Protein 9QDT (pdb70)

Foldseek 3Di:
DLVVVVVVCQQFLLCCQAEDHDPDDPLLADPPCNPVVVVSSPLSNLQHHCVQVVVCSVVVHQDFLLRLLVLLLCLVVQPPPPPVNCVPPNGHRADPVRSVVSNVVSQVSQVVPAFDPQFDPVQSSPSAAAAPPADDFDLLLLVLLVCQQPFLLLAPVRPDHVCCQQPLVQQGGNQDLAGAAPPRQGDQWGRHHLAPLQPFCADDFLRQGRGQLRVLLDQSCPCSHRNDVAQVSSQVVVVPDCVSQVSLCVPPVVGDDSNSNSSSNRSNSSLRYFGDQLVNVVSSPPVPSADPLLVLLVVLCSNLCQSSALGGHQGFNYDKHAFQSPHDDPPVDQDPVQQRNCVNVVDPSSGRITGTDRLQSVQSRADDDTSRPRGDQLRVQQSCSVRVRNHGDDPSNSVSNRSNSSSRHGHRDDPPD

Secondary structure (DSSP, 8-state):
-HHHHHHHHHHTTHHHHHS--PPPPGGGSPTT-HHHHHHHHHHHHHH--HHHHHHHHHTTPPPPHHHHHHHHHHHHHT-SS-GGGTTSTT-----HHHHHHHHHHHHHHHHHHT--TTS-GGGTTSSB-PPPS-----HHHHHHHHHHHT-GGGSTTS---GGGT-BGGGTTB--SSS-B-GGGPBPSSPPPP-TTGGGSSSBSTT--BSSHHHHHTSGGG-TTTT--S-HHHHHHHHTT-HHHHHHHHHS-TT---HHHHHHHHHHHHTT------HHHHHHTT-GGGS-HHHHHHHHHHHHTTHHHHS-BTTTS-S-EEESSSSS----SS--HHHHBTHHHH--GGGTTEEEPPP-TTGGGS-SBSTTS-B--HHHHHHHHIIIII-----HHHHHHHHHHHHTT------S--

GO terms:
  GO:0004130 cytochrome-c peroxidase activity (F, IDA)
  GO:0019645 anaerobic electron transport chain (P, IDA)
  GO:0020037 heme binding (F, IDA)
  GO:0042542 response to hydrogen peroxide (P, IMP)
  GO:0042743 hydrogen peroxide metabolic process (P, IMP)

Nearest PDB structures (foldseek):
  2vhd-assembly1_B  TM=9.620E-01  e=3.573E-29  Pseudomonas aeruginosa
  4aam-assembly1_A  TM=9.580E-01  e=2.165E-28  Geobacter sulfurreducens PCA
  2c1v-assembly1_B  TM=8.710E-01  e=3.472E-30  Paracoccus pantotrophus
  2c1u-assembly1_A  TM=7.980E-01  e=1.692E-20  Paracoccus pantotrophus
  2c1u-assembly2_C  TM=7.858E-01  e=1.231E-20  Paracoccus pantotrophus

Sequence (417 aa):
ENNKVLGFLREKGCDYCHTPSAELPAYYYIPGAKQLMDYDIKLGYKSFNLEAVRAALLADKPVSQSDLNKIEWVMQYETMPPTRYTALHWAGKVSDEERAEILAWIAKQRAEYYASNDTAPEHRNEPVQPIPQKLPTDAQKVALGFALYHDPRLSADSTISCAHCHALNAGGVDGRKTSIGVGGAVGPINAPTVFNSVFNVEQFWDGRAATLQDQAGGPPLNPIEMASKSWDEIIAKLEKDPQLKTQFLEVYPQGFSGENITDAIAEFEKTLITPDSPFDKWLRGDENALTAQQKKGYQLFKDNKCATCHGGIILGGRSFEPLGLKKDFNFGEITAADIGRMNVTKEERDKLRQKVPGLRNVALTAPYFHRGDVPTLDGAVKLMLRYQVGKELPQEDVDDIVAFLHSLNGVYTPYMQ

InterPro domains:
  IPR004852 Di-haem cytochrome c peroxidase [PF03150] (185-332)
  IPR009056 Cytochrome c-like domain [PF00034] (340-453)
  IPR009056 Cytochrome c-like domain [PS51007] (42-155)
  IPR009056 Cytochrome c-like domain [PS51007] (185-287)
  IPR009056 Cytochrome c-like domain [PS51007] (337-454)
  IPR025992 Haem-binding domain [PF14376] (19-152)
  IPR025992 Haem-binding domain [SM01235] (16-155)
  IPR036909 Cytochrome c-like domain superfamily [G3DSA:1.10.760.10] (182-456)
  IPR036909 Cytochrome c-like domain superfamily [G3DSA:1.10.760.10] (185-332)
  IPR036909 Cytochrome c-like domain superfamily [SSF46626] (170-320)
  IPR036909 Cytochrome c-like domain superfamily [SSF46626] (319-460)
  IPR051395 Cytochrome c-dependent Peroxidase and MauG [PTHR30600] (7-453)

Organism: Escherichia coli (strain K12) (NCBI:txid83333)

Radius of gyration: 23.29 Å; Cα contacts (8 Å, |Δi|>4): 717; chains: 1; bounding box: 55×66×58 Å

Structure (mmCIF, N/CA/C/O backbone):
data_9QDT
#
_entry.id   9QDT
#
_cell.length_a   101.42
_cell.length_b   101.42
_cell.length_c   134.68
_cell.angle_alpha   90
_cell.angle_beta   90
_cell.angle_gamma   90
#
_symmetry.space_group_name_H-M   'P 41 21 2'
#
loop_
_entity.id
_entity.type
_entity.pdbx_description
1 polymer 'Probable cytochrome c peroxidase'
2 non-polymer 'HEME C'
3 non-polymer 'PROTOPORPHYRIN IX CONTAINING FE'
4 non-polymer 'CALCIUM ION'
5 non-polymer 'CHLORIDE ION'
6 non-polymer '4-(2-HYDROXYETHYL)-1-PIPERAZINE ETHANESULFONIC ACID'
7 non-polymer 'SULFATE ION'
8 water water
#
loop_
_atom_site.group_PDB
_atom_site.id
_atom_site.type_symbol
_atom_site.label_atom_id
_atom_site.label_alt_id
_atom_site.label_comp_id
_atom_site.label_asym_id
_atom_site.label_entity_id
_atom_site.label_seq_id
_atom_site.pdbx_PDB_ins_code
_atom_site.Cartn_x
_atom_site.Cartn_y
_atom_site.Cartn_z
_atom_site.occupancy
_atom_site.B_iso_or_equiv
_atom_site.auth_seq_id
_atom_site.auth_comp_id
_atom_site.auth_asym_id
_atom_site.auth_atom_id
_atom_site.pdbx_PDB_model_num
ATOM 1 N N . GLU A 1 1 ? 9.380 22.748 52.438 1.00 51.99 46 GLU A N 1
ATOM 2 C CA . GLU A 1 1 ? 10.651 22.764 51.665 1.00 62.80 46 GLU A CA 1
ATOM 3 C C . GLU A 1 1 ? 10.412 23.324 50.256 1.00 63.83 46 GLU A C 1
ATOM 4 O O . GLU A 1 1 ? 11.306 23.890 49.624 1.00 51.53 46 GLU A O 1
ATOM 10 N N . ASN A 1 2 ? 9.198 23.114 49.746 1.00 67.19 47 ASN A N 1
ATOM 11 C CA . ASN A 1 2 ? 8.680 23.892 48.637 1.00 61.90 47 ASN A CA 1
ATOM 12 C C . ASN A 1 2 ? 8.636 25.357 49.044 1.00 63.00 47 ASN A C 1
ATOM 13 O O . ASN A 1 2 ? 9.158 26.202 48.325 1.00 73.61 47 ASN A O 1
ATOM 18 N N . ASN A 1 3 ? 8.016 25.637 50.199 1.00 59.38 48 ASN A N 1
ATOM 19 C CA . ASN A 1 3 ? 7.836 27.006 50.662 1.00 55.61 48 ASN A CA 1
ATOM 20 C C . ASN A 1 3 ? 9.185 27.692 50.885 1.00 50.72 48 ASN A C 1
ATOM 21 O O . ASN A 1 3 ? 9.287 28.896 50.680 1.00 44.88 48 ASN A O 1
ATOM 26 N N . LYS A 1 4 ? 10.217 26.932 51.274 1.00 54.00 49 LYS A N 1
ATOM 27 C CA . LYS A 1 4 ? 11.564 27.468 51.424 1.00 59.20 49 LYS A CA 1
ATOM 28 C C . LYS A 1 4 ? 12.080 28.022 50.094 1.00 52.71 49 LYS A C 1
ATOM 29 O O . LYS A 1 4 ? 12.691 29.085 50.063 1.00 48.20 49 LYS A O 1
ATOM 35 N N . VAL A 1 5 ? 11.839 27.294 48.998 1.00 50.62 50 VAL A N 1
ATOM 36 C CA . VAL A 1 5 ? 12.286 27.721 47.678 1.00 48.36 50 VAL A CA 1
ATOM 37 C C . VAL A 1 5 ? 11.509 28.967 47.240 1.00 50.08 50 VAL A C 1
ATOM 38 O O . VAL A 1 5 ? 12.092 29.890 46.680 1.00 46.64 50 VAL A O 1
ATOM 42 N N . LEU A 1 6 ? 10.194 28.979 47.476 1.00 47.34 51 LEU A N 1
ATOM 43 C CA . LEU A 1 6 ? 9.361 30.123 47.154 1.00 47.19 51 LEU A CA 1
ATOM 44 C C . LEU A 1 6 ? 9.778 31.347 47.960 1.00 46.22 51 LEU A C 1
ATOM 45 O O . LEU A 1 6 ? 9.772 32.454 47.442 1.00 50.67 51 LEU A O 1
ATOM 50 N N . GLY A 1 7 ? 10.110 31.159 49.234 1.00 43.82 52 GLY A N 1
ATOM 51 C CA . GLY A 1 7 ? 10.549 32.275 50.046 1.00 43.85 52 GLY A CA 1
ATOM 52 C C . GLY A 1 7 ? 11.797 32.916 49.447 1.00 43.65 52 GLY A C 1
ATOM 53 O O . GLY A 1 7 ? 11.908 34.139 49.404 1.00 44.84 52 GLY A O 1
ATOM 54 N N . PHE A 1 8 ? 12.711 32.062 48.974 1.00 42.32 53 PHE A N 1
ATOM 55 C CA . PHE A 1 8 ? 13.976 32.486 48.396 1.00 44.80 53 PHE A CA 1
ATOM 56 C C . PHE A 1 8 ? 13.753 33.327 47.136 1.00 43.69 53 PHE A C 1
ATOM 57 O O . PHE A 1 8 ? 14.378 34.375 46.960 1.00 42.04 53 PHE A O 1
ATOM 65 N N . LEU A 1 9 ? 12.869 32.848 46.257 1.00 43.31 54 LEU A N 1
ATOM 66 C CA . LEU A 1 9 ? 12.598 33.494 44.984 1.00 45.13 54 LEU A CA 1
ATOM 67 C C . LEU A 1 9 ? 12.016 34.891 45.209 1.00 48.36 54 LEU A C 1
ATOM 68 O O . LEU A 1 9 ? 12.363 35.835 44.499 1.00 48.25 54 LEU A O 1
ATOM 73 N N . ARG A 1 10 ? 11.140 35.012 46.210 1.00 51.55 55 ARG A N 1
ATOM 74 C CA . ARG A 1 10 ? 10.547 36.287 46.582 1.00 57.24 55 ARG A CA 1
ATOM 75 C C . ARG A 1 10 ? 11.624 37.184 47.189 1.00 56.57 55 ARG A C 1
ATOM 76 O O . ARG A 1 10 ? 11.735 38.340 46.799 1.00 57.81 55 ARG A O 1
ATOM 84 N N . GLU A 1 11 ? 12.424 36.636 48.117 1.00 54.25 56 GLU A N 1
ATOM 85 C CA . GLU A 1 11 ? 13.435 37.392 48.844 1.00 50.47 56 GLU A CA 1
ATOM 86 C C . GLU A 1 11 ? 14.370 38.124 47.890 1.00 44.18 56 GLU A C 1
ATOM 87 O O . GLU A 1 11 ? 14.640 39.300 48.090 1.00 39.70 56 GLU A O 1
ATOM 93 N N . LYS A 1 12 ? 14.844 37.409 46.865 1.00 43.60 57 LYS A N 1
ATOM 94 C CA . LYS A 1 12 ? 15.975 37.827 46.047 1.00 44.16 57 LYS A CA 1
ATOM 95 C C . LYS A 1 12 ? 15.552 38.682 44.854 1.00 39.26 57 LYS A C 1
ATOM 96 O O . LYS A 1 12 ? 16.394 39.008 44.016 1.00 37.32 57 LYS A O 1
ATOM 102 N N . GLY A 1 13 ? 14.249 38.986 44.761 1.00 36.99 58 GLY A N 1
ATOM 103 C CA . GLY A 1 13 ? 13.702 39.830 43.709 1.00 37.21 58 GLY A CA 1
ATOM 104 C C . GLY A 1 13 ? 13.676 39.173 42.324 1.00 34.09 58 GLY A C 1
ATOM 105 O O . GLY A 1 13 ? 13.608 39.865 41.309 1.00 32.02 58 GLY A O 1
ATOM 106 N N . CYS A 1 14 ? 13.682 37.842 42.263 1.00 33.73 59 CYS A N 1
ATOM 107 C CA . CYS A 1 14 ? 13.695 37.162 40.973 1.00 33.07 59 CYS A CA 1
ATOM 108 C C . CYS A 1 14 ? 12.423 37.482 40.196 1.00 32.57 59 CYS A C 1
ATOM 109 O O . CYS A 1 14 ? 12.460 37.528 38.981 1.00 35.22 59 CYS A O 1
ATOM 112 N N . ASP A 1 15 ? 11.311 37.691 40.904 1.00 33.79 60 ASP A N 1
ATOM 113 C CA . ASP A 1 15 ? 10.016 37.858 40.271 1.00 39.96 60 ASP A CA 1
ATOM 114 C C . ASP A 1 15 ? 9.932 39.191 39.537 1.00 38.50 60 ASP A C 1
ATOM 115 O O . ASP A 1 15 ? 9.118 39.329 38.635 1.00 40.04 60 ASP A O 1
ATOM 120 N N . TYR A 1 16 ? 10.776 40.159 39.895 1.00 38.03 61 TYR A N 1
ATOM 121 C CA . TYR A 1 16 ? 10.748 41.460 39.241 1.00 34.16 61 TYR A CA 1
ATOM 122 C C . TYR A 1 16 ? 11.086 41.322 37.761 1.00 32.25 61 TYR A C 1
ATOM 123 O O . TYR A 1 16 ? 10.480 42.006 36.951 1.00 35.69 61 TYR A O 1
ATOM 132 N N . CYS A 1 17 ? 12.017 40.424 37.413 1.00 31.94 62 CYS A N 1
ATOM 133 C CA . CYS A 1 17 ? 12.443 40.226 36.029 1.00 34.24 62 CYS A CA 1
ATOM 134 C C . CYS A 1 17 ? 11.861 38.971 35.369 1.00 35.23 62 CYS A C 1
ATOM 135 O O . CYS A 1 17 ? 12.027 38.789 34.167 1.00 38.15 62 CYS A O 1
ATOM 138 N N . HIS A 1 18 ? 11.190 38.096 36.125 1.00 35.93 63 HIS A N 1
ATOM 139 C CA . HIS A 1 18 ? 10.767 36.821 35.569 1.00 37.19 63 HIS A CA 1
ATOM 140 C C . HIS A 1 18 ? 9.264 36.606 35.717 1.00 36.05 63 HIS A C 1
ATOM 141 O O . HIS A 1 18 ? 8.813 35.480 35.622 1.00 31.19 63 HIS A O 1
ATOM 148 N N . THR A 1 19 ? 8.497 37.685 35.903 1.00 41.24 64 THR A N 1
ATOM 149 C CA . THR A 1 19 ? 7.046 37.630 35.807 1.00 40.27 64 THR A CA 1
ATOM 150 C C . THR A 1 19 ? 6.596 38.782 34.921 1.00 43.13 64 THR A C 1
ATOM 151 O O . THR A 1 19 ? 7.396 39.642 34.567 1.00 53.49 64 THR A O 1
ATOM 155 N N . PRO A 1 20 ? 5.329 38.792 34.461 1.00 45.44 65 PRO A N 1
ATOM 156 C CA . PRO A 1 20 ? 4.809 39.913 33.681 1.00 47.68 65 PRO A CA 1
ATOM 157 C C . PRO A 1 20 ? 4.805 41.174 34.536 1.00 53.43 65 PRO A C 1
ATOM 158 O O . PRO A 1 20 ? 4.263 41.181 35.643 1.00 51.08 65 PRO A O 1
ATOM 162 N N . SER A 1 21 ? 5.431 42.232 34.016 1.00 61.64 66 SER A N 1
ATOM 163 C CA . SER A 1 21 ? 5.898 43.308 34.872 1.00 71.24 66 SER A CA 1
ATOM 164 C C . SER A 1 21 ? 5.319 44.651 34.436 1.00 74.17 66 SER A C 1
ATOM 165 O O . SER A 1 21 ? 5.437 45.030 33.276 1.00 68.73 66 SER A O 1
ATOM 168 N N . ALA A 1 22 ? 4.708 45.361 35.397 1.00 86.10 67 ALA A N 1
ATOM 169 C CA . ALA A 1 22 ? 4.439 46.786 35.266 1.00 89.14 67 ALA A CA 1
ATOM 170 C C . ALA A 1 22 ? 5.761 47.522 35.040 1.00 91.33 67 ALA A C 1
ATOM 171 O O . ALA A 1 22 ? 6.828 47.002 35.374 1.00 93.83 67 ALA A O 1
ATOM 173 N N . GLU A 1 23 ? 5.689 48.721 34.448 1.00 86.68 68 GLU A N 1
ATOM 174 C CA . GLU A 1 23 ? 6.800 49.656 34.536 1.00 87.47 68 GLU A CA 1
ATOM 175 C C . GLU A 1 23 ? 7.035 49.870 36.036 1.00 75.67 68 GLU A C 1
ATOM 176 O O . GLU A 1 23 ? 6.099 50.220 36.755 1.00 68.94 68 GLU A O 1
ATOM 182 N N . LEU A 1 24 ? 8.257 49.589 36.517 1.00 60.35 69 LEU A N 1
ATOM 183 C CA . LEU A 1 24 ? 8.588 49.732 37.931 1.00 51.97 69 LEU A CA 1
ATOM 184 C C . LEU A 1 24 ? 8.675 51.210 38.308 1.00 45.90 69 LEU A C 1
ATOM 185 O O . LEU A 1 24 ? 8.831 52.064 37.438 1.00 49.26 69 LEU A O 1
ATOM 190 N N . PRO A 1 25 ? 8.584 51.571 39.608 1.00 40.32 70 PRO A N 1
ATOM 191 C CA . PRO A 1 25 ? 8.775 52.968 40.019 1.00 39.89 70 PRO A CA 1
ATOM 192 C C . PRO A 1 25 ? 10.220 53.434 39.791 1.00 34.00 70 PRO A C 1
ATOM 193 O O . PRO A 1 25 ? 11.154 52.643 39.717 1.00 31.39 70 PRO A O 1
ATOM 197 N N . ALA A 1 26 ? 10.410 54.742 39.698 1.00 32.45 71 ALA A N 1
ATOM 198 C CA . ALA A 1 26 ? 11.688 55.302 39.286 1.00 34.65 71 ALA A CA 1
ATOM 199 C C . ALA A 1 26 ? 12.851 54.913 40.216 1.00 33.86 71 ALA A C 1
ATOM 200 O O . ALA A 1 26 ? 13.985 54.812 39.745 1.00 33.70 71 ALA A O 1
ATOM 202 N N . TYR A 1 27 ? 12.575 54.671 41.512 1.00 31.92 72 TYR A N 1
ATOM 203 C CA . TYR A 1 27 ? 13.610 54.434 42.514 1.00 31.72 72 TYR A CA 1
ATOM 204 C C . TYR A 1 27 ? 14.072 52.971 42.508 1.00 27.88 72 TYR A C 1
ATOM 205 O O . TYR A 1 27 ? 14.915 52.563 43.303 1.00 27.44 72 TYR A O 1
ATOM 214 N N . TYR A 1 28 ? 13.586 52.177 41.562 1.00 26.11 73 TYR A N 1
ATOM 215 C CA . TYR A 1 28 ? 14.191 50.881 41.313 1.00 28.83 73 TYR A CA 1
ATOM 216 C C . TYR A 1 28 ? 15.386 50.996 40.360 1.00 26.35 73 TYR A C 1
ATOM 217 O O . TYR A 1 28 ? 16.190 50.072 40.310 1.00 24.33 73 TYR A O 1
ATOM 226 N N . TYR A 1 29 ? 15.496 52.106 39.607 1.00 25.84 74 TYR A N 1
ATOM 227 C CA . TYR A 1 29 ? 16.330 52.161 38.407 1.00 25.64 74 TYR A CA 1
ATOM 228 C C . TYR A 1 29 ? 17.683 52.788 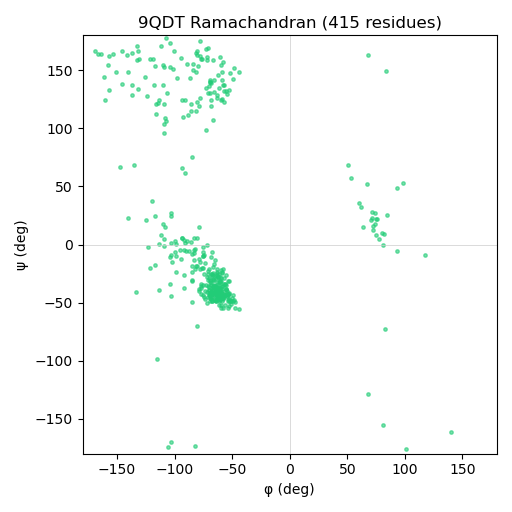38.714 1.00 22.95 74 TYR A C 1
ATOM 229 O O . TYR A 1 29 ? 17.769 53.720 39.494 1.00 19.11 74 TYR A O 1
ATOM 238 N N . ILE A 1 30 ? 18.731 52.268 38.061 1.00 25.27 75 ILE A N 1
ATOM 239 C CA . ILE A 1 30 ? 20.083 52.796 38.197 1.00 24.62 75 ILE A CA 1
ATOM 240 C C . ILE A 1 30 ? 20.255 53.941 37.202 1.00 20.88 75 ILE A C 1
ATOM 241 O O . ILE A 1 30 ? 20.093 53.731 36.006 1.00 21.25 75 ILE A O 1
ATOM 246 N N . PRO A 1 31 ? 20.578 55.173 37.634 1.00 17.41 76 PRO A N 1
ATOM 247 C CA . PRO A 1 31 ? 20.861 56.266 36.706 1.00 18.30 76 PRO A CA 1
ATOM 248 C C . PRO A 1 31 ? 21.992 55.892 35.755 1.00 20.86 76 PRO A C 1
ATOM 249 O O . PRO A 1 31 ? 23.039 55.401 36.179 1.00 21.23 76 PRO A O 1
ATOM 253 N N . GLY A 1 32 ? 21.751 56.138 34.465 1.00 22.70 77 GLY A N 1
ATOM 254 C CA . GLY A 1 32 ? 22.728 55.875 33.423 1.00 24.61 77 GLY A CA 1
ATOM 255 C C . GLY A 1 32 ? 22.540 54.497 32.816 1.00 25.79 77 GLY A C 1
ATOM 256 O O . GLY A 1 32 ? 23.214 54.149 31.865 1.00 26.71 77 GLY A O 1
ATOM 257 N N . ALA A 1 33 ? 21.620 53.710 33.370 1.00 29.28 78 ALA A N 1
ATOM 258 C CA . ALA A 1 33 ? 21.469 52.332 32.937 1.00 28.94 78 ALA A CA 1
ATOM 259 C C . ALA A 1 33 ? 19.995 51.952 32.870 1.00 30.72 78 ALA A C 1
ATOM 260 O O . ALA A 1 33 ? 19.699 50.761 32.898 1.00 36.97 78 ALA A O 1
ATOM 262 N N . LYS A 1 34 ? 19.094 52.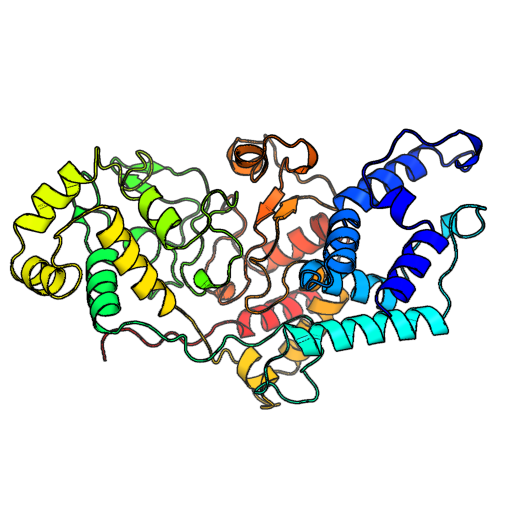944 32.726 1.00 33.22 79 LYS A N 1
ATOM 263 C CA . LYS A 1 34 ? 17.659 52.690 32.710 1.00 34.72 79 LYS A CA 1
ATOM 264 C C . LYS A 1 34 ? 17.304 51.768 31.550 1.00 35.80 79 LYS A C 1
ATOM 265 O O . LYS A 1 34 ? 16.562 50.810 31.748 1.00 37.97 79 LYS A O 1
ATOM 271 N N . GLN A 1 35 ? 17.884 52.011 30.370 1.00 34.75 80 GLN A N 1
ATOM 272 C CA . GLN A 1 35 ? 17.547 51.227 29.194 1.00 37.00 80 GLN A CA 1
ATOM 273 C C . GLN A 1 35 ? 18.061 49.794 29.300 1.00 33.91 80 GLN A C 1
ATOM 274 O O . GLN A 1 35 ? 17.369 48.843 28.956 1.00 31.97 80 GLN A O 1
ATOM 280 N N . LEU A 1 36 ? 19.312 49.642 29.716 1.00 33.21 81 LEU A N 1
ATOM 281 C CA . LEU A 1 36 ? 19.859 48.321 29.923 1.00 32.03 81 LEU A CA 1
ATOM 282 C C . LEU A 1 36 ? 19.003 47.590 30.955 1.00 31.43 81 LEU A C 1
ATOM 283 O O . LEU A 1 36 ? 18.730 46.408 30.798 1.00 32.78 81 LEU A O 1
ATOM 288 N N . MET A 1 37 ? 18.564 48.293 32.000 1.00 30.95 82 MET A N 1
ATOM 289 C CA . MET A 1 37 ? 17.765 47.654 33.029 1.00 31.50 82 MET A CA 1
ATOM 290 C C . MET A 1 37 ? 16.384 47.245 32.501 1.00 30.62 82 MET A C 1
ATOM 291 O O . MET A 1 37 ? 15.910 46.167 32.847 1.00 30.44 82 MET A O 1
ATOM 296 N N . ASP A 1 38 ? 15.727 48.085 31.689 1.00 30.07 83 ASP A N 1
ATOM 297 C CA . ASP A 1 38 ? 14.486 47.665 31.041 1.00 31.39 83 ASP A CA 1
ATOM 298 C C . ASP A 1 38 ? 14.716 46.451 30.143 1.00 30.67 83 ASP A C 1
ATOM 299 O O . ASP A 1 38 ? 13.856 45.587 30.088 1.00 34.57 83 ASP A O 1
ATOM 304 N N . TYR A 1 39 ? 15.859 46.398 29.453 1.00 27.68 84 TYR A N 1
ATOM 305 C CA . TYR A 1 39 ? 16.150 45.334 28.524 1.00 28.44 84 TYR A CA 1
ATOM 306 C C . TYR A 1 39 ? 16.374 44.028 29.286 1.00 30.26 84 TYR A C 1
ATOM 307 O O . TYR A 1 39 ? 15.866 42.969 28.913 1.00 32.62 84 TYR A O 1
ATOM 316 N N . ASP A 1 40 ? 17.119 44.119 30.380 1.00 30.14 85 ASP A N 1
ATOM 317 C CA . ASP A 1 40 ? 17.294 43.008 31.305 1.00 32.79 85 ASP A CA 1
ATOM 318 C C . ASP A 1 40 ? 15.969 42.503 31.886 1.00 31.62 85 ASP A C 1
ATOM 319 O O . ASP A 1 40 ? 15.792 41.298 32.024 1.00 30.74 85 ASP A O 1
ATOM 324 N N . ILE A 1 41 ? 15.053 43.407 32.256 1.00 29.21 86 ILE A N 1
ATOM 325 C CA . ILE A 1 41 ? 13.760 43.005 32.794 1.00 30.25 86 ILE A CA 1
ATOM 326 C C . ILE A 1 41 ? 12.982 42.178 31.771 1.00 35.69 86 ILE A C 1
ATOM 327 O O . ILE A 1 41 ? 12.329 41.208 32.123 1.00 36.17 86 ILE A O 1
ATOM 332 N N . LYS A 1 42 ? 13.042 42.564 30.498 1.00 40.41 87 LYS A N 1
ATOM 333 C CA . LYS A 1 42 ? 12.285 41.880 29.469 1.00 42.19 87 LYS A CA 1
ATOM 334 C C . LYS A 1 42 ? 12.944 40.560 29.078 1.00 39.40 87 LYS A C 1
ATOM 335 O O . LYS A 1 42 ? 12.249 39.583 28.824 1.00 42.48 87 LYS A O 1
ATOM 341 N N . LEU A 1 43 ? 14.270 40.578 28.935 1.00 32.76 88 LEU A N 1
ATOM 342 C CA . LEU A 1 43 ? 15.026 39.402 28.548 1.00 32.32 88 LEU A CA 1
ATOM 343 C C . LEU A 1 43 ? 14.909 38.324 29.629 1.00 31.40 88 LEU A C 1
ATOM 344 O O . LEU A 1 43 ? 14.785 37.136 29.348 1.00 30.67 88 LEU A O 1
ATOM 349 N N . GLY A 1 44 ? 14.965 38.731 30.890 1.00 31.82 89 GLY A N 1
ATOM 350 C CA . GLY A 1 44 ? 14.679 37.794 31.964 1.00 35.44 89 GLY A CA 1
ATOM 351 C C . GLY A 1 44 ? 13.394 37.007 31.693 1.00 33.55 89 GLY A C 1
ATOM 352 O O . GLY A 1 44 ? 13.386 35.773 31.704 1.00 31.39 89 GLY A O 1
ATOM 353 N N . TYR A 1 45 ? 12.307 37.748 31.447 1.00 32.58 90 TYR A N 1
ATOM 354 C CA . TYR A 1 45 ? 10.997 37.147 31.340 1.00 31.53 90 TYR A CA 1
ATOM 355 C C . TYR A 1 45 ? 10.933 36.257 30.100 1.00 32.25 90 TYR A C 1
ATOM 356 O O . TYR A 1 45 ? 10.331 35.188 30.114 1.00 32.33 90 TYR A O 1
ATOM 365 N N . LYS A 1 46 ? 11.605 36.676 29.033 1.00 33.53 91 LYS A N 1
ATOM 366 C CA . LYS A 1 46 ? 11.533 35.978 27.761 1.00 34.85 91 LYS A CA 1
ATOM 367 C C . LYS A 1 46 ? 12.243 34.630 27.913 1.00 33.95 91 LYS A C 1
ATOM 368 O O . LYS A 1 46 ? 11.857 33.625 27.314 1.00 32.93 91 LYS A O 1
ATOM 374 N N . SER A 1 47 ? 13.271 34.650 28.762 1.00 32.05 92 SER A N 1
ATOM 375 C CA . SER A 1 47 ? 14.219 33.569 28.952 1.00 32.21 92 SER A CA 1
ATOM 376 C C . SER A 1 47 ? 13.713 32.531 29.954 1.00 31.08 92 SER A C 1
ATOM 377 O O . SER A 1 47 ? 14.081 31.366 29.858 1.00 29.19 92 SER A O 1
ATOM 380 N N . PHE A 1 48 ? 12.905 32.974 30.924 1.00 31.94 93 PHE A N 1
ATOM 381 C CA . PHE A 1 48 ? 12.492 32.145 32.039 1.00 30.93 93 PHE A CA 1
ATOM 382 C C . PHE A 1 48 ? 11.241 32.730 32.670 1.00 34.68 93 PHE A C 1
ATOM 383 O O . PHE A 1 48 ? 11.215 33.894 33.094 1.00 38.88 93 PHE A O 1
ATOM 391 N N . ASN A 1 49 ? 10.218 31.879 32.734 1.00 37.98 94 ASN A N 1
ATOM 392 C CA . ASN A 1 49 ? 8.924 32.261 33.254 1.00 37.19 94 ASN A CA 1
ATOM 393 C C . ASN A 1 49 ? 8.748 31.611 34.615 1.00 40.12 94 ASN A C 1
ATOM 394 O O . ASN A 1 49 ? 8.517 30.409 34.718 1.00 43.13 94 ASN A O 1
ATOM 399 N N . LEU A 1 50 ? 8.853 32.452 35.642 1.00 38.93 95 LEU A N 1
ATOM 400 C CA . LEU A 1 50 ? 8.826 32.016 37.020 1.00 41.46 95 LEU A CA 1
ATOM 401 C C . LEU A 1 50 ? 7.400 31.717 37.480 1.00 44.31 95 LEU A C 1
ATOM 402 O O . LEU A 1 50 ? 7.224 30.988 38.453 1.00 41.54 95 LEU A O 1
ATOM 407 N N . GLU A 1 51 ? 6.387 32.268 36.795 1.00 46.48 96 GLU A N 1
ATOM 408 C CA . GLU A 1 51 ? 5.004 31.996 37.163 1.00 46.48 96 GLU A CA 1
ATOM 409 C C . GLU A 1 51 ? 4.690 30.518 36.938 1.00 45.18 96 GLU A C 1
ATOM 410 O O . GLU A 1 51 ? 3.995 29.902 37.733 1.00 41.64 96 GLU A O 1
ATOM 416 N N . ALA A 1 52 ? 5.243 29.928 35.884 1.00 45.25 97 ALA A N 1
ATOM 417 C CA . ALA A 1 52 ? 5.117 28.494 35.708 1.00 48.93 97 ALA A CA 1
ATOM 418 C C . ALA A 1 52 ? 5.686 27.753 36.924 1.00 43.31 97 ALA A C 1
ATOM 419 O O . ALA A 1 52 ? 5.071 26.830 37.430 1.00 41.32 97 ALA A O 1
ATOM 421 N N . VAL A 1 53 ? 6.869 28.139 37.405 1.00 44.84 98 VAL A N 1
ATOM 422 C CA . VAL A 1 53 ? 7.490 27.406 38.500 1.00 44.00 98 VAL A CA 1
ATOM 423 C C . VAL A 1 53 ? 6.725 27.639 39.807 1.00 49.77 98 VAL A C 1
ATOM 424 O O . VAL A 1 53 ? 6.447 26.687 40.522 1.00 49.66 98 VAL A O 1
ATOM 428 N N . ARG A 1 54 ? 6.368 28.894 40.107 1.00 53.39 99 ARG A N 1
ATOM 429 C CA . ARG A 1 54 ? 5.517 29.224 41.240 1.00 51.21 99 ARG A CA 1
ATOM 430 C C . ARG A 1 54 ? 4.222 28.399 41.209 1.00 54.59 99 ARG A C 1
ATOM 431 O O . ARG A 1 54 ? 3.800 27.904 42.250 1.00 56.23 99 ARG A O 1
ATOM 439 N N . ALA A 1 55 ? 3.591 28.218 40.035 1.00 56.83 100 ALA A N 1
ATOM 440 C CA . ALA A 1 55 ? 2.300 27.531 39.958 1.00 54.32 100 ALA A CA 1
ATOM 441 C C . ALA A 1 55 ? 2.442 26.057 40.320 1.00 55.88 100 ALA A C 1
ATOM 442 O O . ALA A 1 55 ? 1.628 25.526 41.076 1.00 62.62 100 ALA A O 1
ATOM 444 N N . ALA A 1 56 ? 3.477 25.418 39.768 1.00 52.22 101 ALA A N 1
ATOM 445 C CA . ALA A 1 56 ? 3.758 24.014 40.022 1.00 53.94 101 ALA A CA 1
ATOM 446 C C . ALA A 1 56 ? 4.078 23.785 41.498 1.00 54.79 101 ALA A C 1
ATOM 447 O O . ALA A 1 56 ? 3.568 22.846 42.097 1.00 55.58 101 ALA A O 1
ATOM 449 N N . LEU A 1 57 ? 4.934 24.642 42.064 1.00 55.38 102 LEU A N 1
ATOM 450 C CA . LEU A 1 57 ? 5.322 24.597 43.468 1.00 54.40 102 LEU A CA 1
ATOM 451 C C . LEU A 1 57 ? 4.112 24.639 44.400 1.00 62.74 102 LEU A C 1
ATOM 452 O O . LEU A 1 57 ? 4.131 23.988 45.443 1.00 64.72 102 LEU A O 1
ATOM 457 N N . LEU A 1 58 ? 3.085 25.428 44.051 1.00 64.37 103 LEU A N 1
ATOM 458 C CA . LEU A 1 58 ? 1.969 25.673 44.954 1.00 57.72 103 LEU A CA 1
ATOM 459 C C . LEU A 1 58 ? 0.912 24.568 44.839 1.00 55.57 103 LEU A C 1
ATOM 460 O O . LEU A 1 58 ? 0.141 24.375 45.767 1.00 54.76 103 LEU A O 1
ATOM 465 N N . ALA A 1 59 ? 0.855 23.853 43.708 1.00 59.13 104 ALA A N 1
ATOM 466 C CA . ALA A 1 59 ? -0.015 22.688 43.578 1.00 61.34 104 ALA A CA 1
ATOM 467 C C . ALA A 1 59 ? 0.743 21.402 43.934 1.00 64.15 104 ALA A C 1
ATOM 468 O O . ALA A 1 59 ? 0.218 20.302 43.768 1.00 67.75 104 ALA A O 1
ATOM 470 N N . ASP A 1 60 ? 1.989 21.557 44.408 1.00 65.28 105 ASP A N 1
ATOM 471 C CA . ASP A 1 60 ? 2.893 20.472 44.778 1.00 62.63 105 ASP A CA 1
ATOM 472 C C . ASP A 1 60 ? 3.197 19.549 43.594 1.00 54.85 105 ASP A C 1
ATOM 473 O O . ASP A 1 60 ? 3.419 18.355 43.770 1.00 48.12 105 ASP A O 1
ATOM 478 N N . LYS A 1 61 ? 3.285 20.138 42.397 1.00 54.65 106 LYS A N 1
ATOM 479 C CA . LYS A 1 61 ? 3.410 19.401 41.150 1.00 55.71 106 LYS A CA 1
ATOM 480 C C . LYS A 1 61 ? 4.873 19.408 40.700 1.00 53.29 106 LYS A C 1
ATOM 481 O O . LYS A 1 61 ? 5.689 20.155 41.236 1.00 51.29 106 LYS A O 1
ATOM 487 N N . PRO A 1 62 ? 5.268 18.559 39.722 1.00 54.15 107 PRO A N 1
ATOM 488 C CA . PRO A 1 62 ? 6.602 18.652 39.127 1.00 51.68 107 PRO A CA 1
ATOM 489 C C . PRO A 1 62 ? 6.794 19.955 38.359 1.00 46.98 107 PRO A C 1
ATOM 490 O O . PRO A 1 62 ? 5.937 20.376 37.579 1.00 42.38 107 PRO A O 1
ATOM 494 N N . VAL A 1 63 ? 7.919 20.605 38.652 1.00 45.68 108 VAL A N 1
ATOM 495 C CA . VAL A 1 63 ? 8.480 21.632 37.798 1.00 42.51 108 VAL A CA 1
ATOM 496 C C . VAL A 1 63 ? 8.973 20.930 36.542 1.00 39.65 108 VAL A C 1
ATOM 497 O O . VAL A 1 63 ? 9.530 19.831 36.644 1.00 39.72 108 VAL A O 1
ATOM 501 N N . SER A 1 64 ? 8.750 21.571 35.380 1.00 37.97 109 SER A N 1
ATOM 502 C CA . SER A 1 64 ? 9.158 21.043 34.088 1.00 35.02 109 SER A CA 1
ATOM 503 C C . SER A 1 64 ? 10.671 20.853 34.087 1.00 33.44 109 SER A C 1
ATOM 504 O O . SER A 1 64 ? 11.390 21.519 34.819 1.00 34.94 109 SER A O 1
ATOM 507 N N . GLN A 1 65 ? 11.161 19.935 33.266 1.00 34.40 110 GLN A N 1
ATOM 508 C CA . GLN A 1 65 ? 12.590 19.674 33.205 1.00 37.61 110 GLN A CA 1
ATOM 509 C C . GLN A 1 65 ? 13.368 20.858 32.646 1.00 37.35 110 GLN A C 1
ATOM 510 O O . GLN A 1 65 ? 14.530 21.067 32.995 1.00 37.29 110 GLN A O 1
ATOM 516 N N . SER A 1 66 ? 12.730 21.621 31.765 1.00 41.69 111 SER A N 1
ATOM 517 C CA . SER A 1 66 ? 13.397 22.767 31.179 1.00 41.86 111 SER A CA 1
ATOM 518 C C . SER A 1 66 ? 13.627 23.806 32.272 1.00 41.36 111 SER A C 1
ATOM 519 O O . SER A 1 66 ? 14.655 24.479 32.287 1.00 40.56 111 SER A O 1
ATOM 522 N N . ASP A 1 67 ? 12.654 23.937 33.179 1.00 38.46 112 ASP A N 1
ATOM 523 C CA . ASP A 1 67 ? 12.701 24.985 34.179 1.00 37.97 112 ASP A CA 1
ATOM 524 C C . ASP A 1 67 ? 13.727 24.599 35.243 1.00 38.49 112 ASP A C 1
ATOM 525 O O . ASP A 1 67 ? 14.539 25.435 35.613 1.00 35.55 112 ASP A O 1
ATOM 530 N N . LEU A 1 68 ? 13.730 23.333 35.687 1.00 34.92 113 LEU A N 1
ATOM 531 C CA . LEU A 1 68 ? 14.793 22.842 36.549 1.00 34.11 113 LEU A CA 1
ATOM 532 C C . LEU A 1 68 ? 16.151 23.002 35.855 1.00 35.67 113 LEU A C 1
ATOM 533 O O . LEU A 1 68 ? 17.146 23.402 36.477 1.00 36.06 113 LEU A O 1
ATOM 538 N N . ASN A 1 69 ? 16.217 22.640 34.570 1.00 31.78 114 ASN A N 1
ATOM 539 C CA . ASN A 1 69 ? 17.498 22.670 33.879 1.00 35.53 114 ASN A CA 1
ATOM 540 C C . ASN A 1 69 ? 18.042 24.106 33.838 1.00 35.83 114 ASN A C 1
ATOM 541 O O . ASN A 1 69 ? 19.239 24.332 33.974 1.00 36.81 114 ASN A O 1
ATOM 546 N N . LYS A 1 70 ? 17.148 25.079 33.662 1.00 34.96 115 LYS A N 1
ATOM 547 C CA . LYS A 1 70 ? 17.523 26.478 33.585 1.00 33.99 115 LYS A CA 1
ATOM 548 C C . LYS A 1 70 ? 17.994 26.933 34.957 1.00 32.89 115 LYS A C 1
ATOM 549 O O . LYS A 1 70 ? 19.052 27.531 35.082 1.00 33.89 115 LYS A O 1
ATOM 555 N N . ILE A 1 71 ? 17.205 26.626 35.984 1.00 33.86 116 ILE A N 1
ATOM 556 C CA . ILE A 1 71 ? 17.509 27.086 37.323 1.00 34.04 116 ILE A CA 1
ATOM 557 C C . ILE A 1 71 ? 18.810 26.451 37.798 1.00 38.13 116 ILE A C 1
ATOM 558 O O . ILE A 1 71 ? 19.607 27.113 38.456 1.00 42.26 116 ILE A O 1
ATOM 563 N N . GLU A 1 72 ? 19.013 25.168 37.500 1.00 39.29 117 GLU A N 1
ATOM 564 C CA . GLU A 1 72 ? 20.244 24.525 37.923 1.00 41.74 117 GLU A CA 1
ATOM 565 C C . GLU A 1 72 ? 21.413 25.310 37.340 1.00 39.98 117 GLU A C 1
ATOM 566 O O . GLU A 1 72 ? 22.403 25.589 38.023 1.00 40.28 117 GLU A O 1
ATOM 572 N N . TRP A 1 73 ? 21.265 25.693 36.071 1.00 39.21 118 TRP A N 1
ATOM 573 C CA . TRP A 1 73 ? 22.371 26.263 35.325 1.00 37.49 118 TRP A CA 1
ATOM 574 C C . TRP A 1 73 ? 22.807 27.599 35.931 1.00 37.15 118 TRP A C 1
ATOM 575 O O . TRP A 1 73 ? 23.989 27.833 36.180 1.00 37.52 118 TRP A O 1
ATOM 586 N N . VAL A 1 74 ? 21.824 28.459 36.194 1.00 36.63 119 VAL A N 1
ATOM 587 C CA . VAL A 1 74 ? 22.026 29.777 36.780 1.00 34.03 119 VAL A CA 1
ATOM 588 C C . VAL A 1 74 ? 22.658 29.670 38.173 1.00 34.97 119 VAL A C 1
ATOM 589 O O . VAL A 1 74 ? 23.592 30.392 38.513 1.00 34.52 119 VAL A O 1
ATOM 593 N N . MET A 1 75 ? 22.226 28.681 38.947 1.00 36.35 120 MET A N 1
ATOM 594 C CA . MET A 1 75 ? 22.818 28.403 40.240 1.00 38.14 120 MET A CA 1
ATOM 595 C C . MET A 1 75 ? 24.248 27.886 40.073 1.00 39.44 120 MET A C 1
ATOM 596 O O . MET A 1 75 ? 25.141 28.350 40.768 1.00 34.86 120 MET A O 1
ATOM 601 N N . GLN A 1 76 ? 24.481 26.947 39.141 1.00 43.10 121 GLN A N 1
ATOM 602 C CA . GLN A 1 76 ? 25.812 26.388 38.964 1.00 40.93 121 GLN A CA 1
ATOM 603 C C . GLN A 1 76 ? 26.816 27.477 38.604 1.00 41.62 121 GLN A C 1
ATOM 604 O O . GLN A 1 76 ? 27.893 27.526 39.199 1.00 39.90 121 GLN A O 1
ATOM 610 N N . TYR A 1 77 ? 26.462 28.357 37.656 1.00 42.62 122 TYR A N 1
ATOM 611 C CA . TYR A 1 77 ? 27.406 29.360 37.178 1.00 45.78 122 TYR A CA 1
ATOM 612 C C . TYR A 1 77 ? 27.193 30.721 37.850 1.00 43.81 122 TYR A C 1
ATOM 613 O O . TYR A 1 77 ? 27.914 31.665 37.549 1.00 48.60 122 TYR A O 1
ATOM 622 N N . GLU A 1 78 ? 26.224 30.844 38.762 1.00 44.01 123 GLU A N 1
ATOM 623 C CA . GLU A 1 78 ? 26.148 31.999 39.654 1.00 44.40 123 GLU A CA 1
ATOM 624 C C . GLU A 1 78 ? 25.840 33.281 38.888 1.00 40.39 123 GLU A C 1
ATOM 625 O O . GLU A 1 78 ? 26.473 34.306 39.112 1.00 39.99 123 GLU A O 1
ATOM 631 N N . THR A 1 79 ? 24.784 33.213 38.087 1.00 36.69 124 THR A N 1
ATOM 632 C CA . THR A 1 79 ? 24.436 34.192 37.075 1.00 35.21 124 THR A CA 1
ATOM 633 C C . THR A 1 79 ? 23.309 35.092 37.565 1.00 35.41 124 THR A C 1
ATOM 634 O O . THR A 1 79 ? 23.053 36.139 36.971 1.00 38.07 124 THR A O 1
ATOM 638 N N . MET A 1 80 ? 22.627 34.689 38.645 1.00 33.43 125 MET A N 1
ATOM 639 C CA . MET A 1 80 ? 21.370 35.336 38.990 1.00 32.40 125 MET A CA 1
ATOM 640 C C . MET A 1 80 ? 21.340 35.715 40.466 1.00 30.50 125 MET A C 1
ATOM 641 O O . MET A 1 80 ? 21.728 34.929 41.318 1.00 32.57 125 MET A O 1
ATOM 646 N N . PRO A 1 81 ? 20.913 36.958 40.795 1.00 30.99 126 PRO A N 1
ATOM 647 C CA . PRO A 1 81 ? 20.547 37.949 39.781 1.00 29.25 126 PRO A CA 1
ATOM 648 C C . PRO A 1 81 ? 21.782 38.456 39.039 1.00 27.82 126 PRO A C 1
ATOM 649 O O . PRO A 1 81 ? 22.900 38.233 39.465 1.00 29.52 126 PRO A O 1
ATOM 653 N N . PRO A 1 82 ? 21.654 39.200 37.925 1.00 28.70 127 PRO A N 1
ATOM 654 C CA . PRO A 1 82 ? 22.831 39.800 37.302 1.00 29.25 127 PRO A CA 1
ATOM 655 C C . PRO A 1 82 ? 23.533 40.698 38.318 1.00 33.29 127 PRO A C 1
ATOM 656 O O . PRO A 1 82 ? 22.885 41.476 39.007 1.00 33.36 127 PRO A O 1
ATOM 660 N N . THR A 1 83 ? 24.867 40.622 38.369 1.00 34.95 128 THR A N 1
ATOM 661 C CA . THR A 1 83 ? 25.613 41.125 39.511 1.00 37.17 128 THR A CA 1
ATOM 662 C C . THR A 1 83 ? 25.436 42.635 39.676 1.00 34.91 128 THR A C 1
ATOM 663 O O . THR A 1 83 ? 25.613 43.162 40.773 1.00 34.71 128 THR A O 1
ATOM 667 N N . ARG A 1 84 ? 25.040 43.334 38.612 1.00 34.34 129 ARG A N 1
ATOM 668 C CA . ARG A 1 84 ? 24.960 44.782 38.669 1.00 32.54 129 ARG A CA 1
ATOM 669 C C . ARG A 1 84 ? 23.770 45.278 39.494 1.00 29.22 129 ARG A C 1
ATOM 670 O O . ARG A 1 84 ? 23.794 46.437 39.908 1.00 31.25 129 ARG A O 1
ATOM 678 N N . TYR A 1 85 ? 22.786 44.413 39.785 1.00 25.99 130 TYR A N 1
ATOM 679 C CA . TYR A 1 85 ? 21.604 44.807 40.538 1.00 25.65 130 TYR A CA 1
ATOM 680 C C . TYR A 1 85 ? 21.674 44.411 42.022 1.00 28.55 130 TYR A C 1
ATOM 681 O O . TYR A 1 85 ? 20.846 44.867 42.804 1.00 31.88 130 TYR A O 1
ATOM 690 N N . THR A 1 86 ? 22.694 43.660 42.458 1.00 27.35 131 THR A N 1
ATOM 691 C CA . THR A 1 86 ? 22.641 43.006 43.758 1.00 25.20 131 THR A CA 1
ATOM 692 C C . THR A 1 86 ? 22.854 43.981 44.908 1.00 23.07 131 THR A C 1
ATOM 693 O O . THR A 1 86 ? 22.484 43.670 46.032 1.00 26.56 131 THR A O 1
ATOM 697 N N . ALA A 1 87 ? 23.440 45.155 44.687 1.00 21.07 132 ALA A N 1
ATOM 698 C CA . ALA A 1 87 ? 23.555 46.115 45.781 1.00 16.92 132 ALA A CA 1
ATOM 699 C C . ALA A 1 87 ? 22.285 46.969 45.907 1.00 16.73 132 ALA A C 1
ATOM 700 O O . ALA A 1 87 ? 22.218 47.840 46.760 1.00 17.59 132 ALA A O 1
ATOM 702 N N . LEU A 1 88 ? 21.263 46.717 45.077 1.00 18.84 133 LEU A N 1
ATOM 703 C CA . LEU A 1 88 ? 19.989 47.430 45.147 1.00 20.70 133 LEU A CA 1
ATOM 704 C C . LEU A 1 88 ? 19.105 46.868 46.260 1.00 20.85 133 LEU A C 1
ATOM 705 O O . LEU A 1 88 ? 19.186 45.678 46.554 1.00 23.02 133 LEU A O 1
ATOM 710 N N . HIS A 1 89 ? 18.212 47.715 46.790 1.00 20.74 134 HIS A N 1
ATOM 711 C CA . HIS A 1 89 ? 17.273 47.361 47.851 1.00 23.15 134 HIS A CA 1
ATOM 712 C C . HIS A 1 89 ? 16.379 46.176 47.474 1.00 24.05 134 HIS A C 1
ATOM 713 O O . HIS A 1 89 ? 15.977 45.410 48.339 1.00 29.18 134 HIS A O 1
ATOM 720 N N . TRP A 1 90 ? 16.102 45.985 46.197 1.00 22.03 135 TRP A N 1
ATOM 721 C CA . TRP A 1 90 ? 15.091 45.026 45.790 1.00 24.55 135 TRP A CA 1
ATOM 722 C C . TRP A 1 90 ? 15.654 43.709 45.248 1.00 25.67 135 TRP A C 1
ATOM 723 O O . TRP A 1 90 ? 14.868 42.866 44.825 1.00 25.95 135 TRP A O 1
ATOM 734 N N . ALA A 1 91 ? 16.977 43.531 45.211 1.00 26.42 136 ALA A N 1
ATOM 735 C CA . ALA A 1 91 ? 17.550 42.321 44.640 1.00 30.40 136 ALA A CA 1
ATOM 736 C C . ALA A 1 91 ? 18.685 41.815 45.521 1.00 39.48 136 ALA A C 1
ATOM 737 O O . ALA A 1 91 ? 19.577 42.578 45.865 1.00 49.57 136 ALA A O 1
ATOM 739 N N . GLY A 1 92 ? 18.647 40.530 45.887 1.00 42.49 137 GLY A N 1
ATOM 740 C CA . GLY A 1 92 ? 19.613 39.980 46.825 1.00 42.66 137 GLY A CA 1
ATOM 741 C C . GLY A 1 92 ? 20.694 39.194 46.096 1.00 45.18 137 GLY A C 1
ATOM 742 O O . GLY A 1 92 ? 20.451 38.631 45.031 1.00 44.97 137 GLY A O 1
ATOM 743 N N . LYS A 1 93 ? 21.891 39.149 46.682 1.00 48.59 138 LYS A N 1
ATOM 744 C CA . LYS A 1 93 ? 22.888 38.196 46.229 1.00 53.10 138 LYS A CA 1
ATOM 745 C C . LYS A 1 93 ? 22.513 36.825 46.789 1.00 44.69 138 LYS A C 1
ATOM 746 O O . LYS A 1 93 ? 21.755 36.707 47.743 1.00 38.83 138 LYS A O 1
ATOM 752 N N . VAL A 1 94 ? 23.037 35.777 46.171 1.00 44.19 139 VAL A N 1
ATOM 753 C CA . VAL A 1 94 ? 22.685 34.431 46.576 1.00 42.23 139 VAL A CA 1
ATOM 754 C C . VAL A 1 94 ? 23.947 33.790 47.155 1.00 38.79 139 VAL A C 1
ATOM 755 O O . VAL A 1 94 ? 25.001 33.777 46.524 1.00 37.46 139 VAL A O 1
ATOM 759 N N . SER A 1 95 ? 23.847 33.314 48.400 1.00 36.40 140 SER A N 1
ATOM 760 C CA . SER A 1 95 ? 25.006 32.780 49.091 1.00 40.11 140 SER A CA 1
ATOM 761 C C . SER A 1 95 ? 25.311 31.369 48.596 1.00 42.23 140 SER A C 1
ATOM 762 O O . SER A 1 95 ? 24.450 30.719 48.004 1.00 41.29 140 SER A O 1
ATOM 765 N N . ASP A 1 96 ? 26.546 30.915 48.862 1.00 48.93 141 ASP A N 1
ATOM 766 C CA . ASP A 1 96 ? 26.982 29.542 48.611 1.00 54.47 141 ASP A CA 1
ATOM 767 C C . ASP A 1 96 ? 26.045 28.532 49.280 1.00 50.30 141 ASP A C 1
ATOM 768 O O . ASP A 1 96 ? 25.691 27.519 48.672 1.00 45.30 141 ASP A O 1
ATOM 773 N N . GLU A 1 97 ? 25.651 28.820 50.531 1.00 46.27 142 GLU A N 1
ATOM 774 C CA . GLU A 1 97 ? 24.684 28.003 51.246 1.00 48.38 142 GLU A CA 1
ATOM 775 C C . GLU A 1 97 ? 23.434 27.837 50.375 1.00 42.95 142 GLU A C 1
ATOM 776 O O . GLU A 1 97 ? 22.992 26.717 50.120 1.00 38.63 142 GLU A O 1
ATOM 782 N N . GLU A 1 98 ? 22.879 28.964 49.909 1.00 40.25 143 GLU A N 1
ATOM 783 C CA . GLU A 1 98 ? 21.560 28.991 49.298 1.00 40.32 143 GLU A CA 1
ATOM 784 C C . GLU A 1 98 ? 21.612 28.298 47.945 1.00 36.43 143 GLU A C 1
ATOM 785 O O . GLU A 1 98 ? 20.667 27.620 47.568 1.00 31.34 143 GLU A O 1
ATOM 791 N N . ARG A 1 99 ? 22.737 28.479 47.250 1.00 38.45 144 ARG A N 1
ATOM 792 C CA . ARG A 1 99 ? 22.988 27.864 45.959 1.00 42.25 144 ARG A CA 1
ATOM 793 C C . ARG A 1 99 ? 22.975 26.341 46.088 1.00 46.27 144 ARG A C 1
ATOM 794 O O . ARG A 1 99 ? 22.303 25.641 45.317 1.00 48.22 144 ARG A O 1
ATOM 802 N N . ALA A 1 100 ? 23.773 25.850 47.047 1.00 43.32 145 ALA A N 1
ATOM 803 C CA . ALA A 1 100 ? 23.883 24.431 47.347 1.00 41.31 145 ALA A CA 1
ATOM 804 C C . ALA A 1 100 ? 22.519 23.818 47.678 1.00 38.76 145 ALA A C 1
ATOM 805 O O . ALA A 1 100 ? 22.287 22.656 47.344 1.00 35.56 145 ALA A O 1
ATOM 807 N N . GLU A 1 101 ? 21.634 24.600 48.324 1.00 39.20 146 GLU A N 1
ATOM 808 C CA . GLU A 1 101 ? 20.301 24.147 48.696 1.00 43.26 146 GLU A CA 1
ATOM 809 C C . GLU A 1 101 ? 19.374 24.042 47.489 1.00 45.47 146 GLU A C 1
ATOM 810 O O . GLU A 1 101 ? 18.639 23.062 47.368 1.00 48.75 146 GLU A O 1
ATOM 816 N N . ILE A 1 102 ? 19.371 25.079 46.635 1.00 43.10 147 ILE A N 1
ATOM 817 C CA . ILE A 1 102 ? 18.571 25.062 45.419 1.00 41.88 147 ILE A CA 1
ATOM 818 C C . ILE A 1 102 ? 19.014 23.869 44.570 1.00 39.10 147 ILE A C 1
ATOM 819 O O . ILE A 1 102 ? 18.166 23.128 44.092 1.00 40.78 147 ILE A O 1
ATOM 824 N N . LEU A 1 103 ? 20.334 23.678 44.418 1.00 37.34 148 LEU A N 1
ATOM 825 C CA . LEU A 1 103 ? 20.888 22.612 43.590 1.00 38.06 148 LEU A CA 1
ATOM 826 C C . LEU A 1 103 ? 20.467 21.246 44.115 1.00 37.19 148 LEU A C 1
ATOM 827 O O . LEU A 1 103 ? 20.245 20.311 43.338 1.00 38.20 148 LEU A O 1
ATOM 832 N N . ALA A 1 104 ? 20.359 21.162 45.438 1.00 36.79 149 ALA A N 1
ATOM 833 C CA . ALA A 1 104 ? 19.916 19.951 46.101 1.00 37.91 149 ALA A CA 1
ATOM 834 C C . ALA A 1 104 ? 18.426 19.751 45.864 1.00 37.76 149 ALA A C 1
ATOM 835 O O . ALA A 1 104 ? 17.989 18.633 45.631 1.00 42.83 149 ALA A O 1
ATOM 837 N N . TRP A 1 105 ? 17.653 20.836 45.930 1.00 38.04 150 TRP A N 1
ATOM 838 C CA . TRP A 1 105 ? 16.215 20.748 45.732 1.00 41.52 150 TRP A CA 1
ATOM 839 C C . TRP A 1 105 ? 15.865 20.310 44.298 1.00 42.83 150 TRP A C 1
ATOM 840 O O . TRP A 1 105 ? 14.908 19.565 44.059 1.00 40.45 150 TRP A O 1
ATOM 851 N N . ILE A 1 106 ? 16.663 20.769 43.335 1.00 41.35 151 ILE A N 1
ATOM 852 C CA . ILE A 1 106 ? 16.528 20.344 41.954 1.00 43.53 151 ILE A CA 1
ATOM 853 C C . ILE A 1 106 ? 16.792 18.838 41.868 1.00 40.13 151 ILE A C 1
ATOM 854 O O . ILE A 1 106 ? 16.074 18.108 41.189 1.00 35.40 151 ILE A O 1
ATOM 859 N N . ALA A 1 107 ? 17.833 18.378 42.562 1.00 38.29 152 ALA A N 1
ATOM 860 C CA . ALA A 1 107 ? 18.273 17.005 42.433 1.00 36.54 152 ALA A CA 1
ATOM 861 C C . ALA A 1 107 ? 17.187 16.068 42.944 1.00 38.73 152 ALA A C 1
ATOM 862 O O . ALA A 1 107 ? 16.976 14.992 42.378 1.00 42.32 152 ALA A O 1
ATOM 864 N N . LYS A 1 108 ? 16.475 16.498 43.985 1.00 38.69 153 LYS A N 1
ATOM 865 C CA . LYS A 1 108 ? 15.427 15.668 44.548 1.00 42.26 153 LYS A CA 1
ATOM 866 C C . LYS A 1 108 ? 14.139 15.817 43.735 1.00 38.87 153 LYS A C 1
ATOM 867 O O . LYS A 1 108 ? 13.282 14.938 43.742 1.00 35.88 153 LYS A O 1
ATOM 873 N N . GLN A 1 109 ? 14.001 16.914 42.991 1.00 42.14 154 GLN A N 1
ATOM 874 C CA . GLN A 1 109 ? 12.882 17.039 42.073 1.00 39.41 154 GLN A CA 1
ATOM 875 C C . GLN A 1 109 ? 13.075 16.052 40.920 1.00 39.22 154 GLN A C 1
ATOM 876 O O . GLN A 1 109 ? 12.161 15.329 40.535 1.00 41.76 154 GLN A O 1
ATOM 882 N N . ARG A 1 110 ? 14.308 15.993 40.416 1.00 38.83 155 ARG A N 1
ATOM 883 C CA . ARG A 1 110 ? 14.688 15.128 39.311 1.00 39.54 155 ARG A CA 1
ATOM 884 C C . ARG A 1 110 ? 14.597 13.658 39.720 1.00 38.11 155 ARG A C 1
ATOM 885 O O . ARG A 1 110 ? 14.205 12.825 38.909 1.00 40.51 155 ARG A O 1
ATOM 893 N N . ALA A 1 111 ? 14.993 13.343 40.962 1.00 37.68 156 ALA A N 1
ATOM 894 C CA . ALA A 1 111 ? 14.912 11.981 41.485 1.00 35.90 156 ALA A CA 1
ATOM 895 C C . ALA A 1 111 ? 13.455 11.555 41.672 1.00 35.97 156 ALA A C 1
ATOM 896 O O . ALA A 1 111 ? 13.085 10.448 41.325 1.00 38.08 156 ALA A O 1
ATOM 898 N N . GLU A 1 112 ? 12.608 12.434 42.198 1.00 38.51 157 GLU A N 1
ATOM 899 C CA . GLU A 1 112 ? 11.204 12.108 42.374 1.00 38.98 157 GLU A CA 1
ATOM 900 C C . GLU A 1 112 ? 10.531 11.870 41.023 1.00 37.91 157 GLU A C 1
ATOM 901 O O . GLU A 1 112 ? 9.674 11.012 40.912 1.00 39.27 157 GLU A O 1
ATOM 907 N N . TYR A 1 113 ? 10.859 12.642 39.985 1.00 41.12 158 TYR A N 1
ATOM 908 C CA . TYR A 1 113 ? 9.914 12.744 38.884 1.00 41.65 158 TYR A CA 1
ATOM 909 C C . TYR A 1 113 ? 10.476 12.308 37.534 1.00 41.38 158 TYR A C 1
ATOM 910 O O . TYR A 1 113 ? 9.676 12.058 36.639 1.00 43.71 158 TYR A O 1
ATOM 919 N N . TYR A 1 114 ? 11.805 12.265 37.347 1.00 41.24 159 TYR A N 1
ATOM 920 C CA . TYR A 1 114 ? 12.346 12.210 35.989 1.00 39.49 159 TYR A CA 1
ATOM 921 C C . TYR A 1 114 ? 13.434 11.140 35.860 1.00 39.30 159 TYR A C 1
ATOM 922 O O . TYR A 1 114 ? 13.501 10.468 34.840 1.00 38.66 159 TYR A O 1
ATOM 931 N N . ALA A 1 115 ? 14.322 10.991 36.846 1.00 38.69 160 ALA A N 1
ATOM 932 C CA . ALA A 1 115 ? 15.384 10.007 36.719 1.00 41.12 160 ALA A CA 1
ATOM 933 C C . ALA A 1 115 ? 14.775 8.615 36.537 1.00 47.73 160 ALA A C 1
ATOM 934 O O . ALA A 1 115 ? 13.685 8.352 37.032 1.00 47.33 160 ALA A O 1
ATOM 936 N N . SER A 1 116 ? 15.460 7.734 35.790 1.00 54.01 161 SER A N 1
ATOM 937 C CA . SER A 1 116 ? 15.025 6.351 35.655 1.00 53.19 161 SER A CA 1
ATOM 938 C C . SER A 1 116 ? 15.981 5.424 36.406 1.00 57.28 161 SER A C 1
ATOM 939 O O . SER A 1 116 ? 17.162 5.720 36.591 1.00 50.79 161 SER A O 1
ATOM 942 N N . ASN A 1 117 ? 15.423 4.285 36.827 1.00 62.57 162 ASN A N 1
ATOM 943 C CA . ASN A 1 117 ? 16.056 3.345 37.740 1.00 65.65 162 ASN A CA 1
ATOM 944 C C . ASN A 1 117 ? 17.256 2.677 37.070 1.00 60.61 162 ASN A C 1
ATOM 945 O O . ASN A 1 117 ? 18.205 2.266 37.736 1.00 60.75 162 ASN A O 1
ATOM 950 N N . ASP A 1 118 ? 17.192 2.589 35.739 1.00 55.79 163 ASP A N 1
ATOM 951 C CA . ASP A 1 118 ? 18.118 1.807 34.941 1.00 55.40 163 ASP A CA 1
ATOM 952 C C . ASP A 1 118 ? 19.303 2.652 34.475 1.00 50.62 163 ASP A C 1
ATOM 953 O O . ASP A 1 118 ? 20.213 2.136 33.849 1.00 46.35 163 ASP A O 1
ATOM 958 N N . THR A 1 119 ? 19.319 3.958 34.750 1.00 53.07 164 THR A N 1
ATOM 959 C CA . THR A 1 119 ? 20.514 4.722 34.426 1.00 47.81 164 THR A CA 1
ATOM 960 C C . THR A 1 119 ? 21.438 4.595 35.629 1.00 41.59 164 THR A C 1
ATOM 961 O O . THR A 1 119 ? 20.986 4.511 36.761 1.00 42.59 164 THR A O 1
ATOM 965 N N . ALA A 1 120 ? 22.736 4.518 35.340 1.00 41.61 165 ALA A N 1
ATOM 966 C CA . ALA A 1 120 ? 23.784 4.414 36.342 1.00 40.19 165 ALA A CA 1
ATOM 967 C C . ALA A 1 120 ? 23.614 5.466 37.430 1.00 38.99 165 ALA A C 1
ATOM 968 O O . ALA A 1 120 ? 23.297 6.620 37.147 1.00 42.77 165 ALA A O 1
ATOM 970 N N . PRO A 1 121 ? 23.903 5.116 38.698 1.00 39.67 166 PRO A N 1
ATOM 971 C CA . PRO A 1 121 ? 23.760 6.064 39.802 1.00 38.82 166 PRO A CA 1
ATOM 972 C C . PRO A 1 121 ? 24.434 7.410 39.551 1.00 37.59 166 PRO A C 1
ATOM 973 O O . PRO A 1 121 ? 23.824 8.450 39.773 1.00 40.22 166 PRO A O 1
ATOM 977 N N . GLU A 1 122 ? 25.677 7.384 39.057 1.00 39.78 167 GLU A N 1
ATOM 978 C CA . GLU A 1 122 ? 26.443 8.600 38.795 1.00 41.25 167 GLU A CA 1
ATOM 979 C C . GLU A 1 122 ? 25.747 9.552 37.823 1.00 39.75 167 GLU A C 1
ATOM 980 O O . GLU A 1 122 ? 26.087 10.727 37.834 1.00 43.86 167 GLU A O 1
ATOM 986 N N . HIS A 1 123 ? 24.797 9.064 37.004 1.00 36.89 168 HIS A N 1
ATOM 987 C CA . HIS A 1 123 ? 24.170 9.869 35.964 1.00 36.67 168 HIS A CA 1
ATOM 988 C C . HIS A 1 123 ? 22.696 10.166 36.232 1.00 36.76 168 HIS A C 1
ATOM 989 O O . HIS A 1 123 ? 22.009 10.714 35.369 1.00 33.79 168 HIS A O 1
ATOM 996 N N . ARG A 1 124 ? 22.196 9.828 37.421 1.00 36.09 169 ARG A N 1
ATOM 997 C CA . ARG A 1 124 ? 20.774 9.982 37.676 1.00 39.46 169 ARG A CA 1
ATOM 998 C C . ARG A 1 124 ? 20.407 11.448 37.888 1.00 38.28 169 ARG A C 1
ATOM 999 O O . ARG A 1 124 ? 19.224 11.761 37.954 1.00 35.28 169 ARG A O 1
ATOM 1007 N N . ASN A 1 125 ? 21.403 12.335 38.013 1.00 40.57 170 ASN A N 1
ATOM 1008 C CA . ASN A 1 125 ? 21.109 13.735 38.253 1.00 40.82 170 ASN A CA 1
ATOM 1009 C C . ASN A 1 125 ? 21.442 14.588 37.029 1.00 40.65 170 ASN A C 1
ATOM 1010 O O . ASN A 1 125 ? 21.523 15.811 37.126 1.00 46.45 170 ASN A O 1
ATOM 1015 N N . GLU A 1 126 ? 21.572 13.947 35.867 1.00 38.63 171 GLU A N 1
ATOM 1016 C CA . GLU A 1 126 ? 21.780 14.660 34.623 1.00 39.17 171 GLU A CA 1
ATOM 1017 C C . GLU A 1 126 ? 20.489 15.378 34.218 1.00 39.13 171 GLU A C 1
ATOM 1018 O O . GLU A 1 126 ? 19.399 14.991 34.652 1.00 32.58 171 GLU A O 1
ATOM 1024 N N . PRO A 1 127 ? 20.573 16.426 33.355 1.00 37.12 172 PRO A N 1
ATOM 1025 C CA . PRO A 1 127 ? 19.389 17.121 32.840 1.00 37.69 172 PRO A CA 1
ATOM 1026 C C . PRO A 1 127 ? 18.672 16.396 31.699 1.00 38.74 172 PRO A C 1
ATOM 1027 O O . PRO A 1 127 ? 17.763 16.933 31.067 1.00 36.16 172 PRO A O 1
ATOM 1031 N N . VAL A 1 128 ? 19.022 15.118 31.545 1.00 41.89 173 VAL A N 1
ATOM 1032 C CA . VAL A 1 128 ? 18.684 14.304 30.396 1.00 37.87 173 VAL A CA 1
ATOM 1033 C C . VAL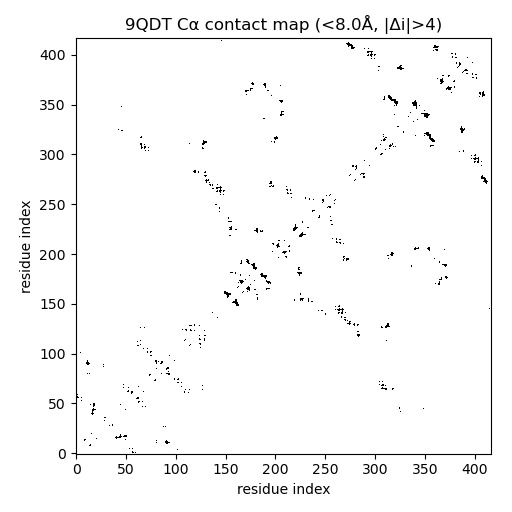 A 1 128 ? 18.588 12.854 30.854 1.00 37.87 173 VAL A C 1
ATOM 1034 O O . VAL A 1 128 ? 19.274 12.462 31.794 1.00 35.95 173 VAL A O 1
ATOM 1038 N N . GLN A 1 129 ? 17.712 12.076 30.210 1.00 39.45 174 GLN A N 1
ATOM 1039 C CA . GLN A 1 129 ? 17.512 10.673 30.550 1.00 36.64 174 GLN A CA 1
ATOM 1040 C C . GLN A 1 129 ? 17.527 9.823 29.285 1.00 36.02 174 GLN A C 1
ATOM 1041 O O . GLN A 1 129 ? 17.219 10.297 28.188 1.00 34.59 174 GLN A O 1
ATOM 1047 N N . PRO A 1 130 ? 17.788 8.505 29.414 1.00 35.22 175 PRO A N 1
ATOM 1048 C CA . PRO A 1 130 ? 17.833 7.642 28.241 1.00 34.44 175 PRO A CA 1
ATOM 1049 C C . PRO A 1 130 ? 16.407 7.359 27.789 1.00 35.30 175 PRO A C 1
ATOM 1050 O O . PRO A 1 130 ? 15.475 7.486 28.571 1.00 35.62 175 PRO A O 1
ATOM 1054 N N . ILE A 1 131 ? 16.250 6.960 26.526 1.00 37.99 176 ILE A N 1
ATOM 1055 C CA . ILE A 1 131 ? 14.943 6.578 26.024 1.00 37.42 176 ILE A CA 1
ATOM 1056 C C . ILE A 1 131 ? 14.580 5.244 26.674 1.00 39.04 176 ILE A C 1
ATOM 1057 O O . ILE A 1 131 ? 15.402 4.327 26.711 1.00 35.87 176 ILE A O 1
ATOM 1062 N N . PRO A 1 132 ? 13.365 5.120 27.257 1.00 39.90 177 PRO A N 1
ATOM 1063 C CA . PRO A 1 132 ? 12.870 3.836 27.745 1.00 37.99 177 PRO A CA 1
ATOM 1064 C C . PRO A 1 132 ? 13.003 2.822 26.615 1.00 41.10 177 PRO A C 1
ATOM 1065 O O . PRO A 1 132 ? 12.867 3.180 25.445 1.00 35.89 177 PRO A O 1
ATOM 1069 N N . GLN A 1 133 ? 13.260 1.560 26.984 1.00 47.54 178 GLN A N 1
ATOM 1070 C CA . GLN A 1 133 ? 13.620 0.529 26.022 1.00 50.65 178 GLN A CA 1
ATOM 1071 C C . GLN A 1 133 ? 12.381 -0.076 25.367 1.00 51.12 178 GLN A C 1
ATOM 1072 O O . GLN A 1 133 ? 12.508 -0.797 24.379 1.00 50.03 178 GLN A O 1
ATOM 1078 N N . LYS A 1 134 ? 11.199 0.203 25.941 1.00 50.28 179 LYS A N 1
ATOM 1079 C CA . LYS A 1 134 ? 9.942 -0.340 25.455 1.00 50.86 179 LYS A CA 1
ATOM 1080 C C . LYS A 1 134 ? 8.814 0.512 26.012 1.00 45.59 179 LYS A C 1
ATOM 1081 O O . LYS A 1 134 ? 8.916 1.000 27.124 1.00 44.42 179 LYS A O 1
ATOM 1087 N N . LEU A 1 135 ? 7.760 0.704 25.221 1.00 45.52 180 LEU A N 1
ATOM 1088 C CA . LEU A 1 135 ? 6.511 1.268 25.702 1.00 41.30 180 LEU A CA 1
ATOM 1089 C C . LEU A 1 135 ? 5.445 0.205 25.493 1.00 42.21 180 LEU A C 1
ATOM 1090 O O . LEU A 1 135 ? 5.409 -0.429 24.445 1.00 41.60 180 LEU A O 1
ATOM 1095 N N . PRO A 1 136 ? 4.530 -0.019 26.456 1.00 44.32 181 PRO A N 1
ATOM 1096 C CA . PRO A 1 136 ? 3.511 -1.054 26.278 1.00 43.67 181 PRO A CA 1
ATOM 1097 C C . PRO A 1 136 ? 2.521 -0.624 25.193 1.00 38.75 181 PRO A C 1
ATOM 1098 O O . PRO A 1 136 ? 2.043 0.503 25.212 1.00 34.59 181 PRO A O 1
ATOM 1102 N N . THR A 1 137 ? 2.254 -1.519 24.229 1.00 39.25 182 THR A N 1
ATOM 1103 C CA . THR A 1 137 ? 1.340 -1.246 23.125 1.00 40.96 182 THR A CA 1
ATOM 1104 C C . THR A 1 137 ? 0.463 -2.468 22.891 1.00 41.01 182 THR A C 1
ATOM 1105 O O . THR A 1 137 ? 0.767 -3.556 23.377 1.00 38.01 182 THR A O 1
ATOM 1109 N N . ASP A 1 138 ? -0.620 -2.259 22.132 1.00 45.43 183 ASP A N 1
ATOM 1110 C CA . ASP A 1 138 ? -1.529 -3.317 21.714 1.00 43.91 183 ASP A CA 1
ATOM 1111 C C . ASP A 1 138 ? -1.076 -3.821 20.347 1.00 39.74 183 ASP A C 1
ATOM 1112 O O . ASP A 1 138 ? -1.259 -3.107 19.369 1.00 42.23 183 ASP A O 1
ATOM 1117 N N . ALA A 1 139 ? -0.536 -5.052 20.293 1.00 36.92 184 ALA A N 1
ATOM 1118 C CA . ALA A 1 139 ? 0.200 -5.584 19.141 1.00 38.53 184 ALA A CA 1
ATOM 1119 C C . ALA A 1 139 ? -0.618 -5.594 17.844 1.00 38.51 184 ALA A C 1
ATOM 1120 O O . ALA A 1 139 ? -0.061 -5.420 16.742 1.00 37.29 184 ALA A O 1
ATOM 1122 N N . GLN A 1 140 ? -1.924 -5.830 17.998 1.00 37.92 185 GLN A N 1
ATOM 1123 C CA . GLN A 1 140 ? -2.844 -5.994 16.884 1.00 44.61 185 GLN A CA 1
ATOM 1124 C C . GLN A 1 140 ? -3.142 -4.642 16.253 1.00 39.46 185 GLN A C 1
ATOM 1125 O O . GLN A 1 140 ? -3.415 -4.553 15.060 1.00 40.89 185 GLN A O 1
ATOM 1131 N N . LYS A 1 141 ? -3.177 -3.632 17.118 1.00 35.96 186 LYS A N 1
ATOM 1132 C CA . LYS A 1 141 ? -3.455 -2.265 16.730 1.00 37.21 186 LYS A CA 1
ATOM 1133 C C . LYS A 1 141 ? -2.214 -1.646 16.092 1.00 36.51 186 LYS A C 1
ATOM 1134 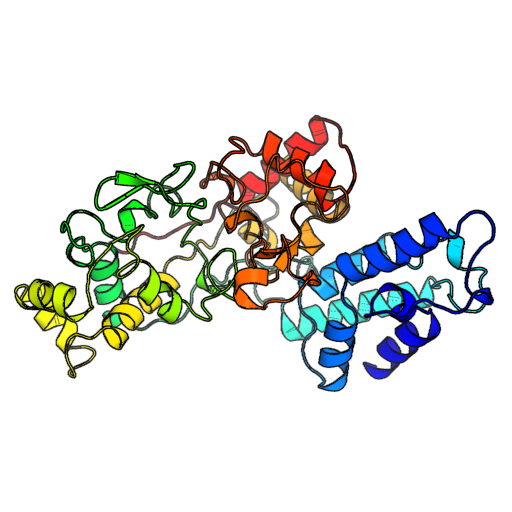O O . LYS A 1 141 ? -2.335 -0.848 15.170 1.00 32.44 186 LYS A O 1
ATOM 1140 N N . VAL A 1 142 ? -1.036 -2.044 16.585 1.00 36.66 187 VAL A N 1
ATOM 1141 C CA . VAL A 1 142 ? 0.232 -1.697 15.972 1.00 41.28 187 VAL A CA 1
ATOM 1142 C C . VAL A 1 142 ? 0.292 -2.196 14.527 1.00 41.75 187 VAL A C 1
ATOM 1143 O O . VAL A 1 142 ? 0.756 -1.475 13.645 1.00 46.08 187 VAL A O 1
ATOM 1147 N N . ALA A 1 143 ? -0.129 -3.442 14.293 1.00 42.68 188 ALA A N 1
ATOM 1148 C CA . ALA A 1 143 ? -0.054 -4.018 12.959 1.00 39.86 188 ALA A CA 1
ATOM 1149 C C . ALA A 1 143 ? -0.954 -3.237 11.991 1.00 39.32 188 ALA A C 1
ATOM 1150 O O . ALA A 1 143 ? -0.582 -3.008 10.839 1.00 40.37 188 ALA A O 1
ATOM 1152 N N . LEU A 1 144 ? -2.142 -2.830 12.463 1.00 37.65 189 LEU A N 1
ATOM 1153 C CA . LEU A 1 144 ? -3.035 -1.964 11.701 1.00 40.04 189 LEU A CA 1
ATOM 1154 C C . LEU A 1 144 ? -2.359 -0.637 11.372 1.00 34.04 189 LEU A C 1
ATOM 1155 O O . LEU A 1 144 ? -2.334 -0.240 10.220 1.00 33.67 189 LEU A O 1
ATOM 1160 N N . GLY A 1 145 ? -1.868 0.043 12.411 1.00 33.64 190 GLY A N 1
ATOM 1161 C CA . GLY A 1 145 ? -1.247 1.349 12.303 1.00 33.79 190 GLY A CA 1
ATOM 1162 C C . GLY A 1 145 ? -0.066 1.298 11.347 1.00 34.62 190 GLY A C 1
ATOM 1163 O O . GLY A 1 145 ? 0.149 2.242 10.589 1.00 34.21 190 GLY A O 1
ATOM 1164 N N . PHE A 1 146 ? 0.651 0.164 11.355 1.00 33.15 191 PHE A N 1
ATOM 1165 C CA . PHE A 1 146 ? 1.786 -0.025 10.462 1.00 33.75 191 PHE A CA 1
ATOM 1166 C C . PHE A 1 146 ? 1.335 -0.031 9.004 1.00 36.11 191 PHE A C 1
ATOM 1167 O O . PHE A 1 146 ? 1.921 0.655 8.180 1.00 42.04 191 PHE A O 1
ATOM 1175 N N . ALA A 1 147 ? 0.300 -0.813 8.689 1.00 37.68 192 ALA A N 1
ATOM 1176 C CA . ALA A 1 147 ? -0.298 -0.823 7.359 1.00 35.31 192 ALA A CA 1
ATOM 1177 C C . ALA A 1 147 ? -0.845 0.555 6.966 1.00 34.76 192 ALA A C 1
ATOM 1178 O O . ALA A 1 147 ? -0.661 0.951 5.828 1.00 32.92 192 ALA A O 1
ATOM 1180 N N . LEU A 1 148 ? -1.531 1.272 7.877 1.00 32.10 193 LEU A N 1
ATOM 1181 C CA . LEU A 1 148 ? -2.153 2.547 7.536 1.00 35.11 193 LEU A CA 1
ATOM 1182 C C . LEU A 1 148 ? -1.097 3.646 7.316 1.00 35.54 193 LEU A C 1
ATOM 1183 O O . LEU A 1 148 ? -1.300 4.576 6.543 1.00 31.46 193 LEU A O 1
ATOM 1188 N N . TYR A 1 149 ? -0.024 3.593 8.105 1.00 33.83 194 TYR A N 1
ATOM 1189 C CA . TYR A 1 149 ? 1.076 4.519 7.989 1.00 35.49 194 TYR A CA 1
ATOM 1190 C C . TYR A 1 149 ? 1.590 4.483 6.562 1.00 38.44 194 TYR A C 1
ATOM 1191 O O . TYR A 1 149 ? 1.931 5.535 6.032 1.00 38.98 194 TYR A O 1
ATOM 1200 N N . HIS A 1 150 ? 1.640 3.274 5.970 1.00 38.48 195 HIS A N 1
ATOM 1201 C CA . HIS A 1 150 ? 2.233 3.056 4.652 1.00 36.93 195 HIS A CA 1
ATOM 1202 C C . HIS A 1 150 ? 1.168 2.899 3.564 1.00 38.86 195 HIS A C 1
ATOM 1203 O O . HIS A 1 150 ? 1.450 2.285 2.529 1.00 42.86 195 HIS A O 1
ATOM 1210 N N . ASP A 1 151 ? -0.039 3.455 3.783 1.00 36.06 196 ASP A N 1
ATOM 1211 C CA . ASP A 1 151 ? -1.129 3.284 2.836 1.00 37.10 196 ASP A CA 1
ATOM 1212 C C . ASP A 1 151 ? -1.390 4.596 2.097 1.00 36.86 196 ASP A C 1
ATOM 1213 O O . ASP A 1 151 ? -1.957 5.532 2.652 1.00 36.96 196 ASP A O 1
ATOM 1218 N N . PRO A 1 152 ? -1.047 4.686 0.793 1.00 36.05 197 PRO A N 1
ATOM 1219 C CA . PRO A 1 152 ? -1.219 5.938 0.052 1.00 35.61 197 PRO A CA 1
ATOM 1220 C C . PRO A 1 152 ? -2.664 6.363 -0.169 1.00 32.61 197 PRO A C 1
ATOM 1221 O O . PRO A 1 152 ? -2.917 7.475 -0.628 1.00 31.10 197 PRO A O 1
ATOM 1225 N N . ARG A 1 153 ? -3.617 5.504 0.209 1.00 36.26 198 ARG A N 1
ATOM 1226 C CA . ARG A 1 153 ? -5.025 5.779 -0.064 1.00 34.03 198 ARG A CA 1
ATOM 1227 C C . ARG A 1 153 ? -5.581 6.837 0.883 1.00 34.22 198 ARG A C 1
ATOM 1228 O O . ARG A 1 153 ? -6.723 7.269 0.708 1.00 35.94 198 ARG A O 1
ATOM 1236 N N . LEU A 1 154 ? -4.789 7.250 1.883 1.00 33.13 199 LEU A N 1
ATOM 1237 C CA . LEU A 1 154 ? -5.191 8.347 2.750 1.00 35.78 199 LEU A CA 1
ATOM 1238 C C . LEU A 1 154 ? -5.039 9.703 2.038 1.00 38.26 199 LEU A C 1
ATOM 1239 O O . LEU A 1 154 ? -5.525 10.731 2.538 1.00 34.88 199 LEU A O 1
ATOM 1244 N N . SER A 1 155 ? -4.387 9.705 0.856 1.00 36.43 200 SER A N 1
ATOM 1245 C CA . SER A 1 155 ? -4.216 10.906 0.049 1.00 33.90 200 SER A CA 1
ATOM 1246 C C . SER A 1 155 ? -5.169 10.887 -1.145 1.00 36.11 200 SER A C 1
ATOM 1247 O O . SER A 1 155 ? -5.514 9.820 -1.651 1.00 36.65 200 SER A O 1
ATOM 1250 N N . ALA A 1 156 ? -5.537 12.082 -1.623 1.00 36.54 201 ALA A N 1
ATOM 1251 C CA . ALA A 1 156 ? -6.487 12.256 -2.718 1.00 35.79 201 ALA A CA 1
ATOM 1252 C C . ALA A 1 156 ? -6.120 11.448 -3.969 1.00 36.14 201 ALA A C 1
ATOM 1253 O O . ALA A 1 156 ? -6.984 10.776 -4.516 1.00 41.43 201 ALA A O 1
ATOM 1255 N N . ASP A 1 157 ? -4.846 11.557 -4.380 1.00 38.50 202 ASP A N 1
ATOM 1256 C CA . ASP A 1 157 ? -4.123 10.915 -5.480 1.00 38.74 202 ASP A CA 1
ATOM 1257 C C . ASP A 1 157 ? -3.977 9.394 -5.392 1.00 33.83 202 ASP A C 1
ATOM 1258 O O . ASP A 1 157 ? -3.610 8.766 -6.391 1.00 34.30 202 ASP A O 1
ATOM 1263 N N . SER A 1 158 ? -4.014 8.881 -4.150 1.00 32.56 203 SER A N 1
ATOM 1264 C CA . SER A 1 158 ? -3.556 7.549 -3.750 1.00 33.99 203 SER A CA 1
ATOM 1265 C C . SER A 1 158 ? -2.055 7.321 -3.995 1.00 34.33 203 SER A C 1
ATOM 1266 O O . SER A 1 158 ? -1.659 6.163 -4.179 1.00 36.43 203 SER A O 1
ATOM 1269 N N . THR A 1 159 ? -1.212 8.378 -3.886 1.00 35.35 204 THR A N 1
ATOM 1270 C CA . THR A 1 159 ? 0.237 8.259 -4.121 1.00 35.12 204 THR A CA 1
ATOM 1271 C C . THR A 1 159 ? 1.063 8.578 -2.873 1.00 33.79 204 THR A C 1
ATOM 1272 O O . THR A 1 159 ? 2.240 8.220 -2.823 1.00 35.55 204 THR A O 1
ATOM 1276 N N . ILE A 1 160 ? 0.477 9.252 -1.876 1.00 33.85 205 ILE A N 1
ATOM 1277 C CA . ILE A 1 160 ? 1.225 9.726 -0.720 1.00 34.11 205 ILE A CA 1
ATOM 1278 C C . ILE A 1 160 ? 0.708 9.031 0.541 1.00 33.99 205 ILE A C 1
ATOM 1279 O O . ILE A 1 160 ? -0.462 9.140 0.906 1.00 33.43 205 ILE A O 1
ATOM 1284 N N . SER A 1 161 ? 1.602 8.320 1.220 1.00 33.11 206 SER A N 1
ATOM 1285 C CA . SER A 1 161 ? 1.345 7.871 2.576 1.00 29.74 206 SER A CA 1
ATOM 1286 C C . SER A 1 161 ? 2.193 8.685 3.550 1.00 31.94 206 SER A C 1
ATOM 1287 O O . SER A 1 161 ? 2.996 9.520 3.127 1.00 31.45 206 SER A O 1
ATOM 1290 N N . CYS A 1 162 ? 2.039 8.420 4.853 1.00 33.67 207 CYS A N 1
ATOM 1291 C CA . CYS A 1 162 ? 2.834 9.075 5.886 1.00 35.12 207 CYS A CA 1
ATOM 1292 C C . CYS A 1 162 ? 4.322 8.925 5.592 1.00 35.85 207 CYS A C 1
ATOM 1293 O O . CYS A 1 162 ? 5.104 9.817 5.947 1.00 38.06 207 CYS A O 1
ATOM 1296 N N . ALA A 1 163 ? 4.689 7.797 4.946 1.00 31.33 208 ALA A N 1
ATOM 1297 C CA . ALA A 1 163 ? 6.086 7.424 4.717 1.00 30.02 208 ALA A CA 1
ATOM 1298 C C . ALA A 1 163 ? 6.790 8.379 3.752 1.00 31.82 208 ALA A C 1
ATOM 1299 O O . ALA A 1 163 ? 8.014 8.384 3.668 1.00 32.60 208 ALA A O 1
ATOM 1301 N N . HIS A 1 164 ? 6.003 9.117 2.971 1.00 28.64 209 HIS A N 1
ATOM 1302 C CA . HIS A 1 164 ? 6.555 9.995 1.961 1.00 31.84 209 HIS A CA 1
ATOM 1303 C C . HIS A 1 164 ? 7.283 11.145 2.644 1.00 35.22 209 HIS A C 1
ATOM 1304 O O . HIS A 1 164 ? 8.252 11.669 2.100 1.00 41.12 209 HIS A O 1
ATOM 1311 N N . CYS A 1 165 ? 6.770 11.561 3.811 1.00 34.12 210 CYS A N 1
ATOM 1312 C CA . CYS A 1 165 ? 7.348 12.678 4.531 1.00 33.73 210 CYS A CA 1
ATOM 1313 C C . CYS A 1 165 ? 8.160 12.172 5.710 1.00 34.44 210 CYS A C 1
ATOM 1314 O O . CYS A 1 165 ? 8.960 12.941 6.233 1.00 34.85 210 CYS A O 1
ATOM 1317 N N . HIS A 1 166 ? 8.034 10.872 6.024 1.00 33.90 211 HIS A N 1
ATOM 1318 C CA . HIS A 1 166 ? 8.662 10.318 7.212 1.00 33.68 211 HIS A CA 1
ATOM 1319 C C . HIS A 1 166 ? 9.082 8.864 6.987 1.00 35.38 211 HIS A C 1
ATOM 1320 O O . HIS A 1 166 ? 8.576 7.935 7.620 1.00 39.96 211 HIS A O 1
ATOM 1327 N N . ALA A 1 167 ? 10.048 8.669 6.097 1.00 34.12 212 ALA A N 1
ATOM 1328 C CA . ALA A 1 167 ? 10.583 7.347 5.820 1.00 31.39 212 ALA A CA 1
ATOM 1329 C C . ALA A 1 167 ? 11.376 6.788 7.001 1.00 33.32 212 ALA A C 1
ATOM 1330 O O . ALA A 1 167 ? 12.379 7.364 7.403 1.00 34.75 212 ALA A O 1
ATOM 1332 N N . LEU A 1 168 ? 10.986 5.595 7.472 1.00 34.29 213 LEU A N 1
ATOM 1333 C CA . LEU A 1 168 ? 11.519 5.011 8.694 1.00 32.26 213 LEU A CA 1
ATOM 1334 C C . LEU A 1 168 ? 12.961 4.549 8.516 1.00 33.49 213 LEU A C 1
ATOM 1335 O O . LEU A 1 168 ? 13.710 4.503 9.502 1.00 34.15 213 LEU A O 1
ATOM 1340 N N . ASN A 1 169 ? 13.374 4.298 7.267 1.00 32.07 214 ASN A N 1
ATOM 1341 C CA . ASN A 1 169 ? 14.778 4.030 6.986 1.00 31.88 214 ASN A CA 1
ATOM 1342 C C . ASN A 1 169 ? 15.639 5.280 6.782 1.00 30.48 214 ASN A C 1
ATOM 1343 O O . ASN A 1 169 ? 16.862 5.164 6.659 1.00 30.58 214 ASN A O 1
ATOM 1348 N N . ALA A 1 170 ? 15.022 6.465 6.717 1.00 29.59 215 ALA A N 1
ATOM 1349 C CA . ALA A 1 170 ? 15.762 7.701 6.494 1.00 30.61 215 ALA A CA 1
ATOM 1350 C C . ALA A 1 170 ? 15.562 8.672 7.661 1.00 30.52 215 ALA A C 1
ATOM 1351 O O . ALA A 1 170 ? 15.389 9.872 7.453 1.00 29.86 215 ALA A O 1
ATOM 1353 N N . GLY A 1 171 ? 15.505 8.144 8.883 1.00 28.51 216 GLY A N 1
ATOM 1354 C CA . GLY A 1 171 ? 15.467 9.003 10.051 1.00 33.23 216 GLY A CA 1
ATOM 1355 C C . GLY A 1 171 ? 14.069 9.537 10.368 1.00 34.79 216 GLY A C 1
ATOM 1356 O O . GLY A 1 171 ? 13.927 10.390 11.244 1.00 30.47 216 GLY A O 1
ATOM 1357 N N . GLY A 1 172 ? 13.040 9.030 9.674 1.00 36.11 217 GLY A N 1
ATOM 1358 C CA . GLY A 1 172 ? 11.672 9.418 9.984 1.00 35.81 217 GLY A CA 1
ATOM 1359 C C . GLY A 1 172 ? 11.265 10.710 9.287 1.00 32.22 217 GLY A C 1
ATOM 1360 O O . GLY A 1 172 ? 10.321 11.384 9.694 1.00 33.39 217 GLY A O 1
ATOM 1361 N N . VAL A 1 173 ? 11.927 10.991 8.164 1.00 32.75 218 VAL A N 1
ATOM 1362 C CA . VAL A 1 173 ? 11.879 12.311 7.559 1.00 33.56 218 VAL A CA 1
ATOM 1363 C C . VAL A 1 173 ? 12.127 12.188 6.049 1.00 39.28 218 VAL A C 1
ATOM 1364 O O . VAL A 1 173 ? 12.614 11.146 5.590 1.00 40.14 218 VAL A O 1
ATOM 1368 N N . ASP A 1 174 ? 11.791 13.235 5.273 1.00 36.57 219 ASP A N 1
ATOM 1369 C CA . ASP A 1 174 ? 11.913 13.175 3.820 1.00 34.96 219 ASP A CA 1
ATOM 1370 C C . ASP A 1 174 ? 13.241 13.746 3.316 1.00 39.04 219 ASP A C 1
ATOM 1371 O O . ASP A 1 174 ? 13.558 13.603 2.127 1.00 35.19 219 ASP A O 1
ATOM 1376 N N . GLY A 1 175 ? 13.978 14.444 4.204 1.00 36.65 220 GLY A N 1
ATOM 1377 C CA . GLY A 1 175 ? 15.282 14.996 3.875 1.00 33.21 220 GLY A CA 1
ATOM 1378 C C . GLY A 1 175 ? 15.196 16.235 2.976 1.00 33.53 220 GLY A C 1
ATOM 1379 O O . GLY A 1 175 ? 16.205 16.726 2.482 1.00 37.31 220 GLY A O 1
ATOM 1380 N N . ARG A 1 176 ? 13.984 16.732 2.767 1.00 28.40 221 ARG A N 1
ATOM 1381 C CA . ARG A 1 176 ? 13.745 17.940 2.016 1.00 29.32 221 ARG A CA 1
ATOM 1382 C C . ARG A 1 176 ? 13.649 19.142 2.966 1.00 33.83 221 ARG A C 1
ATOM 1383 O O . ARG A 1 176 ? 13.398 19.004 4.169 1.00 37.40 221 ARG A O 1
ATOM 1391 N N . LYS A 1 177 ? 13.833 20.327 2.382 1.00 33.01 222 LYS A N 1
ATOM 1392 C CA . LYS A 1 177 ? 13.728 21.597 3.070 1.00 34.47 222 LYS A CA 1
ATOM 1393 C C . LYS A 1 177 ? 12.337 21.741 3.695 1.00 33.36 222 LYS A C 1
ATOM 1394 O O . LYS A 1 177 ? 12.209 22.016 4.880 1.00 31.89 222 LYS A O 1
ATOM 1400 N N . THR A 1 178 ? 11.299 21.587 2.870 1.00 31.48 223 THR A N 1
ATOM 1401 C CA . THR A 1 178 ? 9.934 21.403 3.323 1.00 27.81 223 THR A CA 1
ATOM 1402 C C . THR A 1 178 ? 9.289 20.382 2.384 1.00 32.51 223 THR A C 1
ATOM 1403 O O . THR A 1 178 ? 9.813 20.113 1.307 1.00 33.28 223 THR A O 1
ATOM 1407 N N . SER A 1 179 ? 8.163 19.793 2.810 1.00 36.19 224 SER A N 1
ATOM 1408 C CA . SER A 1 179 ? 7.636 18.581 2.208 1.00 32.94 224 SER A CA 1
ATOM 1409 C C . SER A 1 179 ? 6.795 18.918 0.985 1.00 35.11 224 SER A C 1
ATOM 1410 O O . SER A 1 179 ? 6.257 20.021 0.847 1.00 37.40 224 SER A O 1
ATOM 1413 N N . ILE A 1 180 ? 6.695 17.933 0.096 1.00 34.96 225 ILE A N 1
ATOM 1414 C CA . ILE A 1 180 ? 5.964 18.074 -1.146 1.00 32.67 225 ILE A CA 1
ATOM 1415 C C . ILE A 1 180 ? 4.716 17.220 -1.040 1.00 33.27 225 ILE A C 1
ATOM 1416 O O . ILE A 1 180 ? 4.796 16.012 -0.832 1.00 38.21 225 ILE A O 1
ATOM 1421 N N . GLY A 1 181 ? 3.573 17.892 -1.169 1.00 34.82 226 GLY A N 1
ATOM 1422 C CA . GLY A 1 181 ? 2.271 17.270 -1.039 1.00 36.86 226 GLY A CA 1
ATOM 1423 C C . GLY A 1 181 ? 1.614 17.039 -2.397 1.00 37.98 226 GLY A C 1
ATOM 1424 O O . GLY A 1 181 ? 2.215 17.184 -3.463 1.00 38.99 226 GLY A O 1
ATOM 1425 N N . VAL A 1 182 ? 0.342 16.672 -2.333 1.00 35.43 227 VAL A N 1
ATOM 1426 C CA . VAL A 1 182 ? -0.418 16.380 -3.527 1.00 34.11 227 VAL A CA 1
ATOM 1427 C C . VAL A 1 182 ? -0.436 17.604 -4.443 1.00 35.95 227 VAL A C 1
ATOM 1428 O O . VAL A 1 182 ? -0.473 18.743 -3.984 1.00 34.44 227 VAL A O 1
ATOM 1432 N N . GLY A 1 183 ? -0.336 17.334 -5.753 1.00 35.01 228 GLY A N 1
ATOM 1433 C CA . GLY A 1 183 ? -0.371 18.357 -6.775 1.00 30.63 228 GLY A CA 1
ATOM 1434 C C . GLY A 1 183 ? 0.919 19.146 -6.764 1.00 31.77 228 GLY A C 1
ATOM 1435 O O . GLY A 1 183 ? 0.989 20.183 -7.388 1.00 32.87 228 GLY A O 1
ATOM 1436 N N . GLY A 1 184 ? 1.924 18.631 -6.049 1.00 37.08 229 GLY A N 1
ATOM 1437 C CA . GLY A 1 184 ? 3.225 19.277 -5.944 1.00 35.00 229 GLY A CA 1
ATOM 1438 C C . GLY A 1 184 ? 3.208 20.499 -5.031 1.00 32.16 229 GLY A C 1
ATOM 1439 O O . GLY A 1 184 ? 4.083 21.341 -5.137 1.00 28.00 229 GLY A O 1
ATOM 1440 N N . ALA A 1 185 ? 2.235 20.577 -4.116 1.00 36.81 230 ALA A N 1
ATOM 1441 C CA . ALA A 1 185 ? 2.162 21.670 -3.147 1.00 36.74 230 ALA A CA 1
ATOM 1442 C C . ALA A 1 185 ? 3.427 21.723 -2.292 1.00 37.14 230 ALA A C 1
ATOM 1443 O O . ALA A 1 185 ? 3.790 20.745 -1.652 1.00 39.35 230 ALA A O 1
ATOM 1445 N N . VAL A 1 186 ? 4.093 22.873 -2.247 1.00 37.12 231 VAL A N 1
ATOM 1446 C CA . VAL A 1 186 ? 5.287 22.954 -1.434 1.00 35.91 231 VAL A CA 1
ATOM 1447 C C . VAL A 1 186 ? 4.859 23.489 -0.088 1.00 33.24 231 VAL A C 1
ATOM 1448 O O . VAL A 1 186 ? 4.228 24.537 -0.001 1.00 30.15 231 VAL A O 1
ATOM 1452 N N . GLY A 1 187 ? 5.210 22.702 0.941 1.00 35.42 232 GLY A N 1
ATOM 1453 C CA . GLY A 1 187 ? 4.752 22.922 2.301 1.00 31.71 232 GLY A CA 1
ATOM 1454 C C . GLY A 1 187 ? 5.573 23.988 3.008 1.00 31.79 232 GLY A C 1
ATOM 1455 O O . GLY A 1 187 ? 6.647 24.367 2.529 1.00 31.96 232 GLY A O 1
ATOM 1456 N N . PRO A 1 188 ? 5.052 24.507 4.151 1.00 31.47 233 PRO A N 1
ATOM 1457 C CA . PRO A 1 188 ? 5.602 25.696 4.810 1.00 31.66 233 PRO A CA 1
ATOM 1458 C C . PRO A 1 188 ? 6.691 25.546 5.863 1.00 32.81 233 PRO A C 1
ATOM 1459 O O . PRO A 1 188 ? 7.201 26.544 6.365 1.00 35.93 233 PRO A O 1
ATOM 1463 N N . ILE A 1 189 ? 7.016 24.303 6.215 1.00 35.84 234 ILE A N 1
ATOM 1464 C CA . ILE A 1 189 ? 7.892 24.031 7.336 1.00 31.36 234 ILE A CA 1
ATOM 1465 C C . ILE A 1 189 ? 8.508 22.641 7.150 1.00 29.15 234 ILE A C 1
ATOM 1466 O O . ILE A 1 189 ? 7.932 21.816 6.452 1.00 32.96 234 ILE A O 1
ATOM 1471 N N . ASN A 1 190 ? 9.688 22.431 7.758 1.00 29.15 235 ASN A N 1
ATOM 1472 C CA . ASN A 1 190 ? 10.462 21.205 7.698 1.00 30.18 235 ASN A CA 1
ATOM 1473 C C . ASN A 1 190 ? 9.725 20.129 8.481 1.00 30.78 235 ASN A C 1
ATOM 1474 O O . ASN A 1 190 ? 9.267 20.385 9.577 1.00 34.18 235 ASN A O 1
ATOM 1479 N N . ALA A 1 191 ? 9.657 18.928 7.922 1.00 33.11 236 ALA A N 1
ATOM 1480 C CA . ALA A 1 191 ? 8.953 17.825 8.539 1.00 34.24 236 ALA A CA 1
ATOM 1481 C C . ALA A 1 191 ? 9.855 17.225 9.594 1.00 34.31 236 ALA A C 1
ATOM 1482 O O . ALA A 1 191 ? 10.964 16.811 9.294 1.00 33.62 236 ALA A O 1
ATOM 1484 N N . PRO A 1 192 ? 9.413 17.158 10.857 1.00 35.11 237 PRO A N 1
ATOM 1485 C CA . PRO A 1 192 ? 10.219 16.547 11.903 1.00 33.87 237 PRO A CA 1
ATOM 1486 C C . PRO A 1 192 ? 10.080 15.038 11.851 1.00 35.25 237 PRO A C 1
ATOM 1487 O O . PRO A 1 192 ? 9.192 14.523 11.181 1.00 37.60 237 PRO A O 1
ATOM 1491 N N . THR A 1 193 ? 10.982 14.367 12.576 1.00 33.65 238 THR A N 1
ATOM 1492 C CA . THR A 1 193 ? 11.003 12.927 12.699 1.00 30.56 238 THR A CA 1
ATOM 1493 C C . THR A 1 193 ? 9.812 12.422 13.511 1.00 33.24 238 THR A C 1
ATOM 1494 O O . THR A 1 193 ? 9.378 13.010 14.500 1.00 36.24 238 THR A O 1
ATOM 1498 N N . VAL A 1 194 ? 9.266 11.290 13.068 1.00 37.33 239 VAL A N 1
ATOM 1499 C CA . VAL A 1 194 ? 8.277 10.591 13.867 1.00 34.92 239 VAL A CA 1
ATOM 1500 C C . VAL A 1 194 ? 8.967 9.789 14.970 1.00 33.48 239 VAL A C 1
ATOM 1501 O O . VAL A 1 194 ? 8.293 9.272 15.845 1.00 33.05 239 VAL A O 1
ATOM 1505 N N . PHE A 1 195 ? 10.292 9.619 14.907 1.00 35.57 240 PHE A N 1
ATOM 1506 C CA . PHE A 1 195 ? 10.995 8.878 15.950 1.00 36.51 240 PHE A CA 1
ATOM 1507 C C . PHE A 1 195 ? 10.983 9.660 17.276 1.00 37.85 240 PHE A C 1
ATOM 1508 O O . PHE A 1 195 ? 11.488 10.785 17.380 1.00 33.66 240 PHE A O 1
ATOM 1516 N N . ASN A 1 196 ? 10.369 9.020 18.280 1.00 33.29 241 ASN A N 1
ATOM 1517 C CA . ASN A 1 196 ? 10.333 9.475 19.649 1.00 31.84 241 ASN A CA 1
ATOM 1518 C C . ASN A 1 196 ? 9.379 10.664 19.802 1.00 35.36 241 ASN A C 1
ATOM 1519 O O . ASN A 1 196 ? 9.451 11.361 20.819 1.00 31.27 241 ASN A O 1
ATOM 1524 N N . SER A 1 197 ? 8.474 10.866 18.825 1.00 34.15 242 SER A N 1
ATOM 1525 C CA . SER A 1 197 ? 7.457 11.910 18.891 1.00 37.43 242 SER A CA 1
ATOM 1526 C C . SER A 1 197 ? 6.557 11.738 20.114 1.00 34.84 242 SER A C 1
ATOM 1527 O O . SER A 1 197 ? 5.922 12.702 20.544 1.00 29.80 242 SER A O 1
ATOM 1530 N N . VAL A 1 198 ? 6.458 10.501 20.610 1.00 33.06 243 VAL A N 1
ATOM 1531 C CA . VAL A 1 198 ? 5.533 10.169 21.681 1.00 34.45 243 VAL A CA 1
ATOM 1532 C C . VAL A 1 198 ? 5.891 10.924 22.966 1.00 36.37 243 VAL A C 1
ATOM 1533 O O . VAL A 1 198 ? 5.003 11.214 23.779 1.00 35.33 243 VAL A O 1
ATOM 1537 N N . PHE A 1 199 ? 7.167 11.329 23.085 1.00 35.03 244 PHE A N 1
ATOM 1538 C CA . PHE A 1 199 ? 7.663 12.050 24.243 1.00 32.22 244 PHE A CA 1
ATOM 1539 C C . PHE A 1 199 ? 7.482 13.566 24.138 1.00 35.41 244 PHE A C 1
ATOM 1540 O O . PHE A 1 199 ? 7.751 14.268 25.117 1.00 40.27 244 PHE A O 1
ATOM 1548 N N . ASN A 1 200 ? 7.012 14.094 23.003 1.00 33.92 245 ASN A N 1
ATOM 1549 C CA . ASN A 1 200 ? 6.738 15.524 22.928 1.00 34.63 245 ASN A CA 1
ATOM 1550 C C . ASN A 1 200 ? 5.536 15.897 23.805 1.00 32.20 245 ASN A C 1
ATOM 1551 O O . ASN A 1 200 ? 4.566 15.148 23.853 1.00 30.76 245 ASN A O 1
ATOM 1556 N N . VAL A 1 201 ? 5.605 17.042 24.513 1.00 33.36 246 VAL A N 1
ATOM 1557 C CA . VAL A 1 201 ? 4.455 17.571 25.245 1.00 37.30 246 VAL A CA 1
ATOM 1558 C C . VAL A 1 201 ? 3.271 17.662 24.295 1.00 38.42 246 VAL A C 1
ATOM 1559 O O . VAL A 1 201 ? 2.139 17.398 24.694 1.00 38.51 246 VAL A O 1
ATOM 1563 N N . GLU A 1 202 ? 3.555 18.221 23.114 1.00 39.04 247 GLU A N 1
ATOM 1564 C CA . GLU A 1 202 ? 2.563 18.471 22.088 1.00 40.15 247 GLU A CA 1
ATOM 1565 C C . GLU A 1 202 ? 3.247 18.279 20.749 1.00 36.32 247 GLU A C 1
ATOM 1566 O O . GLU A 1 202 ? 4.460 18.148 20.703 1.00 34.95 247 GLU A O 1
ATOM 1572 N N . GLN A 1 203 ? 2.452 18.198 19.681 1.00 34.61 248 GLN A N 1
ATOM 1573 C CA . GLN A 1 203 ? 2.967 17.802 18.381 1.00 31.36 248 GLN A CA 1
ATOM 1574 C C . GLN A 1 203 ? 2.782 18.960 17.418 1.00 30.56 248 GLN A C 1
ATOM 1575 O O . GLN A 1 203 ? 1.856 19.752 17.609 1.00 29.96 248 GLN A O 1
ATOM 1581 N N . PHE A 1 204 ? 3.655 18.994 16.395 1.00 32.56 249 PHE A N 1
ATOM 1582 C CA . PHE A 1 204 ? 3.752 20.080 15.423 1.00 31.39 249 PHE A CA 1
ATOM 1583 C C . PHE A 1 204 ? 4.627 21.175 16.024 1.00 33.03 249 PHE A C 1
ATOM 1584 O O . PHE A 1 204 ? 4.700 21.341 17.233 1.00 35.17 249 PHE A O 1
ATOM 1592 N N . TRP A 1 205 ? 5.341 21.897 15.164 1.00 36.56 250 TRP A N 1
ATOM 1593 C CA . TRP A 1 205 ? 6.257 22.930 15.619 1.00 33.11 250 TRP A CA 1
ATOM 1594 C C . TRP A 1 205 ? 5.522 23.923 16.520 1.00 31.96 250 TRP A C 1
ATOM 1595 O O . TRP A 1 205 ? 6.081 24.362 17.522 1.00 33.46 250 TRP A O 1
ATOM 1606 N N . ASP A 1 206 ? 4.279 24.282 16.163 1.00 33.48 251 ASP A N 1
ATOM 1607 C CA . ASP A 1 206 ? 3.486 25.239 16.938 1.00 35.70 251 ASP A CA 1
ATOM 1608 C C . ASP A 1 206 ? 2.781 24.563 18.120 1.00 33.69 251 ASP A C 1
ATOM 1609 O O . ASP A 1 206 ? 2.139 25.250 18.905 1.00 35.33 251 ASP A O 1
ATOM 1614 N N . GLY A 1 207 ? 2.845 23.227 18.215 1.00 33.21 252 GLY A N 1
ATOM 1615 C CA . GLY A 1 207 ? 2.233 22.485 19.310 1.00 33.43 252 GLY A CA 1
ATOM 1616 C C . GLY A 1 207 ? 0.702 22.447 19.253 1.00 32.01 252 GLY A C 1
ATOM 1617 O O . GLY A 1 207 ? 0.043 22.290 20.270 1.00 32.08 252 GLY A O 1
ATOM 1618 N N . ARG A 1 208 ? 0.109 22.538 18.063 1.00 34.44 253 ARG A N 1
ATOM 1619 C CA . ARG A 1 208 ? -1.335 22.712 17.967 1.00 31.18 253 ARG A CA 1
ATOM 1620 C C . ARG A 1 208 ? -2.077 21.395 18.194 1.00 27.94 253 ARG A C 1
ATOM 1621 O O . ARG A 1 208 ? -3.263 21.432 18.430 1.00 26.27 253 ARG A O 1
ATOM 1629 N N . ALA A 1 209 ? -1.399 20.246 18.139 1.00 30.14 254 ALA A N 1
ATOM 1630 C CA . ALA A 1 209 ? -2.033 18.968 18.432 1.00 32.03 254 ALA A CA 1
ATOM 1631 C C . ALA A 1 209 ? -1.520 18.388 19.758 1.00 34.55 254 ALA A C 1
ATOM 1632 O O . ALA A 1 209 ? -0.321 18.374 20.049 1.00 34.82 254 ALA A O 1
ATOM 1634 N N . ALA A 1 210 ? -2.452 17.865 20.551 1.00 34.76 255 ALA A N 1
ATOM 1635 C CA . ALA A 1 210 ? -2.164 17.474 21.920 1.00 34.75 255 ALA A CA 1
ATOM 1636 C C . ALA A 1 210 ? -1.454 16.121 21.960 1.00 35.59 255 ALA A C 1
ATOM 1637 O O . ALA A 1 210 ? -0.536 15.904 22.755 1.00 36.36 255 ALA A O 1
ATOM 1639 N N . THR A 1 211 ? -1.905 15.211 21.097 1.00 36.82 256 THR A N 1
ATOM 1640 C CA . THR A 1 211 ? -1.474 13.824 21.148 1.00 37.80 256 THR A CA 1
ATOM 1641 C C . THR A 1 211 ? -1.093 13.359 19.749 1.00 35.74 256 THR A C 1
ATOM 1642 O O . THR A 1 211 ? -1.352 14.029 18.756 1.00 36.03 256 THR A O 1
ATOM 1646 N N . LEU A 1 212 ? -0.510 12.167 19.689 1.00 36.66 257 LEU A N 1
ATOM 1647 C CA . LEU A 1 212 ? -0.237 11.521 18.418 1.00 37.04 257 LEU A CA 1
ATOM 1648 C C . LEU A 1 212 ? -1.523 11.313 17.631 1.00 33.64 257 LEU A C 1
ATOM 1649 O O . LEU A 1 212 ? -1.528 11.447 16.425 1.00 39.37 257 LEU A O 1
ATOM 1654 N N . GLN A 1 213 ? -2.621 11.027 18.309 1.00 36.75 258 GLN A N 1
ATOM 1655 C CA . GLN A 1 213 ? -3.844 10.723 17.607 1.00 39.82 258 GLN A CA 1
ATOM 1656 C C . GLN A 1 213 ? -4.379 11.977 16.925 1.00 39.31 258 GLN A C 1
ATOM 1657 O O . GLN A 1 213 ? -4.859 11.882 15.794 1.00 32.72 258 GLN A O 1
ATOM 1663 N N . ASP A 1 214 ? -4.368 13.110 17.647 1.00 41.30 259 ASP A N 1
ATOM 1664 C CA . ASP A 1 214 ? -4.859 14.370 17.105 1.00 44.08 259 ASP A CA 1
ATOM 1665 C C . ASP A 1 214 ? -3.954 14.819 15.960 1.00 39.55 259 ASP A C 1
ATOM 1666 O O . ASP A 1 214 ? -4.402 15.409 14.996 1.00 44.61 259 ASP A O 1
ATOM 1671 N N . GLN A 1 215 ? -2.662 14.547 16.064 1.00 37.41 260 GLN A N 1
ATOM 1672 C CA . GLN A 1 215 ? -1.755 14.940 15.008 1.00 37.49 260 GLN A CA 1
ATOM 1673 C C . GLN A 1 215 ? -2.110 14.183 13.738 1.00 36.94 260 GLN A C 1
ATOM 1674 O O . GLN A 1 215 ? -2.172 14.768 12.666 1.00 37.46 260 GLN A O 1
ATOM 1680 N N . ALA A 1 216 ? -2.373 12.886 13.887 1.00 35.03 261 ALA A N 1
ATOM 1681 C CA . ALA A 1 216 ? -2.573 11.997 12.756 1.00 34.92 261 ALA A CA 1
ATOM 1682 C C . ALA A 1 216 ? -3.827 12.345 11.956 1.00 34.65 261 ALA A C 1
ATOM 1683 O O . ALA A 1 216 ? -3.977 11.906 10.823 1.00 39.35 261 ALA A O 1
ATOM 1685 N N . GLY A 1 217 ? -4.732 13.134 12.527 1.00 36.28 262 GLY A N 1
ATOM 1686 C CA . GLY A 1 217 ? -5.898 13.598 11.790 1.00 37.69 262 GLY A CA 1
ATOM 1687 C C . GLY A 1 217 ? -5.590 14.832 10.931 1.00 37.34 262 GLY A C 1
ATOM 1688 O O . GLY A 1 217 ? -6.450 15.296 10.192 1.00 33.56 262 GLY A O 1
ATOM 1689 N N . GLY A 1 218 ? -4.366 15.365 11.035 1.00 35.21 263 GLY A N 1
ATOM 1690 C CA . GLY A 1 218 ? -3.987 16.578 10.329 1.00 34.26 263 GLY A CA 1
ATOM 1691 C C . GLY A 1 218 ? -3.631 16.301 8.873 1.00 31.64 263 GLY A C 1
ATOM 1692 O O . GLY A 1 218 ? -4.359 16.687 7.969 1.00 30.16 263 GLY A O 1
ATOM 1693 N N . PRO A 1 219 ? -2.494 15.630 8.599 1.00 32.78 264 PRO A N 1
ATOM 1694 C CA . PRO A 1 219 ? -2.017 15.475 7.230 1.00 35.91 264 PRO A CA 1
ATOM 1695 C C . PRO A 1 219 ? -3.061 14.887 6.289 1.00 39.81 264 PRO A C 1
ATOM 1696 O O . PRO A 1 219 ? -3.162 15.352 5.155 1.00 42.66 264 PRO A O 1
ATOM 1700 N N . PRO A 1 220 ? -3.838 13.848 6.691 1.00 38.03 265 PRO A N 1
ATOM 1701 C CA . PRO A 1 220 ? -4.802 13.228 5.773 1.00 35.17 265 PRO A CA 1
ATOM 1702 C C . PRO A 1 220 ? -5.774 14.191 5.111 1.00 32.11 265 PRO A C 1
ATOM 1703 O O . PRO A 1 220 ? -6.159 13.955 3.977 1.00 32.69 265 PRO A O 1
ATOM 1707 N N . LEU A 1 221 ? -6.127 15.274 5.807 1.00 33.46 266 LEU A N 1
ATOM 1708 C CA . LEU A 1 221 ? -7.144 16.208 5.350 1.00 32.61 266 LEU A CA 1
ATOM 1709 C C . LEU A 1 221 ? -6.546 17.571 5.035 1.00 30.39 266 LEU A C 1
ATOM 1710 O O . LEU A 1 221 ? -7.266 18.480 4.645 1.00 31.83 266 LEU A O 1
ATOM 1715 N N . ASN A 1 222 ? -5.236 17.714 5.195 1.00 32.44 267 ASN A N 1
ATOM 1716 C CA . ASN A 1 222 ? -4.566 18.973 4.915 1.00 31.81 267 ASN A CA 1
ATOM 1717 C C . ASN A 1 222 ? -4.351 19.136 3.416 1.00 29.95 267 ASN A C 1
ATOM 1718 O O . ASN A 1 222 ? -3.636 18.323 2.837 1.00 26.75 267 ASN A O 1
ATOM 1723 N N . PRO A 1 223 ? -4.920 20.188 2.770 1.00 33.17 268 PRO A N 1
ATOM 1724 C CA . PRO A 1 223 ? -4.775 20.410 1.327 1.00 33.92 268 PRO A CA 1
ATOM 1725 C C . PRO A 1 223 ? -3.341 20.560 0.835 1.00 33.61 268 PRO A C 1
ATOM 1726 O O . PRO A 1 223 ? -3.062 20.253 -0.321 1.00 40.45 268 PRO A O 1
ATOM 1730 N N . ILE A 1 224 ? -2.446 20.966 1.740 1.00 35.10 269 ILE A N 1
ATOM 1731 C CA . ILE A 1 224 ? -1.042 21.169 1.432 1.00 37.57 269 ILE A CA 1
ATOM 1732 C C . ILE A 1 224 ? -0.277 19.844 1.449 1.00 38.73 269 ILE A C 1
ATOM 1733 O O . ILE A 1 224 ? 0.849 19.799 0.933 1.00 35.99 269 ILE A O 1
ATOM 1738 N N . GLU A 1 225 ? -0.854 18.809 2.097 1.00 38.38 270 GLU A N 1
ATOM 1739 C CA . GLU A 1 225 ? -0.186 17.522 2.305 1.00 36.90 270 GLU A CA 1
ATOM 1740 C C . GLU A 1 225 ? -0.913 16.407 1.554 1.00 36.42 270 GLU A C 1
ATOM 1741 O O . GLU A 1 225 ? -0.735 16.281 0.343 1.00 38.17 270 GLU A O 1
ATOM 1747 N N . MET A 1 226 ? -1.759 15.634 2.252 1.00 36.36 271 MET A N 1
ATOM 1748 C CA . MET A 1 226 ? -2.425 14.487 1.656 1.00 33.06 271 MET A CA 1
ATOM 1749 C C . MET A 1 226 ? -3.697 14.889 0.924 1.00 31.51 271 MET A C 1
ATOM 1750 O O . MET A 1 226 ? -4.088 14.229 -0.038 1.00 34.43 271 MET A O 1
ATOM 1755 N N . ALA A 1 227 ? -4.362 15.934 1.416 1.00 30.99 272 ALA A N 1
ATOM 1756 C CA . ALA A 1 227 ? -5.338 16.689 0.638 1.00 34.41 272 ALA A CA 1
ATOM 1757 C C . ALA A 1 227 ? -6.659 15.956 0.380 1.00 33.04 272 ALA A C 1
ATOM 1758 O O . ALA A 1 227 ? -7.439 16.419 -0.450 1.00 36.14 272 ALA A O 1
ATOM 1760 N N . SER A 1 228 ? -6.969 14.883 1.116 1.00 33.92 273 SER A N 1
ATOM 1761 C CA . SER A 1 228 ? -8.293 14.260 1.040 1.00 34.96 273 SER A CA 1
ATOM 1762 C C . SER A 1 228 ? -9.398 15.224 1.501 1.00 34.43 273 SER A C 1
ATOM 1763 O O . SER A 1 228 ? -9.201 16.064 2.385 1.00 31.47 273 SER A O 1
ATOM 1766 N N . LYS A 1 229 ? -10.564 15.101 0.853 1.00 40.98 274 LYS A N 1
ATOM 1767 C CA . LYS A 1 229 ? -11.726 15.954 1.096 1.00 46.54 274 LYS A CA 1
ATOM 1768 C C . LYS A 1 229 ? -12.308 15.637 2.468 1.00 41.25 274 LYS A C 1
ATOM 1769 O O . LYS A 1 229 ? -12.712 16.544 3.184 1.00 38.77 274 LYS A O 1
ATOM 1775 N N . SER A 1 230 ? -12.325 14.348 2.820 1.00 41.55 275 SER A N 1
ATOM 1776 C CA . SER A 1 230 ? -12.961 13.877 4.042 1.00 41.24 275 SER A CA 1
ATOM 1777 C C . SER A 1 230 ? -12.488 12.458 4.359 1.00 41.20 275 SER A C 1
ATOM 1778 O O . SER A 1 230 ? -11.946 11.752 3.501 1.00 39.69 275 SER A O 1
ATOM 1781 N N . TRP A 1 231 ? -12.732 12.034 5.602 1.00 37.12 276 TRP A N 1
ATOM 1782 C CA . TRP A 1 231 ? -12.524 10.639 5.945 1.00 36.32 276 TRP A CA 1
ATOM 1783 C C . TRP A 1 231 ? -13.425 9.729 5.105 1.00 35.85 276 TRP A C 1
ATOM 1784 O O . TRP A 1 231 ? -13.028 8.610 4.781 1.00 35.75 276 TRP A O 1
ATOM 1795 N N . ASP A 1 232 ? -14.623 10.204 4.740 1.00 34.25 277 ASP A N 1
ATOM 1796 C CA . ASP A 1 232 ? -15.513 9.423 3.893 1.00 38.49 277 ASP A CA 1
ATOM 1797 C C . ASP A 1 232 ? -14.814 9.039 2.583 1.00 38.56 277 ASP A C 1
ATOM 1798 O O . ASP A 1 232 ? -14.919 7.893 2.140 1.00 38.67 277 ASP A O 1
ATOM 1803 N N . GLU A 1 233 ? -14.088 9.987 1.973 1.00 39.31 278 GLU A N 1
ATOM 1804 C CA . GLU A 1 233 ? -13.385 9.748 0.715 1.00 38.89 278 GLU A CA 1
ATOM 1805 C C . GLU A 1 233 ? -12.349 8.634 0.908 1.00 34.24 278 GLU A C 1
ATOM 1806 O O . GLU A 1 233 ? -12.293 7.681 0.128 1.00 35.95 278 GLU A O 1
ATOM 1812 N N . ILE A 1 234 ? -11.571 8.729 1.994 1.00 32.06 279 ILE A N 1
ATOM 1813 C CA . ILE A 1 234 ? -10.515 7.777 2.304 1.00 30.57 279 ILE A CA 1
ATOM 1814 C C . ILE A 1 234 ? -11.095 6.379 2.535 1.00 33.20 279 ILE A C 1
ATOM 1815 O O . ILE A 1 234 ? -10.551 5.386 2.043 1.00 32.45 279 ILE A O 1
ATOM 1820 N N . ILE A 1 235 ? -12.199 6.304 3.297 1.00 36.18 280 ILE A N 1
ATOM 1821 C CA . ILE A 1 235 ? -12.7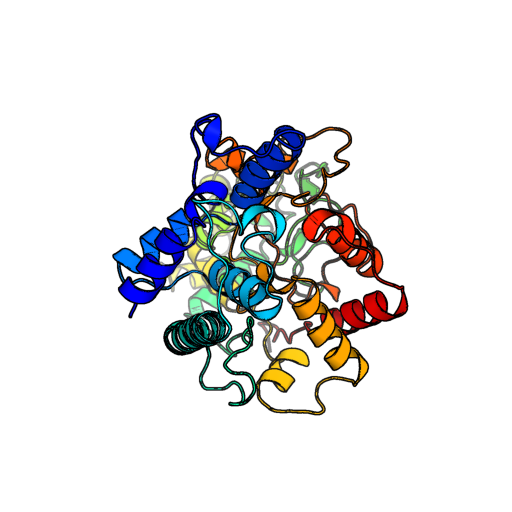57 5.033 3.740 1.00 34.32 280 ILE A CA 1
ATOM 1822 C C . ILE A 1 235 ? -13.421 4.313 2.565 1.00 33.69 280 ILE A C 1
ATOM 1823 O O . ILE A 1 235 ? -13.386 3.081 2.475 1.00 35.81 280 ILE A O 1
ATOM 1828 N N . ALA A 1 236 ? -14.021 5.083 1.656 1.00 32.18 281 ALA A N 1
ATOM 1829 C CA . ALA A 1 236 ? -14.606 4.502 0.457 1.00 33.35 281 ALA A CA 1
ATOM 1830 C C . ALA A 1 236 ? -13.562 3.675 -0.292 1.00 35.31 281 ALA A C 1
ATOM 1831 O O . ALA A 1 236 ? -13.923 2.758 -1.014 1.00 38.82 281 ALA A O 1
ATOM 1833 N N . LYS A 1 237 ? -12.273 4.003 -0.122 1.00 39.93 282 LYS A N 1
ATOM 1834 C CA . LYS A 1 237 ? -11.194 3.296 -0.802 1.00 43.58 282 LYS A CA 1
ATOM 1835 C C . LYS A 1 237 ? -10.643 2.141 0.040 1.00 44.45 282 LYS A C 1
ATOM 1836 O O . LYS A 1 237 ? -10.219 1.117 -0.506 1.00 42.97 282 LYS A O 1
ATOM 1842 N N . LEU A 1 238 ? -10.571 2.347 1.361 1.00 43.22 283 LEU A N 1
ATOM 1843 C CA . LEU A 1 238 ? -10.051 1.329 2.258 1.00 45.07 283 LEU A CA 1
ATOM 1844 C C . LEU A 1 238 ? -11.043 0.171 2.348 1.00 47.15 283 LEU A C 1
ATOM 1845 O O . LEU A 1 238 ? -10.622 -0.964 2.558 1.00 48.21 283 LEU A O 1
ATOM 1850 N N . GLU A 1 239 ? -12.340 0.470 2.157 1.00 47.19 284 GLU A N 1
ATOM 1851 C CA . GLU A 1 239 ? -13.411 -0.516 2.226 1.00 49.94 284 GLU A CA 1
ATOM 1852 C C . GLU A 1 239 ? -13.282 -1.604 1.163 1.00 47.56 284 GLU A C 1
ATOM 1853 O O . GLU A 1 239 ? -13.721 -2.726 1.389 1.00 48.91 284 GLU A O 1
ATOM 1859 N N . LYS A 1 240 ? -12.662 -1.296 0.022 1.00 43.80 285 LYS A N 1
ATOM 1860 C CA . LYS A 1 240 ? -12.479 -2.287 -1.024 1.00 41.66 285 LYS A CA 1
ATOM 1861 C C . LYS A 1 240 ? -11.301 -3.234 -0.769 1.00 42.36 285 LYS A C 1
ATOM 1862 O O . LYS A 1 240 ? -10.999 -4.039 -1.650 1.00 39.76 285 LYS A O 1
ATOM 1868 N N . ASP A 1 241 ? -10.629 -3.158 0.400 1.00 48.08 286 ASP A N 1
ATOM 1869 C CA . ASP A 1 241 ? -9.495 -4.033 0.715 1.00 48.59 286 ASP A CA 1
ATOM 1870 C C . ASP A 1 241 ? -9.844 -5.067 1.795 1.00 49.90 286 ASP A C 1
ATOM 1871 O O . ASP A 1 241 ? -9.718 -4.788 2.988 1.00 50.97 286 ASP A O 1
ATOM 1876 N N . PRO A 1 242 ? -10.234 -6.311 1.421 1.00 47.90 287 PRO A N 1
ATOM 1877 C CA . PRO A 1 242 ? -10.614 -7.332 2.401 1.00 44.86 287 PRO A CA 1
ATOM 1878 C C . PRO A 1 242 ? -9.530 -7.616 3.436 1.00 43.67 287 PRO A C 1
ATOM 1879 O O . PRO A 1 242 ? -9.807 -7.608 4.629 1.00 51.63 287 PRO A O 1
ATOM 1883 N N . GLN A 1 243 ? -8.307 -7.891 2.976 1.00 42.97 288 GLN A N 1
ATOM 1884 C CA . GLN A 1 243 ? -7.204 -8.236 3.868 1.00 42.86 288 GLN A CA 1
ATOM 1885 C C . GLN A 1 243 ? -7.140 -7.242 5.031 1.00 43.53 288 GLN A C 1
ATOM 1886 O O . GLN A 1 243 ? -7.043 -7.631 6.196 1.00 42.94 288 GLN A O 1
ATOM 1892 N N . LEU A 1 244 ? -7.171 -5.953 4.672 1.00 43.78 289 LEU A N 1
ATOM 1893 C CA . LEU A 1 244 ? -7.027 -4.856 5.611 1.00 43.81 289 LEU A CA 1
ATOM 1894 C C . LEU A 1 244 ? -8.301 -4.682 6.430 1.00 40.12 289 LEU A C 1
ATOM 1895 O O . LEU A 1 244 ? -8.215 -4.457 7.627 1.00 37.12 289 LEU A O 1
ATOM 1900 N N . LYS A 1 245 ? -9.462 -4.721 5.764 1.00 42.15 290 LYS A N 1
ATOM 1901 C CA . LYS A 1 245 ? -10.755 -4.532 6.418 1.00 49.23 290 LYS A CA 1
ATOM 1902 C C . LYS A 1 245 ? -11.046 -5.630 7.448 1.00 48.14 290 LYS A C 1
ATOM 1903 O O . LYS A 1 245 ? -11.592 -5.346 8.519 1.00 43.49 290 LYS A O 1
ATOM 1909 N N . THR A 1 246 ? -10.730 -6.883 7.083 1.00 45.89 291 THR A N 1
ATOM 1910 C CA . THR A 1 246 ? -10.940 -8.027 7.950 1.00 47.38 291 THR A CA 1
ATOM 1911 C C . THR A 1 246 ? -10.114 -7.838 9.219 1.00 48.20 291 THR A C 1
ATOM 1912 O O . THR A 1 246 ? -10.624 -7.996 10.331 1.00 50.29 291 THR A O 1
ATOM 1916 N N . GLN A 1 247 ? -8.843 -7.479 9.029 1.00 43.62 292 GLN A N 1
ATOM 1917 C CA . GLN A 1 247 ? -7.909 -7.275 10.124 1.00 47.87 292 GLN A CA 1
ATOM 1918 C C . GLN A 1 247 ? -8.354 -6.085 10.976 1.00 43.49 292 GLN A C 1
ATOM 1919 O O . GLN A 1 247 ? -8.184 -6.073 12.201 1.00 41.23 292 GLN A O 1
ATOM 1925 N N . PHE A 1 248 ? -8.919 -5.082 10.300 1.00 37.76 293 PHE A N 1
ATOM 1926 C CA . PHE A 1 248 ? -9.322 -3.850 10.947 1.00 37.24 293 PHE A CA 1
ATOM 1927 C C . PHE A 1 248 ? -10.479 -4.148 11.896 1.00 39.46 293 PHE A C 1
ATOM 1928 O O . PHE A 1 248 ? -10.430 -3.721 13.040 1.00 42.15 293 PHE A O 1
ATOM 1936 N N . LEU A 1 249 ? -11.503 -4.876 11.424 1.00 44.65 294 LEU A N 1
ATOM 1937 C CA . LEU A 1 249 ? -12.721 -5.123 12.193 1.00 46.28 294 LEU A CA 1
ATOM 1938 C C . LEU A 1 249 ? -12.439 -5.951 13.451 1.00 42.30 294 LEU A C 1
ATOM 1939 O O . LEU A 1 249 ? -13.143 -5.806 14.444 1.00 36.23 294 LEU A O 1
ATOM 1944 N N . GLU A 1 250 ? -11.385 -6.776 13.407 1.00 46.20 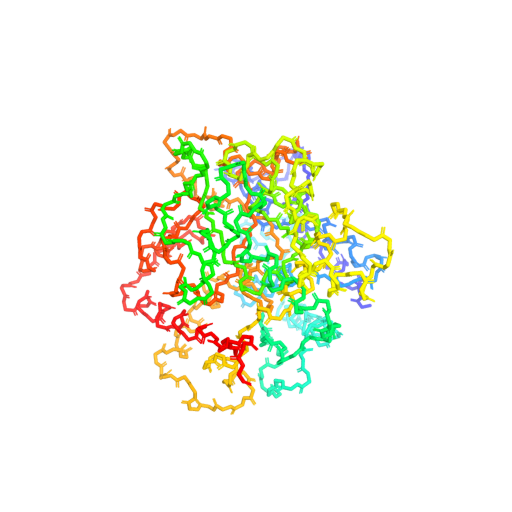295 GLU A N 1
ATOM 1945 C CA . GLU A 1 250 ? -10.876 -7.529 14.549 1.00 49.63 295 GLU A CA 1
ATOM 1946 C C . GLU A 1 250 ? -10.661 -6.614 15.757 1.00 48.80 295 GLU A C 1
ATOM 1947 O O . GLU A 1 250 ? -11.086 -6.936 16.861 1.00 52.55 295 GLU A O 1
ATOM 1953 N N . VAL A 1 251 ? -9.949 -5.499 15.549 1.00 53.74 296 VAL A N 1
ATOM 1954 C CA . VAL A 1 251 ? -9.922 -4.367 16.469 1.00 51.32 296 VAL A CA 1
ATOM 1955 C C . VAL A 1 251 ? -11.058 -3.452 16.038 1.00 49.72 296 VAL A C 1
ATOM 1956 O O . VAL A 1 251 ? -11.408 -3.464 14.870 1.00 60.04 296 VAL A O 1
ATOM 1960 N N . TYR A 1 252 ? -11.622 -2.621 16.908 1.00 44.95 297 TYR A N 1
ATOM 1961 C CA . TYR A 1 252 ? -12.605 -1.673 16.388 1.00 49.01 297 TYR A CA 1
ATOM 1962 C C . TYR A 1 252 ? -13.663 -2.397 15.539 1.00 51.75 297 TYR A C 1
ATOM 1963 O O . TYR A 1 252 ? -13.731 -2.203 14.318 1.00 46.67 297 TYR A O 1
ATOM 1972 N N . PRO A 1 253 ? -14.550 -3.241 16.118 1.00 50.93 298 PRO A N 1
ATOM 1973 C CA . PRO A 1 253 ? -15.597 -3.886 15.322 1.00 49.79 298 PRO A CA 1
ATOM 1974 C C . PRO A 1 253 ? -16.673 -2.885 14.894 1.00 47.54 298 PRO A C 1
ATOM 1975 O O . PRO A 1 253 ? -17.608 -3.230 14.181 1.00 37.81 298 PRO A O 1
ATOM 1979 N N . GLN A 1 254 ? -16.489 -1.626 15.304 1.00 54.23 299 GLN A N 1
ATOM 1980 C CA . GLN A 1 254 ? -17.257 -0.493 14.815 1.00 59.25 299 GLN A CA 1
ATOM 1981 C C . GLN A 1 254 ? -17.037 -0.240 13.317 1.00 53.30 299 GLN A C 1
ATOM 1982 O O . GLN A 1 254 ? -17.911 0.306 12.649 1.00 49.88 299 GLN A O 1
ATOM 1988 N N . GLY A 1 255 ? -15.855 -0.589 12.796 1.00 45.76 300 GLY A N 1
ATOM 1989 C CA . GLY A 1 255 ? -15.526 -0.300 11.409 1.00 43.96 300 GLY A CA 1
ATOM 1990 C C . GLY A 1 255 ? -14.631 0.931 11.256 1.00 40.53 300 GLY A C 1
ATOM 1991 O O . GLY A 1 255 ? -14.188 1.542 12.230 1.00 38.00 300 GLY A O 1
ATOM 1992 N N . PHE A 1 256 ? -14.376 1.290 9.997 1.00 37.41 301 PHE A N 1
ATOM 1993 C CA . PHE A 1 256 ? -13.468 2.374 9.680 1.00 34.45 301 PHE A CA 1
ATOM 1994 C C . PHE A 1 256 ? -14.031 3.705 10.164 1.00 34.15 301 PHE A C 1
ATOM 1995 O O . PHE A 1 256 ? -15.217 3.961 10.047 1.00 31.27 301 PHE A O 1
ATOM 2003 N N . SER A 1 257 ? -13.145 4.568 10.672 1.00 38.37 302 SER A N 1
ATOM 2004 C CA . SER A 1 257 ? -13.496 5.943 10.977 1.00 35.65 302 SER A CA 1
ATOM 2005 C C . SER A 1 257 ? -12.212 6.720 11.212 1.00 33.57 302 SER A C 1
ATOM 2006 O O . SER A 1 257 ? -11.154 6.132 11.418 1.00 33.10 302 SER A O 1
ATOM 2009 N N . GLY A 1 258 ? -12.323 8.044 11.179 1.00 35.23 303 GLY A N 1
ATOM 2010 C CA . GLY A 1 258 ? -11.197 8.899 11.505 1.00 35.99 303 GLY A CA 1
ATOM 2011 C C . GLY A 1 258 ? -10.604 8.540 12.868 1.00 39.74 303 GLY A C 1
ATOM 2012 O O . GLY A 1 258 ? -9.403 8.288 12.967 1.00 39.78 303 GLY A O 1
ATOM 2013 N N . GLU A 1 259 ? -11.466 8.529 13.903 1.00 41.87 304 GLU A N 1
ATOM 2014 C CA . GLU A 1 259 ? -11.102 8.153 15.265 1.00 40.62 304 GLU A CA 1
ATOM 2015 C C . GLU A 1 259 ? -10.220 6.897 15.226 1.00 36.61 304 GLU A C 1
ATOM 2016 O O . GLU A 1 259 ? -9.089 6.911 15.717 1.00 35.18 304 GLU A O 1
ATOM 2022 N N . ASN A 1 260 ? -10.719 5.829 14.588 1.00 31.43 305 ASN A N 1
ATOM 2023 C CA . ASN A 1 260 ? -10.103 4.514 14.671 1.00 31.13 305 ASN A CA 1
ATOM 2024 C C . ASN A 1 260 ? -8.848 4.423 13.789 1.00 32.48 305 ASN A C 1
ATOM 2025 O O . ASN A 1 260 ? -7.866 3.755 14.142 1.00 33.60 305 ASN A O 1
ATOM 2030 N N . ILE A 1 261 ? -8.836 5.082 12.630 1.00 30.30 306 ILE A N 1
ATOM 2031 C CA . ILE A 1 261 ? -7.617 5.049 11.844 1.00 31.12 306 ILE A CA 1
ATOM 2032 C C . ILE A 1 261 ? -6.512 5.834 12.561 1.00 29.77 306 ILE A C 1
ATOM 2033 O O . ILE A 1 261 ? -5.373 5.376 12.633 1.00 26.48 306 ILE A O 1
ATOM 2038 N N . THR A 1 262 ? -6.857 6.986 13.146 1.00 31.37 307 THR A N 1
ATOM 2039 C CA . THR A 1 262 ? -5.866 7.821 13.800 1.00 34.05 307 THR A CA 1
ATOM 2040 C C . THR A 1 262 ? -5.363 7.091 15.039 1.00 33.30 307 THR A C 1
ATOM 2041 O O . THR A 1 262 ? -4.168 7.091 15.306 1.00 33.04 307 THR A O 1
ATOM 2045 N N . ASP A 1 263 ? -6.272 6.424 15.752 1.00 35.22 308 ASP A N 1
ATOM 2046 C CA . ASP A 1 263 ? -5.907 5.615 16.907 1.00 34.77 308 ASP A CA 1
ATOM 2047 C C . ASP A 1 263 ? -4.914 4.504 16.537 1.00 34.62 308 ASP A C 1
ATOM 2048 O O . ASP A 1 263 ? -3.919 4.315 17.227 1.00 35.51 308 ASP A O 1
ATOM 2053 N N . ALA A 1 264 ? -5.182 3.742 15.468 1.00 33.60 309 ALA A N 1
ATOM 2054 C CA . ALA A 1 264 ? -4.273 2.683 15.040 1.00 34.44 309 ALA A CA 1
ATOM 2055 C C . ALA A 1 264 ? -2.880 3.240 14.744 1.00 34.12 309 ALA A C 1
ATOM 2056 O O . ALA A 1 264 ? -1.865 2.666 15.152 1.00 31.37 309 ALA A O 1
ATOM 2058 N N . ILE A 1 265 ? -2.842 4.344 13.993 1.00 33.77 310 ILE A N 1
ATOM 2059 C CA . ILE A 1 265 ? -1.578 4.888 13.533 1.00 35.15 310 ILE A CA 1
ATOM 2060 C C . ILE A 1 265 ? -0.777 5.338 14.753 1.00 33.28 310 ILE A C 1
ATOM 2061 O O . ILE A 1 265 ? 0.415 5.054 14.846 1.00 32.59 310 ILE A O 1
ATOM 2066 N N . ALA A 1 266 ? -1.453 6.036 15.675 1.00 32.08 311 ALA A N 1
ATOM 2067 C CA . ALA A 1 266 ? -0.844 6.531 16.897 1.00 32.84 311 ALA A CA 1
ATOM 2068 C C . ALA A 1 266 ? -0.181 5.385 17.668 1.00 38.00 311 ALA A C 1
ATOM 2069 O O . ALA A 1 266 ? 0.957 5.532 18.135 1.00 41.79 311 ALA A O 1
ATOM 2071 N N . GLU A 1 267 ? -0.878 4.240 17.775 1.00 36.25 312 GLU A N 1
ATOM 2072 C CA . GLU A 1 267 ? -0.349 3.103 18.512 1.00 39.15 312 GLU A CA 1
ATOM 2073 C C . GLU A 1 267 ? 0.924 2.598 17.829 1.00 35.77 312 GLU A C 1
ATOM 2074 O O . GLU A 1 267 ? 1.919 2.273 18.476 1.00 33.60 312 GLU A O 1
ATOM 2080 N N . PHE A 1 268 ? 0.887 2.532 16.502 1.00 33.11 313 PHE A N 1
ATOM 2081 C CA . PHE A 1 268 ? 2.075 2.181 15.750 1.00 34.15 313 PHE A CA 1
ATOM 2082 C C . PHE A 1 268 ? 3.224 3.132 16.103 1.00 35.17 313 PHE A C 1
ATOM 2083 O O . PHE A 1 268 ? 4.357 2.683 16.288 1.00 34.41 313 PHE A O 1
ATOM 2091 N N . GLU A 1 269 ? 2.924 4.433 16.217 1.00 34.36 314 GLU A N 1
ATOM 2092 C CA . GLU A 1 269 ? 3.946 5.449 16.413 1.00 37.95 314 GLU A CA 1
ATOM 2093 C C . GLU A 1 269 ? 4.624 5.310 17.773 1.00 36.58 314 GLU A C 1
ATOM 2094 O O . GLU A 1 269 ? 5.763 5.754 17.935 1.00 35.45 314 GLU A O 1
ATOM 2100 N N . LYS A 1 270 ? 3.919 4.729 18.748 1.00 37.19 315 LYS A N 1
ATOM 2101 C CA . LYS A 1 270 ? 4.518 4.452 20.047 1.00 38.25 315 LYS A CA 1
ATOM 2102 C C . LYS A 1 270 ? 5.580 3.362 19.940 1.00 35.08 315 LYS A C 1
ATOM 2103 O O . LYS A 1 270 ? 6.308 3.155 20.898 1.00 35.88 315 LYS A O 1
ATOM 2109 N N . THR A 1 271 ? 5.682 2.672 18.796 1.00 35.00 316 THR A N 1
ATOM 2110 C CA . THR A 1 271 ? 6.739 1.681 18.596 1.00 34.97 316 THR A CA 1
ATOM 2111 C C . THR A 1 271 ? 7.937 2.282 17.868 1.00 35.04 316 THR A C 1
ATOM 2112 O O . THR A 1 271 ? 8.927 1.585 17.671 1.00 38.16 316 THR A O 1
ATOM 2116 N N . LEU A 1 272 ? 7.828 3.544 17.445 1.00 34.54 317 LEU A N 1
ATOM 2117 C CA . LEU A 1 272 ? 8.874 4.200 16.677 1.00 34.49 317 LEU A CA 1
ATOM 2118 C C . LEU A 1 272 ? 9.752 4.941 17.670 1.00 33.66 317 LEU A C 1
ATOM 2119 O O . LEU A 1 272 ? 9.772 6.167 17.693 1.00 33.04 317 LEU A O 1
ATOM 2124 N N . ILE A 1 273 ? 10.431 4.171 18.509 1.00 36.77 318 ILE A N 1
ATOM 2125 C CA . ILE A 1 273 ? 11.370 4.721 19.466 1.00 36.71 318 ILE A CA 1
ATOM 2126 C C . ILE A 1 273 ? 12.733 4.130 19.128 1.00 38.33 318 ILE A C 1
ATOM 2127 O O . ILE A 1 273 ? 12.807 3.120 18.435 1.00 42.09 318 ILE A O 1
ATOM 2132 N N . THR A 1 274 ? 13.798 4.785 19.591 1.00 35.70 319 THR A N 1
ATOM 2133 C CA . THR A 1 274 ? 15.139 4.433 19.170 1.00 35.10 319 THR A CA 1
ATOM 2134 C C . THR A 1 274 ? 16.040 4.388 20.384 1.00 34.07 319 THR A C 1
ATOM 2135 O O . THR A 1 274 ? 16.897 5.248 20.543 1.00 43.15 319 THR A O 1
ATOM 2139 N N . PRO A 1 275 ? 15.847 3.406 21.284 1.00 35.84 320 PRO A N 1
ATOM 2140 C CA . PRO A 1 275 ? 16.712 3.268 22.451 1.00 34.64 320 PRO A CA 1
ATOM 2141 C C . PRO A 1 275 ? 18.076 2.744 22.023 1.00 35.78 320 PRO A C 1
ATOM 2142 O O . PRO A 1 275 ? 18.245 2.345 20.868 1.00 34.10 320 PRO A O 1
ATOM 2146 N N . ASP A 1 276 ? 19.030 2.806 22.966 1.00 36.45 321 ASP A N 1
ATOM 2147 C CA . ASP A 1 276 ? 20.340 2.177 22.870 1.00 38.48 321 ASP A CA 1
ATOM 2148 C C . ASP A 1 276 ? 21.250 2.919 21.897 1.00 41.05 321 ASP A C 1
ATOM 2149 O O . ASP A 1 276 ? 22.159 2.315 21.313 1.00 45.83 321 ASP A O 1
ATOM 2154 N N . SER A 1 277 ? 20.997 4.224 21.749 1.00 38.46 322 SER A N 1
ATOM 2155 C CA . SER A 1 277 ? 22.021 5.170 21.351 1.00 41.56 322 SER A CA 1
ATOM 2156 C C . SER A 1 277 ? 23.290 4.864 22.137 1.00 38.96 322 SER A C 1
ATOM 2157 O O . SER A 1 277 ? 23.217 4.376 23.261 1.00 35.90 322 SER A O 1
ATOM 2160 N N . PRO A 1 278 ? 24.492 5.102 21.570 1.00 37.65 323 PRO A N 1
ATOM 2161 C CA . PRO A 1 278 ? 25.731 4.994 22.338 1.00 37.85 323 PRO A CA 1
ATOM 2162 C C . PRO A 1 278 ? 25.663 5.903 23.556 1.00 37.01 323 PRO A C 1
ATOM 2163 O O . PRO A 1 278 ? 26.200 5.571 24.610 1.00 41.54 323 PRO A O 1
ATOM 2167 N N . PHE A 1 279 ? 24.996 7.049 23.406 1.00 34.58 324 PHE A N 1
ATOM 2168 C CA . PHE A 1 279 ? 24.828 7.963 24.524 1.00 36.16 324 PHE A CA 1
ATOM 2169 C C . PHE A 1 279 ? 24.052 7.280 25.653 1.00 39.40 324 PHE A C 1
ATOM 2170 O O . PHE A 1 279 ? 24.469 7.378 26.805 1.00 43.71 324 PHE A O 1
ATOM 2178 N N . ASP A 1 280 ? 22.935 6.608 25.325 1.00 41.81 325 ASP A N 1
ATOM 2179 C CA . ASP A 1 280 ? 22.056 6.008 26.324 1.00 38.18 325 ASP A CA 1
ATOM 2180 C C . ASP A 1 280 ? 22.753 4.843 27.007 1.00 35.28 325 ASP A C 1
ATOM 2181 O O . ASP A 1 280 ? 22.571 4.610 28.201 1.00 39.26 325 ASP A O 1
ATOM 2186 N N . LYS A 1 281 ? 23.562 4.119 26.246 1.00 33.10 326 LYS A N 1
ATOM 2187 C CA . LYS A 1 281 ? 24.310 3.019 26.814 1.00 32.24 326 LYS A CA 1
ATOM 2188 C C . LYS A 1 281 ? 25.350 3.528 27.803 1.00 33.46 326 LYS A C 1
ATOM 2189 O O . LYS A 1 281 ? 25.724 2.804 28.724 1.00 36.91 326 LYS A O 1
ATOM 2195 N N . TRP A 1 282 ? 25.843 4.747 27.557 1.00 36.30 327 TRP A N 1
ATOM 2196 C CA . TRP A 1 282 ? 26.763 5.443 28.445 1.00 36.13 327 TRP A CA 1
ATOM 2197 C C . TRP A 1 282 ? 26.021 5.938 29.679 1.00 35.62 327 TRP A C 1
ATOM 2198 O O . TRP A 1 282 ? 26.542 5.826 30.787 1.00 40.00 327 TRP A O 1
ATOM 2209 N N . LEU A 1 283 ? 24.797 6.448 29.500 1.00 32.21 328 LEU A N 1
ATOM 2210 C CA . LEU A 1 283 ? 23.997 6.827 30.656 1.00 35.81 328 LEU A CA 1
ATOM 2211 C C . LEU A 1 283 ? 23.697 5.596 31.509 1.00 36.12 328 LEU A C 1
ATOM 2212 O O . LEU A 1 283 ? 23.439 5.721 32.695 1.00 33.60 328 LEU A O 1
ATOM 2217 N N . ARG A 1 284 ? 23.709 4.404 30.910 1.00 40.24 329 ARG A N 1
ATOM 2218 C CA . ARG A 1 284 ? 23.375 3.201 31.652 1.00 39.31 329 ARG A CA 1
ATOM 2219 C C . ARG A 1 284 ? 24.614 2.554 32.263 1.00 37.48 329 ARG A C 1
ATOM 2220 O O . ARG A 1 284 ? 24.491 1.523 32.910 1.00 37.08 329 ARG A O 1
ATOM 2228 N N . GLY A 1 285 ? 25.796 3.156 32.082 1.00 39.22 330 GLY A N 1
ATOM 2229 C CA . GLY A 1 285 ? 26.969 2.759 32.848 1.00 39.90 330 GLY A CA 1
ATOM 2230 C C . GLY A 1 285 ? 28.108 2.202 31.995 1.00 40.76 330 GLY A C 1
ATOM 2231 O O . GLY A 1 285 ? 29.196 1.978 32.521 1.00 49.86 330 GLY A O 1
ATOM 2232 N N . ASP A 1 286 ? 27.864 1.968 30.699 1.00 41.72 331 ASP A N 1
ATOM 2233 C CA . ASP A 1 286 ? 28.912 1.570 29.769 1.00 42.20 331 ASP A CA 1
ATOM 2234 C C . ASP A 1 286 ? 29.832 2.753 29.452 1.00 45.17 331 ASP A C 1
ATOM 2235 O O . ASP A 1 286 ? 29.518 3.555 28.580 1.00 46.68 331 ASP A O 1
ATOM 2240 N N . GLU A 1 287 ? 30.992 2.831 30.126 1.00 46.40 332 GLU A N 1
ATOM 2241 C CA . GLU A 1 287 ? 31.898 3.968 30.002 1.00 48.24 332 GLU A CA 1
ATOM 2242 C C . GLU A 1 287 ? 32.525 4.038 28.604 1.00 45.76 332 GLU A C 1
ATOM 2243 O O . GLU A 1 287 ? 32.909 5.115 28.161 1.00 48.08 332 GLU A O 1
ATOM 2249 N N . ASN A 1 288 ? 32.641 2.913 27.894 1.00 41.78 333 ASN A N 1
ATOM 2250 C CA . ASN A 1 288 ? 33.352 2.902 26.623 1.00 43.24 333 ASN A CA 1
ATOM 2251 C C . ASN A 1 288 ? 32.425 3.155 25.432 1.00 43.53 333 ASN A C 1
ATOM 2252 O O . ASN A 1 288 ? 32.876 3.080 24.292 1.00 40.44 333 ASN A O 1
ATOM 2257 N N . ALA A 1 289 ? 31.138 3.425 25.695 1.00 42.45 334 ALA A N 1
ATOM 2258 C CA . ALA A 1 289 ? 30.150 3.629 24.646 1.00 41.50 334 ALA A CA 1
ATOM 2259 C C . ALA A 1 289 ? 30.384 4.954 23.926 1.00 40.64 334 ALA A C 1
ATOM 2260 O O . ALA A 1 289 ? 29.959 5.100 22.788 1.00 47.05 334 ALA A O 1
ATOM 2262 N N . LEU A 1 290 ? 31.019 5.922 24.602 1.00 40.30 335 LEU A N 1
ATOM 2263 C CA . LEU A 1 290 ? 31.372 7.200 23.998 1.00 39.78 335 LEU A CA 1
ATOM 2264 C C . LEU A 1 290 ? 32.886 7.295 23.813 1.00 40.10 335 LEU A C 1
ATOM 2265 O O . LEU A 1 290 ? 33.636 6.690 24.584 1.00 42.92 335 LEU A O 1
ATOM 2270 N N . THR A 1 291 ? 33.308 8.115 22.832 1.00 39.30 336 THR A N 1
ATOM 2271 C CA . THR A 1 291 ? 34.708 8.505 22.665 1.00 40.96 336 THR A CA 1
ATOM 2272 C C . THR A 1 291 ? 35.065 9.624 23.640 1.00 38.84 336 THR A C 1
ATOM 2273 O O . THR A 1 291 ? 34.186 10.307 24.153 1.00 41.27 336 THR A O 1
ATOM 2277 N N . ALA A 1 292 ? 36.367 9.837 23.855 1.00 38.77 337 ALA A N 1
ATOM 2278 C CA . ALA A 1 292 ? 36.831 10.975 24.635 1.00 38.44 337 ALA A CA 1
ATOM 2279 C C . ALA A 1 292 ? 36.156 12.246 24.129 1.00 40.42 337 ALA A C 1
ATOM 2280 O O . ALA A 1 292 ? 35.682 13.065 24.910 1.00 35.71 337 ALA A O 1
ATOM 2282 N N . GLN A 1 293 ? 36.086 12.383 22.802 1.00 44.90 338 GLN A N 1
ATOM 2283 C CA . GLN A 1 293 ? 35.563 13.600 22.200 1.00 44.11 338 GLN A CA 1
ATOM 2284 C C . GLN A 1 293 ? 34.082 13.792 22.534 1.00 40.21 338 GLN A C 1
ATOM 2285 O O . GLN A 1 293 ? 33.665 14.915 22.800 1.00 37.79 338 GLN A O 1
ATOM 2291 N N . GLN A 1 294 ? 33.307 12.698 22.506 1.00 36.78 339 GLN A N 1
ATOM 2292 C CA . GLN A 1 294 ? 31.877 12.744 22.759 1.00 34.09 339 GLN A CA 1
ATOM 2293 C C . GLN A 1 294 ? 31.576 13.075 24.219 1.00 32.85 339 GLN A C 1
ATOM 2294 O O . GLN A 1 294 ? 30.562 13.703 24.507 1.00 30.84 339 GLN A O 1
ATOM 2300 N N . LYS A 1 295 ? 32.463 12.675 25.139 1.00 36.61 340 LYS A N 1
ATOM 2301 C CA . LYS A 1 295 ? 32.309 13.011 26.553 1.00 37.23 340 LYS A CA 1
ATOM 2302 C C . LYS A 1 295 ? 32.540 14.501 26.786 1.00 35.83 340 LYS A C 1
ATOM 2303 O O . LYS A 1 295 ? 31.813 15.143 27.543 1.00 35.95 340 LYS A O 1
ATOM 2309 N N . LYS A 1 296 ? 33.559 15.028 26.108 1.00 37.09 341 LYS A N 1
ATOM 2310 C CA . LYS A 1 296 ? 33.889 16.439 26.140 1.00 39.81 341 LYS A CA 1
ATOM 2311 C C . LYS A 1 296 ? 32.733 17.227 25.519 1.00 42.41 341 LYS A C 1
ATOM 2312 O O . LYS A 1 296 ? 32.251 18.197 26.107 1.00 47.20 341 LYS A O 1
ATOM 2318 N N . GLY A 1 297 ? 32.281 16.777 24.339 1.00 40.18 342 GLY A N 1
ATOM 2319 C CA . GLY A 1 297 ? 31.139 17.352 23.645 1.00 37.54 342 GLY A CA 1
ATOM 2320 C C . GLY A 1 297 ? 29.911 17.420 24.545 1.00 36.26 342 GLY A C 1
ATOM 2321 O O . GLY A 1 297 ? 29.211 18.425 24.561 1.00 33.53 342 GLY A O 1
ATOM 2322 N N . TYR A 1 298 ? 29.670 16.347 25.306 1.00 37.52 343 TYR A N 1
ATOM 2323 C CA . TYR A 1 298 ? 28.544 16.320 26.221 1.00 36.59 343 TYR A CA 1
ATOM 2324 C C . TYR A 1 298 ? 28.723 17.371 27.324 1.00 36.36 343 TYR A C 1
ATOM 2325 O O . TYR A 1 298 ? 27.771 18.050 27.692 1.00 34.13 343 TYR A O 1
ATOM 2334 N N . GLN A 1 299 ? 29.937 17.504 27.869 1.00 38.79 344 GLN A N 1
ATOM 2335 C CA . GLN A 1 299 ? 30.205 18.518 28.882 1.00 39.72 344 GLN A CA 1
ATOM 2336 C C . GLN A 1 299 ? 29.981 19.926 28.333 1.00 39.67 344 GLN A C 1
ATOM 2337 O O . GLN A 1 299 ? 29.408 20.761 29.042 1.00 37.26 344 GLN A O 1
ATOM 2343 N N . LEU A 1 300 ? 30.497 20.185 27.111 1.00 37.12 345 LEU A N 1
ATOM 2344 C CA . LEU A 1 300 ? 30.337 21.466 26.435 1.00 35.73 345 LEU A CA 1
ATOM 2345 C C . LEU A 1 300 ? 28.852 21.764 26.263 1.00 35.02 345 LEU A C 1
ATOM 2346 O O . LEU A 1 300 ? 28.406 22.872 26.524 1.00 36.42 345 LEU A O 1
ATOM 2351 N N . PHE A 1 301 ? 28.095 20.740 25.858 1.00 34.12 346 PHE A N 1
ATOM 2352 C CA . PHE A 1 301 ? 26.663 20.846 25.639 1.00 32.64 346 PHE A CA 1
ATOM 2353 C C . PHE A 1 301 ? 25.984 21.417 26.880 1.00 34.13 346 PHE A C 1
ATOM 2354 O O . PHE A 1 301 ? 25.182 22.327 26.757 1.00 34.98 346 PHE A O 1
ATOM 2362 N N . LYS A 1 302 ? 26.284 20.881 28.070 1.00 38.38 347 LYS A N 1
ATOM 2363 C CA . LYS A 1 302 ? 25.712 21.404 29.308 1.00 38.46 347 LYS A CA 1
ATOM 2364 C C . LYS A 1 302 ? 26.263 22.783 29.662 1.00 36.10 347 LYS A C 1
ATOM 2365 O O . LYS A 1 302 ? 25.520 23.636 30.139 1.00 37.71 347 LYS A O 1
ATOM 2371 N N . ASP A 1 303 ? 27.564 22.989 29.437 1.00 35.14 348 ASP A N 1
ATOM 2372 C CA . ASP A 1 303 ? 28.236 24.222 29.823 1.00 35.06 348 ASP A CA 1
ATOM 2373 C C . ASP A 1 303 ? 27.665 25.428 29.095 1.00 39.08 348 ASP A C 1
ATOM 2374 O O . ASP A 1 303 ? 27.577 26.497 29.705 1.00 35.43 348 ASP A O 1
ATOM 2379 N N . ASN A 1 304 ? 27.235 25.218 27.835 1.00 36.61 349 ASN A N 1
ATOM 2380 C CA . ASN A 1 304 ? 26.729 26.294 27.012 1.00 36.44 349 ASN A CA 1
ATOM 2381 C C . ASN A 1 304 ? 25.210 26.282 26.927 1.00 36.27 349 ASN A C 1
ATOM 2382 O O . ASN A 1 304 ? 24.669 26.749 25.934 1.00 36.76 349 ASN A O 1
ATOM 2387 N N . LYS A 1 305 ? 24.545 25.750 27.958 1.00 37.08 350 LYS A N 1
ATOM 2388 C CA . LYS A 1 305 ? 23.130 25.974 28.213 1.00 34.81 350 LYS A CA 1
ATOM 2389 C C . LYS A 1 305 ? 22.239 25.148 27.293 1.00 32.24 350 LYS A C 1
ATOM 2390 O O . LYS A 1 305 ? 21.015 25.275 27.354 1.00 30.04 350 LYS A O 1
ATOM 2396 N N . CYS A 1 306 ? 22.819 24.271 26.464 1.00 30.52 351 CYS A N 1
ATOM 2397 C CA . CYS A 1 306 ? 22.010 23.527 25.510 1.00 32.42 351 CYS A CA 1
ATOM 2398 C C . CYS A 1 306 ? 20.964 22.666 26.207 1.00 32.09 351 CYS A C 1
ATOM 2399 O O . CYS A 1 306 ? 19.863 22.508 25.693 1.00 39.10 351 CYS A O 1
ATOM 2402 N N . ALA A 1 307 ? 21.319 22.070 27.344 1.00 36.33 352 ALA A N 1
ATOM 2403 C CA . ALA A 1 307 ? 20.425 21.166 28.052 1.00 35.54 352 ALA A CA 1
ATOM 2404 C C . ALA A 1 307 ? 19.300 21.917 28.777 1.00 35.98 352 ALA A C 1
ATOM 2405 O O . ALA A 1 307 ? 18.346 21.303 29.241 1.00 37.61 352 ALA A O 1
ATOM 2407 N N . THR A 1 308 ? 19.373 23.252 28.839 1.00 40.05 353 THR A N 1
ATOM 2408 C CA . THR A 1 308 ? 18.313 24.053 29.447 1.00 40.05 353 THR A CA 1
ATOM 2409 C C . THR A 1 308 ? 17.038 23.934 28.621 1.00 38.79 353 THR A C 1
ATOM 2410 O O . THR A 1 308 ? 15.945 23.903 29.184 1.00 44.91 353 THR A O 1
ATOM 2414 N N . CYS A 1 309 ? 17.194 23.876 27.298 1.00 38.29 354 CYS A N 1
ATOM 2415 C CA . CYS A 1 309 ? 16.064 23.757 26.391 1.00 40.71 354 CYS A CA 1
ATOM 2416 C C . CYS A 1 309 ? 15.927 22.336 25.867 1.00 38.05 354 CYS A C 1
ATOM 2417 O O . CYS A 1 309 ? 14.814 21.842 25.741 1.00 38.40 354 CYS A O 1
ATOM 2420 N N . HIS A 1 310 ? 17.066 21.751 25.480 1.00 36.28 355 HIS A N 1
ATOM 2421 C CA . HIS A 1 310 ? 17.136 20.409 24.935 1.00 34.76 355 HIS A CA 1
ATOM 2422 C C . HIS A 1 310 ? 17.372 19.407 26.070 1.00 35.10 355 HIS A C 1
ATOM 2423 O O . HIS A 1 310 ? 18.373 18.691 26.087 1.00 34.89 355 HIS A O 1
ATOM 2430 N N . GLY A 1 311 ? 16.437 19.338 27.018 1.00 32.54 356 GLY A N 1
ATOM 2431 C CA . GLY A 1 311 ? 16.574 18.416 28.128 1.00 29.68 356 GLY A CA 1
ATOM 2432 C C . GLY A 1 311 ? 15.642 17.221 27.999 1.00 30.46 356 GLY A C 1
ATOM 2433 O O . GLY A 1 311 ? 14.945 17.024 27.000 1.00 33.55 356 GLY A O 1
ATOM 2434 N N . GLY A 1 312 ? 15.646 16.412 29.050 1.00 31.84 357 GLY A N 1
ATOM 2435 C CA . GLY A 1 312 ? 14.675 15.344 29.197 1.00 32.32 357 GLY A CA 1
ATOM 2436 C C . GLY A 1 312 ? 15.064 14.115 28.385 1.00 34.37 357 GLY A C 1
ATOM 2437 O O . GLY A 1 312 ? 16.232 13.894 28.075 1.00 36.98 357 GLY A O 1
ATOM 2438 N N . ILE A 1 313 ? 14.048 13.325 28.037 1.00 37.27 358 ILE A N 1
ATOM 2439 C CA . ILE A 1 313 ? 14.255 12.035 27.418 1.00 33.44 358 ILE A CA 1
ATOM 2440 C C . ILE A 1 313 ? 14.785 12.225 26.004 1.00 31.81 358 ILE A C 1
ATOM 2441 O O . ILE A 1 313 ? 15.688 11.490 25.617 1.00 32.41 358 ILE A O 1
ATOM 2446 N N . ILE A 1 314 ? 14.218 13.177 25.242 1.00 30.28 359 ILE A N 1
ATOM 2447 C CA . ILE A 1 314 ? 14.581 13.304 23.837 1.00 31.88 359 ILE A CA 1
ATOM 2448 C C . ILE A 1 314 ? 15.433 14.547 23.573 1.00 30.28 359 ILE A C 1
ATOM 2449 O O . ILE A 1 314 ? 15.640 14.895 22.416 1.00 32.72 359 ILE A O 1
ATOM 2454 N N . LEU A 1 315 ? 15.986 15.160 24.622 1.00 31.54 360 LEU A N 1
ATOM 2455 C CA . LEU A 1 315 ? 16.810 16.353 24.497 1.00 31.81 360 LEU A CA 1
ATOM 2456 C C . LEU A 1 315 ? 16.040 17.408 23.713 1.00 30.64 360 LEU A C 1
ATOM 2457 O O . LEU A 1 315 ? 16.482 17.888 22.677 1.00 33.24 360 LEU A O 1
ATOM 2462 N N . GLY A 1 316 ? 14.860 17.749 24.245 1.00 33.87 361 GLY A N 1
ATOM 2463 C CA . GLY A 1 316 ? 13.984 18.767 23.692 1.00 34.36 361 GLY A CA 1
ATOM 2464 C C . GLY A 1 316 ? 12.533 18.306 23.782 1.00 35.39 361 GLY A C 1
ATOM 2465 O O . GLY A 1 316 ? 12.215 17.395 24.536 1.00 35.39 361 GLY A O 1
ATOM 2466 N N . GLY A 1 317 ? 11.671 18.939 22.984 1.00 35.27 362 GLY A N 1
ATOM 2467 C CA . GLY A 1 317 ? 10.348 18.420 22.693 1.00 34.38 362 GLY A CA 1
ATOM 2468 C C . GLY A 1 317 ? 9.355 18.704 23.808 1.00 35.54 362 GLY A C 1
ATOM 2469 O O . GLY A 1 317 ? 8.231 18.201 23.774 1.00 40.34 362 GLY A O 1
ATOM 2470 N N . ARG A 1 318 ? 9.768 19.536 24.767 1.00 35.27 363 ARG A N 1
ATOM 2471 C CA . ARG A 1 318 ? 9.109 19.597 26.060 1.00 35.84 363 ARG A CA 1
ATOM 2472 C C . ARG A 1 318 ? 8.620 21.007 26.358 1.00 35.01 363 ARG A C 1
ATOM 2473 O O . ARG A 1 318 ? 7.948 21.224 27.355 1.00 30.93 363 ARG A O 1
ATOM 2481 N N . SER A 1 319 ? 8.891 21.948 25.446 1.00 38.65 364 SER A N 1
ATOM 2482 C CA . SER A 1 319 ? 8.675 23.359 25.707 1.00 34.03 364 SER A CA 1
ATOM 2483 C C . SER A 1 319 ? 8.807 24.158 24.412 1.00 32.40 364 SER A C 1
ATOM 2484 O O . SER A 1 319 ? 9.392 23.677 23.445 1.00 32.88 364 SER A O 1
ATOM 2487 N N . PHE A 1 320 ? 8.357 25.416 24.473 1.00 31.04 365 PHE A N 1
ATOM 2488 C CA . PHE A 1 320 ? 8.350 26.352 23.366 1.00 31.65 365 PHE A CA 1
ATOM 2489 C C . PHE A 1 320 ? 9.302 27.506 23.650 1.00 32.16 365 PHE A C 1
ATOM 2490 O O . PHE A 1 320 ? 9.141 28.210 24.648 1.00 34.68 365 PHE A O 1
ATOM 2498 N N . GLU A 1 321 ? 10.284 27.680 22.751 1.00 29.95 366 GLU A N 1
ATOM 2499 C CA . GLU A 1 321 ? 11.290 28.708 22.912 1.00 32.57 366 GLU A CA 1
ATOM 2500 C C . GLU A 1 321 ? 11.334 29.576 21.658 1.00 37.53 366 GLU A C 1
ATOM 2501 O O . GLU A 1 321 ? 11.178 29.073 20.536 1.00 43.44 366 GLU A O 1
ATOM 2507 N N . PRO A 1 322 ? 11.570 30.902 21.824 1.00 36.63 367 PRO A N 1
ATOM 2508 C CA . PRO A 1 322 ? 11.692 31.822 20.700 1.00 35.45 367 PRO A CA 1
ATOM 2509 C C . PRO A 1 322 ? 12.966 31.506 19.946 1.00 33.56 367 PRO A C 1
ATOM 2510 O O . PRO A 1 322 ? 13.969 31.150 20.554 1.00 36.24 367 PRO A O 1
ATOM 2514 N N . LEU A 1 323 ? 12.881 31.550 18.616 1.00 36.30 368 LEU A N 1
ATOM 2515 C CA . LEU A 1 323 ? 14.076 31.509 17.793 1.00 35.91 368 LEU A CA 1
ATOM 2516 C C . LEU A 1 323 ? 14.627 32.927 17.780 1.00 33.74 368 LEU A C 1
ATOM 2517 O O . LEU A 1 323 ? 13.983 33.843 17.280 1.00 40.39 368 LEU A O 1
ATOM 2522 N N . GLY A 1 324 ? 15.813 33.080 18.362 1.00 32.41 369 GLY A N 1
ATOM 2523 C CA . GLY A 1 324 ? 16.412 34.377 18.598 1.00 32.79 369 GLY A CA 1
ATOM 2524 C C . GLY A 1 324 ? 16.180 34.854 20.026 1.00 34.31 369 GLY A C 1
ATOM 2525 O O . GLY A 1 324 ? 15.745 35.970 20.238 1.00 36.69 369 GLY A O 1
ATOM 2526 N N . LEU A 1 325 ? 16.523 34.027 21.017 1.00 40.64 370 LEU A N 1
ATOM 2527 C CA . LEU A 1 325 ? 16.238 34.365 22.404 1.00 41.02 370 LEU A CA 1
ATOM 2528 C C . LEU A 1 325 ? 17.161 35.487 22.861 1.00 38.15 370 LEU A C 1
ATOM 2529 O O . LEU A 1 325 ? 16.722 36.468 23.440 1.00 41.44 370 LEU A O 1
ATOM 2534 N N . LYS A 1 326 ? 18.447 35.306 22.621 1.00 37.56 371 LYS A N 1
ATOM 2535 C CA . LYS A 1 326 ? 19.443 36.215 23.140 1.00 42.42 371 LYS A CA 1
ATOM 2536 C C . LYS A 1 326 ? 19.877 37.220 22.086 1.00 42.57 371 LYS A C 1
ATOM 2537 O O . LYS A 1 326 ? 20.594 38.142 22.430 1.00 45.93 371 LYS A O 1
ATOM 2543 N N . LYS A 1 327 ? 19.470 37.029 20.826 1.00 45.69 372 LYS A N 1
ATOM 2544 C CA . LYS A 1 327 ? 19.786 37.963 19.754 1.00 45.62 372 LYS A CA 1
ATOM 2545 C C . LYS A 1 327 ? 18.750 37.777 18.647 1.00 45.92 372 LYS A C 1
ATOM 2546 O O . LYS A 1 327 ? 18.428 36.654 18.273 1.00 46.22 372 LYS A O 1
ATOM 2552 N N . ASP A 1 328 ? 18.208 38.890 18.156 1.00 42.74 373 ASP A N 1
ATOM 2553 C CA . ASP A 1 328 ? 17.189 38.855 17.125 1.00 42.44 373 ASP A CA 1
ATOM 2554 C C . ASP A 1 328 ? 17.691 38.023 15.954 1.00 39.92 373 ASP A C 1
ATOM 2555 O O . ASP A 1 328 ? 18.809 38.184 15.487 1.00 39.07 373 ASP A O 1
ATOM 2560 N N . PHE A 1 329 ? 16.840 37.120 15.485 1.00 40.79 374 PHE A N 1
ATOM 2561 C CA . PHE A 1 329 ? 17.236 36.223 14.424 1.00 39.27 374 PHE A CA 1
ATOM 2562 C C . PHE A 1 329 ? 17.024 36.936 13.094 1.00 40.90 374 PHE A C 1
ATOM 2563 O O . PHE A 1 329 ? 16.141 37.770 12.973 1.00 38.24 374 PHE A O 1
ATOM 2571 N N . ASN A 1 330 ? 17.840 36.582 12.101 1.00 44.01 375 ASN A N 1
ATOM 2572 C CA . ASN A 1 330 ? 17.781 37.221 10.805 1.00 46.90 375 ASN A CA 1
ATOM 2573 C C . ASN A 1 330 ? 16.712 36.544 9.952 1.00 39.73 375 ASN A C 1
ATOM 2574 O O . ASN A 1 330 ? 17.010 35.814 9.029 1.00 39.13 375 ASN A O 1
ATOM 2579 N N . PHE A 1 331 ? 15.448 36.807 10.227 1.00 37.51 376 PHE A N 1
ATOM 2580 C CA . PHE A 1 331 ? 14.396 36.140 9.487 1.00 36.74 376 PHE A CA 1
ATOM 2581 C C . PHE A 1 331 ? 14.327 36.682 8.063 1.00 37.25 376 PHE A C 1
ATOM 2582 O O . PHE A 1 331 ? 13.888 35.979 7.170 1.00 32.84 376 PHE A O 1
ATOM 2590 N N . GLY A 1 332 ? 14.733 37.935 7.836 1.00 38.62 377 GLY A N 1
ATOM 2591 C CA . GLY A 1 332 ? 14.569 38.541 6.522 1.00 35.40 377 GLY A CA 1
ATOM 2592 C C . GLY A 1 332 ? 13.154 39.087 6.379 1.00 38.54 377 GLY A C 1
ATOM 2593 O O . GLY A 1 332 ? 12.928 40.299 6.391 1.00 43.37 377 GLY A O 1
ATOM 2594 N N . GLU A 1 333 ? 12.199 38.170 6.234 1.00 40.47 378 GLU A N 1
ATOM 2595 C CA . GLU A 1 333 ? 10.834 38.475 6.589 1.00 42.88 378 GLU A CA 1
ATOM 2596 C C . GLU A 1 333 ? 10.248 37.291 7.346 1.00 37.70 378 GLU A C 1
ATOM 2597 O O . GLU A 1 333 ? 10.461 36.134 7.033 1.00 51.83 378 GLU A O 1
ATOM 2603 N N . ILE A 1 334 ? 9.530 37.637 8.394 1.00 35.85 379 ILE A N 1
ATOM 2604 C CA . ILE 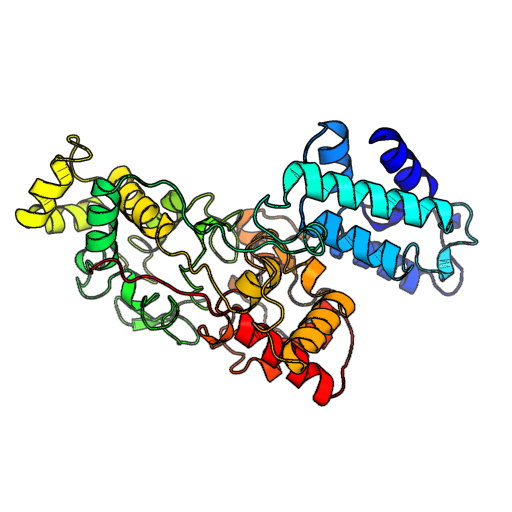A 1 334 ? 8.815 36.716 9.243 1.00 32.73 379 ILE A CA 1
ATOM 2605 C C . ILE A 1 334 ? 7.527 36.306 8.540 1.00 31.40 379 ILE A C 1
ATOM 2606 O O . ILE A 1 334 ? 6.771 37.173 8.130 1.00 34.03 379 ILE A O 1
ATOM 2611 N N . THR A 1 335 ? 7.324 34.985 8.401 1.00 32.59 380 THR A N 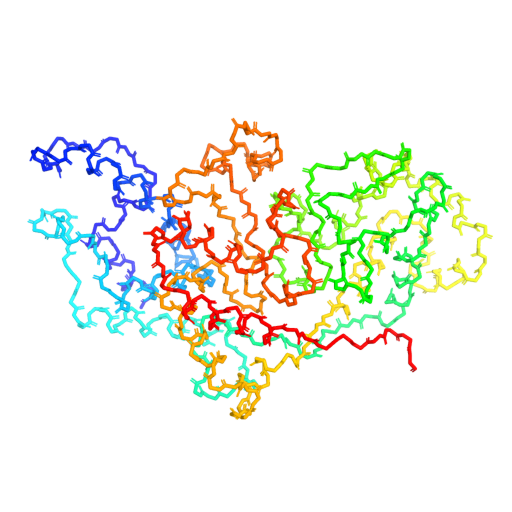1
ATOM 2612 C CA . THR A 1 335 ? 6.149 34.353 7.813 1.00 32.38 380 THR A CA 1
ATOM 2613 C C . THR A 1 335 ? 5.277 33.783 8.919 1.00 33.90 380 THR A C 1
ATOM 2614 O O . THR A 1 335 ? 5.725 33.665 10.054 1.00 35.30 380 THR A O 1
ATOM 2618 N N . ALA A 1 336 ? 4.096 33.298 8.546 1.00 36.46 381 ALA A N 1
ATOM 2619 C CA . ALA A 1 336 ? 3.205 32.653 9.502 1.00 36.90 381 ALA A CA 1
ATOM 2620 C C . ALA A 1 336 ? 3.857 31.429 10.135 1.00 38.76 381 ALA A C 1
ATOM 2621 O O . ALA A 1 336 ? 3.545 31.093 11.270 1.00 41.28 381 ALA A O 1
ATOM 2623 N N . ALA A 1 337 ? 4.736 30.736 9.407 1.00 38.33 382 ALA A N 1
ATOM 2624 C CA . ALA A 1 337 ? 5.415 29.584 9.990 1.00 37.93 382 ALA A CA 1
ATOM 2625 C C . ALA A 1 337 ? 6.434 30.001 11.051 1.00 36.33 382 ALA A C 1
ATOM 2626 O O . ALA A 1 337 ? 6.705 29.250 11.979 1.00 48.51 382 ALA A O 1
ATOM 2628 N N . ASP A 1 338 ? 7.027 31.184 10.889 1.00 37.13 383 ASP A N 1
ATOM 2629 C CA . ASP A 1 338 ? 8.009 31.711 11.825 1.00 36.43 383 ASP A CA 1
ATOM 2630 C C . ASP A 1 338 ? 7.337 32.203 13.099 1.00 34.18 383 ASP A C 1
ATOM 2631 O O . ASP A 1 338 ? 7.960 32.233 14.149 1.00 35.14 383 ASP A O 1
ATOM 2636 N N . ILE A 1 339 ? 6.063 32.566 12.987 1.00 33.29 384 ILE A N 1
ATOM 2637 C CA . ILE A 1 339 ? 5.293 33.086 14.101 1.00 34.98 384 ILE A CA 1
ATOM 2638 C C . ILE A 1 339 ? 5.090 32.002 15.157 1.00 34.41 384 ILE A C 1
ATOM 2639 O O . ILE A 1 339 ? 5.029 32.311 16.340 1.00 35.82 384 ILE A O 1
ATOM 2644 N N . GLY A 1 340 ? 4.912 30.753 14.715 1.00 32.60 385 GLY A N 1
ATOM 2645 C CA . GLY A 1 340 ? 4.966 29.602 15.594 1.00 30.33 385 GLY A CA 1
ATOM 2646 C C . GLY A 1 340 ? 3.800 29.594 16.565 1.00 32.17 385 GLY A C 1
ATOM 2647 O O . GLY A 1 340 ? 2.645 29.774 16.161 1.00 33.14 385 GLY A O 1
ATOM 2648 N N . ARG A 1 341 ? 4.134 29.453 17.854 1.00 32.04 386 ARG A N 1
ATOM 2649 C CA . ARG A 1 341 ? 3.159 29.060 18.863 1.00 32.84 386 ARG A CA 1
ATOM 2650 C C . ARG A 1 341 ? 2.023 30.073 18.980 1.00 28.68 386 ARG A C 1
ATOM 2651 O O . ARG A 1 341 ? 0.916 29.718 19.400 1.00 31.16 386 ARG A O 1
ATOM 2659 N N . MET A 1 342 ? 2.276 31.324 18.613 1.00 29.45 387 MET A N 1
ATOM 2660 C CA . MET A 1 342 ? 1.245 32.348 18.706 1.00 33.89 387 MET A CA 1
ATOM 2661 C C . MET A 1 342 ? 0.049 32.020 17.811 1.00 31.46 387 MET A C 1
ATOM 2662 O O . MET A 1 342 ? -1.054 32.427 18.093 1.00 28.32 387 MET A O 1
ATOM 2667 N N . ASN A 1 343 ? 0.261 31.283 16.719 1.00 34.23 388 ASN A N 1
ATOM 2668 C CA . ASN A 1 343 ? -0.854 30.852 15.897 1.00 33.51 388 ASN A CA 1
ATOM 2669 C C . ASN A 1 343 ? -1.861 30.092 16.750 1.00 31.32 388 ASN A C 1
ATOM 2670 O O . ASN A 1 343 ? -3.056 30.118 16.463 1.00 31.55 388 ASN A O 1
ATOM 2675 N N . VAL A 1 344 ? -1.359 29.351 17.742 1.00 31.53 389 VAL A N 1
ATOM 2676 C CA . VAL A 1 344 ? -2.220 28.587 18.620 1.00 31.62 389 VAL A CA 1
ATOM 2677 C C . VAL A 1 344 ? -2.725 29.478 19.749 1.00 32.40 389 VAL A C 1
ATOM 2678 O O . VAL A 1 344 ? -3.927 29.507 19.978 1.00 31.82 389 VAL A O 1
ATOM 2682 N N . THR A 1 345 ? -1.836 30.214 20.438 1.00 29.64 390 THR A N 1
ATOM 2683 C CA . THR A 1 345 ? -2.249 30.854 21.684 1.00 30.42 390 THR A CA 1
ATOM 2684 C C . THR A 1 345 ? -2.766 32.272 21.484 1.00 30.55 390 THR A C 1
ATOM 2685 O O . THR A 1 345 ? -3.505 32.721 22.327 1.00 32.84 390 THR A O 1
ATOM 2689 N N . LYS A 1 346 ? -2.351 32.989 20.438 1.00 34.42 391 LYS A N 1
ATOM 2690 C CA . LYS A 1 346 ? -2.700 34.393 20.227 1.00 35.43 391 LYS A CA 1
ATOM 2691 C C . LYS A 1 346 ? -1.990 35.300 21.229 1.00 36.14 391 LYS A C 1
ATOM 2692 O O . LYS A 1 346 ? -2.411 36.431 21.417 1.00 41.21 391 LYS A O 1
ATOM 2698 N N . GLU A 1 347 ? -0.889 34.838 21.825 1.00 40.19 392 GLU A N 1
ATOM 2699 C CA . GLU A 1 347 ? -0.228 35.553 22.908 1.00 41.78 392 GLU A CA 1
ATOM 2700 C C . GLU A 1 347 ? 1.059 36.181 22.381 1.00 40.85 392 GLU A C 1
ATOM 2701 O O . GLU A 1 347 ? 1.866 35.487 21.773 1.00 39.67 392 GLU A O 1
ATOM 2707 N N . GLU A 1 348 ? 1.267 37.479 22.654 1.00 46.46 393 GLU A N 1
ATOM 2708 C CA . GLU A 1 348 ? 2.401 38.227 22.121 1.00 47.29 393 GLU A CA 1
ATOM 2709 C C . GLU A 1 348 ? 3.707 37.516 22.494 1.00 42.23 393 GLU A C 1
ATOM 2710 O O . GLU A 1 348 ? 4.627 37.414 21.678 1.00 38.44 393 GLU A O 1
ATOM 2716 N N . ARG A 1 349 ? 3.777 36.963 23.710 1.00 38.90 394 ARG A N 1
ATOM 2717 C CA . ARG A 1 349 ? 5.022 36.378 24.190 1.00 35.36 394 ARG A CA 1
ATOM 2718 C C . ARG A 1 349 ? 5.362 35.116 23.395 1.00 37.02 394 ARG A C 1
ATOM 2719 O O . ARG A 1 349 ? 6.528 34.763 23.280 1.00 34.79 394 ARG A O 1
ATOM 2727 N N . ASP A 1 350 ? 4.346 34.468 22.821 1.00 38.85 395 ASP A N 1
ATOM 2728 C CA . ASP A 1 350 ? 4.537 33.258 22.043 1.00 39.29 395 ASP A CA 1
ATOM 2729 C C . ASP A 1 350 ? 4.953 33.539 20.600 1.00 39.39 395 ASP A C 1
ATOM 2730 O O . ASP A 1 350 ? 5.250 32.588 19.881 1.00 42.74 395 ASP A O 1
ATOM 2735 N N . LYS A 1 351 ? 5.023 34.812 20.185 1.00 39.51 396 LYS A N 1
ATOM 2736 C CA . LYS A 1 351 ? 5.472 35.169 18.841 1.00 41.84 396 LYS A CA 1
ATOM 2737 C C . LYS A 1 351 ? 6.898 34.664 18.615 1.00 36.49 396 LYS A C 1
ATOM 2738 O O . LYS A 1 351 ? 7.780 34.923 19.423 1.00 36.87 396 LYS A O 1
ATOM 2744 N N . LEU A 1 352 ? 7.088 33.870 17.553 1.00 33.59 397 LEU A N 1
ATOM 2745 C CA . LEU A 1 352 ? 8.381 33.334 17.134 1.00 35.05 397 LEU A CA 1
ATOM 2746 C C . LEU A 1 352 ? 8.759 32.100 17.950 1.00 35.45 397 LEU A C 1
ATOM 2747 O O . LEU A 1 352 ? 9.832 31.548 17.703 1.00 33.52 397 LEU A O 1
ATOM 2752 N N . ARG A 1 353 ? 7.925 31.675 18.913 1.00 35.14 398 ARG A N 1
ATOM 2753 C CA . ARG A 1 353 ? 8.266 30.503 19.715 1.00 34.62 398 ARG A CA 1
ATOM 2754 C C . ARG A 1 353 ? 7.921 29.220 18.959 1.00 32.20 398 ARG A C 1
ATOM 2755 O O . ARG A 1 353 ? 6.931 29.124 18.254 1.00 32.59 398 ARG A O 1
ATOM 2763 N N . GLN A 1 354 ? 8.713 28.195 19.225 1.00 33.34 399 GLN A N 1
ATOM 2764 C CA . GLN A 1 354 ? 8.748 26.983 18.442 1.00 34.47 399 GLN A CA 1
ATOM 2765 C C . GLN A 1 354 ? 9.029 25.853 19.429 1.00 36.08 399 GLN A C 1
ATOM 2766 O O . GLN A 1 354 ? 9.787 26.008 20.389 1.00 37.90 399 GLN A O 1
ATOM 2772 N N . LYS A 1 355 ? 8.341 24.727 19.276 1.00 38.65 400 LYS A N 1
ATOM 2773 C CA . LYS A 1 355 ? 8.656 23.587 20.113 1.00 33.74 400 LYS A CA 1
ATOM 2774 C C . LYS A 1 355 ? 10.145 23.300 19.962 1.00 31.61 400 LYS A C 1
ATOM 2775 O O . LYS A 1 355 ? 10.656 23.174 18.861 1.00 31.02 400 LYS A O 1
ATOM 2781 N N . VAL A 1 356 ? 10.849 23.168 21.076 1.00 33.53 401 VAL A N 1
ATOM 2782 C CA . VAL A 1 356 ? 12.248 22.792 20.998 1.00 31.45 401 VAL A CA 1
ATOM 2783 C C . VAL A 1 356 ? 12.317 21.394 20.385 1.00 34.60 401 VAL A C 1
ATOM 2784 O O . VAL A 1 356 ? 11.619 20.468 20.791 1.00 34.77 401 VAL A O 1
ATOM 2788 N N . PRO A 1 357 ? 13.128 21.191 19.335 1.00 36.39 402 PRO A N 1
ATOM 2789 C CA . PRO A 1 357 ? 13.280 19.865 18.746 1.00 32.61 402 PRO A CA 1
ATOM 2790 C C . PRO A 1 357 ? 14.088 18.964 19.659 1.00 30.17 402 PRO A C 1
ATOM 2791 O O . PRO A 1 357 ? 15.115 19.389 20.188 1.00 36.23 402 PRO A O 1
ATOM 2795 N N . GLY A 1 358 ? 13.603 17.731 19.834 1.00 29.78 403 GLY A N 1
ATOM 2796 C CA . GLY A 1 358 ? 14.391 16.664 20.416 1.00 27.85 403 GLY A CA 1
ATOM 2797 C C . GLY A 1 358 ? 15.584 16.438 19.500 1.00 29.85 403 GLY A C 1
ATOM 2798 O O . GLY A 1 358 ? 15.392 16.406 18.310 1.00 34.78 403 GLY A O 1
ATOM 2799 N N . LEU A 1 359 ? 16.795 16.302 20.038 1.00 29.18 404 LEU A N 1
ATOM 2800 C CA . LEU A 1 359 ? 17.973 16.115 19.212 1.00 32.44 404 LEU A CA 1
ATOM 2801 C C . LEU A 1 359 ? 18.310 14.634 19.015 1.00 32.82 404 LEU A C 1
ATOM 2802 O O . LEU A 1 359 ? 19.346 14.302 18.435 1.00 30.58 404 LEU A O 1
ATOM 2807 N N . ARG A 1 360 ? 17.451 13.732 19.498 1.00 33.48 405 ARG A N 1
ATOM 2808 C CA . ARG A 1 360 ? 17.637 12.321 19.213 1.00 34.44 405 ARG A CA 1
ATOM 2809 C C . ARG A 1 360 ? 17.711 12.145 17.704 1.00 33.70 405 ARG A C 1
ATOM 2810 O O . ARG A 1 360 ? 16.907 12.719 16.993 1.00 31.57 405 ARG A O 1
ATOM 2818 N N . ASN A 1 361 ? 18.704 11.400 17.220 1.00 33.07 406 ASN A N 1
ATOM 2819 C CA . ASN A 1 361 ? 18.767 11.075 15.802 1.00 36.17 406 ASN A CA 1
ATOM 2820 C C . ASN A 1 361 ? 18.950 12.309 14.912 1.00 32.85 406 ASN A C 1
ATOM 2821 O O . ASN A 1 361 ? 18.824 12.208 13.697 1.00 32.41 406 ASN A O 1
ATOM 2826 N N . VAL A 1 362 ? 19.329 13.450 15.484 1.00 31.12 407 VAL A N 1
ATOM 2827 C CA . VAL A 1 362 ? 19.422 14.676 14.704 1.00 33.82 407 VAL A CA 1
ATOM 2828 C C . VAL A 1 362 ? 20.448 14.517 13.582 1.00 33.31 407 VAL A C 1
ATOM 2829 O O . VAL A 1 362 ? 20.354 15.166 12.540 1.00 37.06 407 VAL A O 1
ATOM 2833 N N . ALA A 1 363 ? 21.436 13.657 13.788 1.00 29.52 408 ALA A N 1
ATOM 2834 C CA . ALA A 1 363 ? 22.443 13.446 12.769 1.00 30.56 408 ALA A CA 1
ATOM 2835 C C . ALA A 1 363 ? 21.826 12.823 11.521 1.00 31.48 408 ALA A C 1
ATOM 2836 O O . ALA A 1 363 ? 22.502 12.803 10.500 1.00 31.66 408 ALA A O 1
ATOM 2838 N N . LEU A 1 364 ? 20.583 12.311 11.614 1.00 30.97 409 LEU A N 1
ATOM 2839 C CA . LEU A 1 364 ? 19.927 11.630 10.508 1.00 32.06 409 LEU A CA 1
ATOM 2840 C C . LEU A 1 364 ? 18.781 12.446 9.915 1.00 35.16 409 LEU A C 1
ATOM 2841 O O . LEU A 1 364 ? 18.127 11.942 9.000 1.00 41.59 409 LEU A O 1
ATOM 2846 N N . THR A 1 365 ? 18.478 13.638 10.460 1.00 32.90 410 THR A N 1
ATOM 2847 C CA . THR A 1 365 ? 17.293 14.382 10.052 1.00 30.24 410 THR A CA 1
ATOM 2848 C C . THR A 1 365 ? 17.626 15.736 9.405 1.00 30.25 410 THR A C 1
ATOM 2849 O O . THR A 1 365 ? 16.777 16.628 9.389 1.00 29.37 410 THR A O 1
ATOM 2853 N N . ALA A 1 366 ? 18.835 15.891 8.829 1.00 30.40 411 ALA A N 1
ATOM 2854 C CA . ALA A 1 366 ? 19.114 17.018 7.941 1.00 31.52 411 ALA A CA 1
ATOM 2855 C C . ALA A 1 366 ? 18.016 17.214 6.881 1.00 31.46 411 ALA A C 1
ATOM 2856 O O . ALA A 1 366 ? 17.300 16.286 6.515 1.00 32.46 411 ALA A O 1
ATOM 2858 N N . PRO A 1 367 ? 17.780 18.442 6.372 1.00 31.89 412 PRO A N 1
ATOM 2859 C CA . PRO A 1 367 ? 18.368 19.673 6.911 1.00 32.29 412 PRO A CA 1
ATOM 2860 C C . PRO A 1 367 ? 17.663 20.146 8.183 1.00 35.19 412 PRO A C 1
ATOM 2861 O O . PRO A 1 367 ? 16.622 19.577 8.548 1.00 34.72 412 PRO A O 1
ATOM 2865 N N . TYR A 1 368 ? 18.208 21.215 8.804 1.00 32.04 413 TYR A N 1
ATOM 2866 C CA . TYR A 1 368 ? 17.845 21.600 10.160 1.00 33.48 413 TYR A CA 1
ATOM 2867 C C . TYR A 1 368 ? 17.080 22.925 10.229 1.00 33.57 413 TYR A C 1
ATOM 2868 O O . TYR A 1 368 ? 16.999 23.659 9.250 1.00 33.03 413 TYR A O 1
ATOM 2877 N N . PHE A 1 369 ? 16.559 23.203 11.439 1.00 32.97 414 PHE A N 1
ATOM 2878 C CA . PHE A 1 369 ? 15.719 24.345 11.783 1.00 31.88 414 PHE A CA 1
ATOM 2879 C C . PHE A 1 369 ? 14.369 24.195 11.092 1.00 34.21 414 PHE A C 1
ATOM 2880 O O . PHE A 1 369 ? 14.178 23.376 10.192 1.00 31.38 414 PHE A O 1
ATOM 2888 N N . HIS A 1 370 ? 13.386 24.953 11.574 1.00 34.71 415 HIS A N 1
ATOM 2889 C CA . HIS A 1 370 ? 12.032 24.776 11.086 1.00 33.45 415 HIS A CA 1
ATOM 2890 C C . HIS A 1 370 ? 11.908 25.188 9.616 1.00 34.01 415 HIS A C 1
ATOM 2891 O O . HIS A 1 370 ? 11.004 24.729 8.922 1.00 35.65 415 HIS A O 1
ATOM 2898 N N . ARG A 1 371 ? 12.804 26.064 9.155 1.00 33.59 416 ARG A N 1
ATOM 2899 C CA . ARG A 1 371 ? 12.802 26.567 7.784 1.00 33.26 416 ARG A CA 1
ATOM 2900 C C . ARG A 1 371 ? 13.452 25.556 6.836 1.00 32.64 416 ARG A C 1
ATOM 2901 O O . ARG A 1 371 ? 13.328 25.678 5.624 1.00 38.57 416 ARG A O 1
ATOM 2909 N N . GLY A 1 372 ? 14.219 24.625 7.393 1.00 32.00 417 GLY A N 1
ATOM 2910 C CA . GLY A 1 372 ? 14.829 23.554 6.631 1.00 33.39 417 GLY A CA 1
ATOM 2911 C C . GLY A 1 372 ? 16.019 24.047 5.827 1.00 35.61 417 GLY A C 1
ATOM 2912 O O . GLY A 1 372 ? 16.428 23.403 4.849 1.00 38.14 417 GLY A O 1
ATOM 2913 N N . ASP A 1 373 ? 16.584 25.174 6.269 1.00 36.88 418 ASP A N 1
ATOM 2914 C CA . ASP A 1 373 ? 17.557 25.906 5.465 1.00 37.76 418 ASP A CA 1
ATOM 2915 C C . ASP A 1 373 ? 18.964 25.797 6.049 1.00 34.36 418 ASP A C 1
ATOM 2916 O O . ASP A 1 373 ? 19.881 26.456 5.576 1.00 31.41 418 ASP A O 1
ATOM 2921 N N . VAL A 1 374 ? 19.144 25.003 7.107 1.00 37.21 419 VAL A N 1
ATOM 2922 C CA . VAL A 1 374 ? 20.459 24.881 7.720 1.00 35.50 419 VAL A CA 1
ATOM 2923 C C . VAL A 1 374 ? 20.980 23.496 7.394 1.00 36.34 419 VAL A C 1
ATOM 2924 O O . VAL A 1 374 ? 20.521 22.518 7.948 1.00 44.34 419 VAL A O 1
ATOM 2928 N N . PRO A 1 375 ? 21.910 23.361 6.441 1.00 43.00 420 PRO A N 1
ATOM 2929 C CA . PRO A 1 375 ? 22.241 22.030 5.928 1.00 44.55 420 PRO A CA 1
ATOM 2930 C C . PRO A 1 375 ? 23.109 21.115 6.794 1.00 39.15 420 PRO A C 1
ATOM 2931 O O . PRO A 1 375 ? 23.088 19.914 6.567 1.00 38.92 420 PRO A O 1
ATOM 2935 N N . THR A 1 376 ? 23.861 21.658 7.765 1.00 35.17 421 THR A N 1
ATOM 2936 C CA . THR A 1 376 ? 24.790 20.849 8.541 1.00 34.05 421 THR A CA 1
ATOM 2937 C C . THR A 1 376 ? 24.625 21.099 10.034 1.00 31.98 421 THR A C 1
ATOM 2938 O O . THR A 1 376 ? 24.225 22.190 10.448 1.00 28.44 421 THR A O 1
ATOM 2942 N N . LEU A 1 377 ? 25.103 20.120 10.817 1.00 31.34 422 LEU A N 1
ATOM 2943 C CA . LEU A 1 377 ? 25.201 20.252 12.262 1.00 34.36 422 LEU A CA 1
ATOM 2944 C C . LEU A 1 377 ? 26.200 21.330 12.698 1.00 37.03 422 LEU A C 1
ATOM 2945 O O . LEU A 1 377 ? 25.909 22.079 13.629 1.00 38.25 422 LEU A O 1
ATOM 2950 N N . ASP A 1 378 ? 27.370 21.439 12.058 1.00 38.70 423 ASP A N 1
ATOM 2951 C CA . ASP A 1 378 ? 28.276 22.550 12.347 1.00 42.54 423 ASP A CA 1
ATOM 2952 C C . ASP A 1 378 ? 27.522 23.892 12.312 1.00 38.26 423 ASP A C 1
ATOM 2953 O O . ASP A 1 378 ? 27.626 24.712 13.236 1.00 33.58 423 ASP A O 1
ATOM 2958 N N . GLY A 1 379 ? 26.747 24.111 11.242 1.00 34.87 424 GLY A N 1
ATOM 2959 C CA . GLY A 1 379 ? 25.973 25.335 11.082 1.00 33.64 424 GLY A CA 1
ATOM 2960 C C . GLY A 1 379 ? 24.943 25.513 12.201 1.00 32.44 424 GLY A C 1
ATOM 2961 O O . GLY A 1 379 ? 24.850 26.580 12.811 1.00 30.56 424 GLY A O 1
ATOM 2962 N N . ALA A 1 380 ? 24.173 24.453 12.473 1.00 30.04 425 ALA A N 1
ATOM 2963 C CA . ALA A 1 380 ? 23.078 24.537 13.427 1.00 30.41 425 ALA A CA 1
ATOM 2964 C C . ALA A 1 380 ? 23.598 24.869 14.821 1.00 30.66 425 ALA A C 1
ATOM 2965 O O . ALA A 1 380 ? 22.986 25.680 15.519 1.00 33.38 425 ALA A O 1
ATOM 2967 N N . VAL A 1 381 ? 24.745 24.278 15.198 1.00 32.17 426 VAL A N 1
ATOM 2968 C CA . VAL A 1 381 ? 25.331 24.480 16.519 1.00 32.30 426 VAL A CA 1
ATOM 2969 C C . VAL A 1 381 ? 25.812 25.933 16.630 1.00 32.11 426 VAL A C 1
ATOM 2970 O O . VAL A 1 381 ? 25.513 26.612 17.614 1.00 31.59 426 VAL A O 1
ATOM 2974 N N . LYS A 1 382 ? 26.546 26.412 15.620 1.00 30.98 427 LYS A N 1
ATOM 2975 C CA . LYS A 1 382 ? 27.007 27.793 15.596 1.00 31.37 427 LYS A CA 1
ATOM 2976 C C . LYS A 1 382 ? 25.847 28.785 15.682 1.00 31.30 427 LYS A C 1
ATOM 2977 O O . LYS A 1 382 ? 25.911 29.739 16.456 1.00 31.68 427 LYS A O 1
ATOM 2983 N N . LEU A 1 383 ? 24.781 28.541 14.909 1.00 34.00 428 LEU A N 1
ATOM 2984 C CA . LEU A 1 383 ? 23.638 29.437 14.873 1.00 33.44 428 LEU A CA 1
ATOM 2985 C C . LEU A 1 383 ? 22.939 29.424 16.231 1.00 34.04 428 LEU A C 1
ATOM 2986 O O . LEU A 1 383 ? 22.400 30.428 16.691 1.00 35.98 428 LEU A O 1
ATOM 2991 N N . MET A 1 384 ? 23.005 28.300 16.923 1.00 35.31 429 MET A N 1
ATOM 2992 C CA . MET A 1 384 ? 22.373 28.213 18.231 1.00 37.61 429 MET A CA 1
ATOM 2993 C C . MET A 1 384 ? 23.207 28.917 19.303 1.00 36.49 429 MET A C 1
ATOM 2994 O O . MET A 1 384 ? 22.673 29.578 20.199 1.00 39.59 429 MET A O 1
ATOM 2999 N N . LEU A 1 385 ? 24.525 28.803 19.187 1.00 36.10 430 LEU A N 1
ATOM 3000 C CA . LEU A 1 385 ? 25.406 29.546 20.059 1.00 38.92 430 LEU A CA 1
ATOM 3001 C C . LEU A 1 385 ? 25.132 31.047 19.895 1.00 41.65 430 LEU A C 1
ATOM 3002 O O . LEU A 1 385 ? 24.997 31.729 20.906 1.00 41.10 430 LEU A O 1
ATOM 3007 N N . ARG A 1 386 ? 25.008 31.560 18.652 1.00 39.10 431 ARG A N 1
ATOM 3008 C CA . ARG A 1 386 ? 24.872 32.998 18.442 1.00 40.13 431 ARG A CA 1
ATOM 3009 C C . ARG A 1 386 ? 23.544 33.509 18.977 1.00 40.27 431 ARG A C 1
ATOM 3010 O O . ARG A 1 386 ? 23.500 34.585 19.568 1.00 45.42 431 ARG A O 1
ATOM 3018 N N . TYR A 1 387 ? 22.476 32.755 18.722 1.00 36.54 432 TYR A N 1
ATOM 3019 C CA . TYR A 1 387 ? 21.133 33.291 18.816 1.00 37.98 432 TYR A CA 1
ATOM 3020 C C . TYR A 1 387 ? 20.449 32.821 20.092 1.00 37.12 432 TYR A C 1
ATOM 3021 O O . TYR A 1 387 ? 19.661 33.571 20.651 1.00 39.15 432 TYR A O 1
ATOM 3030 N N . GLN A 1 388 ? 20.728 31.591 20.546 1.00 38.31 433 GLN A N 1
ATOM 3031 C CA . GLN A 1 388 ? 20.026 31.041 21.698 1.00 36.12 433 GLN A CA 1
ATOM 3032 C C . GLN A 1 388 ? 20.851 31.189 22.979 1.00 37.48 433 GLN A C 1
ATOM 3033 O O . GLN A 1 388 ? 20.300 31.209 24.078 1.00 35.26 433 GLN A O 1
ATOM 3039 N N . VAL A 1 389 ? 22.172 31.303 22.844 1.00 40.90 434 VAL A N 1
ATOM 3040 C CA . VAL A 1 389 ? 23.045 31.351 24.004 1.00 44.96 434 VAL A CA 1
ATOM 3041 C C . VAL A 1 389 ? 23.712 32.724 24.122 1.00 46.08 434 VAL A C 1
ATOM 3042 O O . VAL A 1 389 ? 23.876 33.226 25.225 1.00 51.72 434 VAL A O 1
ATOM 3046 N N . GLY A 1 390 ? 24.105 33.316 22.990 1.00 49.09 435 GLY A N 1
ATOM 3047 C CA . GLY A 1 390 ? 24.659 34.658 22.938 1.00 49.46 435 GLY A CA 1
ATOM 3048 C C . GLY A 1 390 ? 26.178 34.633 23.017 1.00 52.45 435 GLY A C 1
ATOM 3049 O O . GLY A 1 390 ? 26.755 35.407 23.762 1.00 68.91 435 GLY A O 1
ATOM 3050 N N . LYS A 1 391 ? 26.819 33.791 22.199 1.00 56.27 436 LYS A N 1
ATOM 3051 C CA . LYS A 1 391 ? 28.180 33.347 22.449 1.00 52.34 436 LYS A CA 1
ATOM 3052 C C . LYS A 1 391 ? 28.836 32.885 21.149 1.00 53.62 436 LYS A C 1
ATOM 3053 O O . LYS A 1 391 ? 28.171 32.610 20.151 1.00 50.71 436 LYS A O 1
ATOM 3059 N N . GLU A 1 392 ? 30.167 32.808 21.180 1.00 56.58 437 GLU A N 1
ATOM 3060 C CA . GLU A 1 392 ? 30.941 32.174 20.128 1.00 60.32 437 GLU A CA 1
ATOM 3061 C C . GLU A 1 392 ? 31.743 31.053 20.783 1.00 53.33 437 GLU A C 1
ATOM 3062 O O . GLU A 1 392 ? 31.937 31.054 21.988 1.00 49.51 437 GLU A O 1
ATOM 3068 N N . LEU A 1 393 ? 32.197 30.087 19.994 1.00 46.25 438 LEU A N 1
ATOM 3069 C CA . LEU A 1 393 ? 33.057 29.037 20.496 1.00 39.09 438 LEU A CA 1
ATOM 3070 C C . LEU A 1 393 ? 34.087 28.773 19.424 1.00 38.08 438 LEU A C 1
ATOM 3071 O O . LEU A 1 393 ? 33.757 28.813 18.248 1.00 43.73 438 LEU A O 1
ATOM 3076 N N . PRO A 1 394 ? 35.322 28.382 19.778 1.00 39.69 439 PRO A N 1
ATOM 3077 C CA . PRO A 1 394 ? 36.294 27.973 18.757 1.00 39.12 439 PRO A CA 1
ATOM 3078 C C . PRO A 1 394 ? 35.763 26.770 17.986 1.00 35.91 439 PRO A C 1
ATOM 3079 O O . PRO A 1 394 ? 34.866 26.074 18.458 1.00 36.10 439 PRO A O 1
ATOM 3083 N N . GLN A 1 395 ? 36.332 26.529 16.804 1.00 39.03 440 GLN A N 1
ATOM 3084 C CA . GLN A 1 395 ? 35.977 25.361 16.010 1.00 42.76 440 GLN A CA 1
ATOM 3085 C C . GLN A 1 395 ? 36.072 24.082 16.833 1.00 44.84 440 GLN A C 1
ATOM 3086 O O . GLN A 1 395 ? 35.176 23.250 16.725 1.00 43.12 440 GLN A O 1
ATOM 3092 N N . GLU A 1 396 ? 37.192 23.874 17.561 1.00 50.71 441 GLU A N 1
ATOM 3093 C CA . GLU A 1 396 ? 37.485 22.546 18.103 1.00 51.36 441 GLU A CA 1
ATOM 3094 C C . GLU A 1 396 ? 36.354 22.110 19.038 1.00 47.47 441 GLU A C 1
ATOM 3095 O O . GLU A 1 396 ? 36.038 20.924 19.068 1.00 45.05 441 GLU A O 1
ATOM 3101 N N . ASP A 1 397 ? 35.708 23.080 19.718 1.00 42.29 442 ASP A N 1
ATOM 3102 C CA . ASP A 1 397 ? 34.650 22.837 20.686 1.00 38.40 442 ASP A CA 1
ATOM 3103 C C . ASP A 1 397 ? 33.323 22.559 19.991 1.00 40.25 442 ASP A C 1
ATOM 3104 O O . ASP A 1 397 ? 32.533 21.732 20.456 1.00 40.19 442 ASP A O 1
ATOM 3109 N N . VAL A 1 398 ? 33.070 23.286 18.897 1.00 37.74 443 VAL A N 1
ATOM 3110 C CA . VAL A 1 398 ? 31.944 22.996 18.029 1.00 35.49 443 VAL A CA 1
ATOM 3111 C C . VAL A 1 398 ? 32.049 21.573 17.475 1.00 35.36 443 VAL A C 1
ATOM 3112 O O . VAL A 1 398 ? 31.072 20.841 17.474 1.00 38.44 443 VAL A O 1
ATOM 3116 N N . ASP A 1 399 ? 33.228 21.165 17.008 1.00 41.16 444 ASP A N 1
ATOM 3117 C CA . ASP A 1 399 ? 33.417 19.817 16.485 1.00 42.20 444 ASP A CA 1
ATOM 3118 C C . ASP A 1 399 ? 33.093 18.774 17.543 1.00 41.96 444 ASP A C 1
ATOM 3119 O O . ASP A 1 399 ? 32.497 17.750 17.217 1.00 47.69 444 ASP A O 1
ATOM 3124 N N . ASP A 1 400 ? 33.467 19.074 18.795 1.00 39.21 445 ASP A N 1
ATOM 3125 C CA . ASP A 1 400 ? 33.233 18.196 19.927 1.00 37.90 445 ASP A CA 1
ATOM 3126 C C . ASP A 1 400 ? 31.733 18.089 20.234 1.00 34.90 445 ASP A C 1
ATOM 3127 O O . ASP A 1 400 ? 31.243 16.990 20.486 1.00 34.92 445 ASP A O 1
ATOM 3132 N N . ILE A 1 401 ? 30.988 19.200 20.200 1.00 33.48 446 ILE A N 1
ATOM 3133 C CA . ILE A 1 401 ? 29.546 19.142 20.430 1.00 35.05 446 ILE A CA 1
ATOM 3134 C C . ILE A 1 401 ? 28.858 18.340 19.326 1.00 36.73 446 ILE A C 1
ATOM 3135 O O . ILE A 1 401 ? 27.901 17.601 19.581 1.00 37.56 446 ILE A O 1
ATOM 3140 N N . VAL A 1 402 ? 29.348 18.513 18.097 1.00 35.78 447 VAL A N 1
ATOM 3141 C CA . VAL A 1 402 ? 28.790 17.830 16.943 1.00 37.24 447 VAL A CA 1
ATOM 3142 C C . VAL A 1 402 ? 29.005 16.323 17.100 1.00 36.15 447 VAL A C 1
ATOM 3143 O O . VAL A 1 402 ? 28.060 15.559 16.915 1.00 43.21 447 VAL A O 1
ATOM 3147 N N . ALA A 1 403 ? 30.230 15.903 17.445 1.00 33.38 448 ALA A N 1
ATOM 3148 C CA . ALA A 1 403 ? 30.533 14.496 17.713 1.00 34.22 448 ALA A CA 1
ATOM 3149 C C . ALA A 1 403 ? 29.542 13.906 18.713 1.00 33.57 448 ALA A C 1
ATOM 3150 O O . ALA A 1 403 ? 28.983 12.837 18.497 1.00 32.74 448 ALA A O 1
ATOM 3152 N N . PHE A 1 404 ? 29.329 14.631 19.810 1.00 33.12 449 PHE A N 1
ATOM 3153 C CA . PHE A 1 404 ? 28.354 14.224 20.808 1.00 35.44 449 PHE A CA 1
ATOM 3154 C C . PHE A 1 404 ? 26.967 14.035 20.184 1.00 35.31 449 PHE A C 1
ATOM 3155 O O . PHE A 1 404 ? 26.261 13.101 20.527 1.00 36.51 449 PHE A O 1
ATOM 3163 N N . LEU A 1 405 ? 26.541 14.955 19.316 1.00 36.99 450 LEU A N 1
ATOM 3164 C CA . LEU A 1 405 ? 25.222 14.853 18.719 1.00 36.47 450 LEU A CA 1
ATOM 3165 C C . LEU A 1 405 ? 25.106 13.569 17.899 1.00 36.11 450 LEU A C 1
ATOM 3166 O O . LEU A 1 405 ? 24.045 12.960 17.890 1.00 37.91 450 LEU A O 1
ATOM 3171 N N . HIS A 1 406 ? 26.180 13.165 17.213 1.00 38.00 451 HIS A N 1
ATOM 3172 C CA . HIS A 1 406 ? 26.235 11.881 16.516 1.00 39.00 451 HIS A CA 1
ATOM 3173 C C . HIS A 1 406 ? 26.033 10.700 17.470 1.00 40.30 451 HIS A C 1
ATOM 3174 O O . HIS A 1 406 ? 25.600 9.627 17.056 1.00 48.57 451 HIS A O 1
ATOM 3181 N N . SER A 1 407 ? 26.278 10.897 18.766 1.00 39.40 452 SER A N 1
ATOM 3182 C CA . SER A 1 407 ? 26.088 9.831 19.737 1.00 39.04 452 SER A CA 1
ATOM 3183 C C . SER A 1 407 ? 24.608 9.589 20.044 1.00 36.36 452 SER A C 1
ATOM 3184 O O . SER A 1 407 ? 24.293 8.673 20.789 1.00 36.81 452 SER A O 1
ATOM 3187 N N . LEU A 1 408 ? 23.691 10.366 19.460 1.00 37.13 453 LEU A N 1
ATOM 3188 C CA . LEU A 1 408 ? 22.282 10.282 19.833 1.00 38.10 453 LEU A CA 1
ATOM 3189 C C . LEU A 1 408 ? 21.459 9.451 18.840 1.00 36.19 453 LEU A C 1
ATOM 3190 O O . LEU A 1 408 ? 20.256 9.266 19.038 1.00 36.17 453 LEU A O 1
ATOM 3195 N N . ASN A 1 409 ? 22.131 8.875 17.834 1.00 37.70 454 ASN A N 1
ATOM 3196 C CA . ASN A 1 409 ? 21.512 7.919 16.928 1.00 37.45 454 ASN A CA 1
ATOM 3197 C C . ASN A 1 409 ? 21.142 6.637 17.662 1.00 39.02 454 ASN A C 1
ATOM 3198 O O . ASN A 1 409 ? 22.015 5.834 18.003 1.00 42.28 454 ASN A O 1
ATOM 3203 N N . GLY A 1 410 ? 19.834 6.464 17.877 1.00 37.94 455 GLY A N 1
ATOM 3204 C CA . GLY A 1 410 ? 19.309 5.276 18.529 1.00 41.24 455 GLY A CA 1
ATOM 3205 C C . GLY A 1 410 ? 19.150 4.096 17.570 1.00 37.65 455 GLY A C 1
ATOM 3206 O O . GLY A 1 410 ? 19.570 4.150 16.434 1.00 35.13 455 GLY A O 1
ATOM 3207 N N . VAL A 1 411 ? 18.542 3.020 18.062 1.00 37.88 456 VAL A N 1
ATOM 3208 C CA . VAL A 1 411 ? 18.364 1.796 17.309 1.00 37.24 456 VAL A CA 1
ATOM 3209 C C . VAL A 1 411 ? 16.871 1.581 17.130 1.00 37.03 456 VAL A C 1
ATOM 3210 O O . VAL A 1 411 ? 16.171 1.315 18.106 1.00 34.44 456 VAL A O 1
ATOM 3214 N N . TYR A 1 412 ? 16.412 1.694 15.884 1.00 36.56 457 TYR A N 1
ATOM 3215 C CA . TYR A 1 412 ? 15.049 1.342 15.549 1.00 37.83 457 TYR A CA 1
ATOM 3216 C C . TYR A 1 412 ? 15.041 -0.125 15.131 1.00 37.38 457 TYR A C 1
ATOM 3217 O O . TYR A 1 412 ? 15.771 -0.504 14.225 1.00 38.44 457 TYR A O 1
ATOM 3226 N N . THR A 1 413 ? 14.216 -0.943 15.796 1.00 40.86 458 THR A N 1
ATOM 3227 C CA . THR A 1 413 ? 13.972 -2.313 15.364 1.00 43.23 458 THR A CA 1
ATOM 3228 C C . THR A 1 413 ? 12.814 -2.349 14.358 1.00 42.25 458 THR A C 1
ATOM 3229 O O . THR A 1 413 ? 11.655 -2.120 14.729 1.00 37.16 458 THR A O 1
ATOM 3233 N N . PRO A 1 414 ? 13.092 -2.669 13.064 1.00 40.56 459 PRO A N 1
ATOM 3234 C CA . PRO A 1 414 ? 12.068 -2.607 12.018 1.00 39.56 459 PRO A CA 1
ATOM 3235 C C . PRO A 1 414 ? 10.910 -3.505 12.433 1.00 36.84 459 PRO A C 1
ATOM 3236 O O . PRO A 1 414 ? 11.135 -4.607 12.928 1.00 43.54 459 PRO A O 1
ATOM 3240 N N . TYR A 1 415 ? 9.683 -3.015 12.234 1.00 36.86 460 TYR A N 1
ATOM 3241 C CA . TYR A 1 415 ? 8.467 -3.725 12.602 1.00 39.38 460 TYR A CA 1
ATOM 3242 C C . TYR A 1 415 ? 8.467 -5.183 12.128 1.00 40.98 460 TYR A C 1
ATOM 3243 O O . TYR A 1 415 ? 8.144 -6.072 12.908 1.00 41.45 460 TYR A O 1
ATOM 3252 N N . MET A 1 416 ? 8.811 -5.430 10.860 1.00 43.10 461 MET A N 1
ATOM 3253 C CA . MET A 1 416 ? 8.794 -6.778 10.289 1.00 47.58 461 MET A CA 1
ATOM 3254 C C . MET A 1 416 ? 10.117 -7.513 10.570 1.00 56.53 461 MET A C 1
ATOM 3255 O O . MET A 1 416 ? 11.166 -7.118 10.088 1.00 58.13 461 MET A O 1
ATOM 3260 N N . GLN A 1 417 ? 10.099 -8.595 11.358 1.00 74.65 462 GLN A N 1
ATOM 3261 C CA . GLN A 1 417 ? 11.275 -9.446 11.495 1.00 71.56 462 GLN A CA 1
ATOM 3262 C C . GLN A 1 417 ? 10.840 -10.894 11.789 1.00 68.22 462 GLN A C 1
ATOM 3263 O O . GLN A 1 417 ? 10.456 -11.146 12.943 1.00 68.97 462 GLN A O 1
#

Solvent-accessible surface area: 19435 Å² total; per-residue (Å²): 99,39,110,119,7,18,35,20,12,146,133,19,6,26,22,72,22,20,20,80,53,86,153,25,63,80,154,26,22,43,114,88,16,98,158,70,1,60,111,33,20,146,36,12,47,68,17,25,38,0,89,47,2,33,64,17,6,124,69,105,123,53,2,52,13,7,17,0,5,29,14,23,26,32,12,94,98,111,46,57,25,47,101,126,7,23,104,47,126,20,7,23,132,15,37,110,121,43,31,62,79,8,44,50,9,0,32,108,14,0,71,130,84,58,27,32,140,74,5,12,104,122,15,100,66,27,7,3,7,5,0,45,97,164,38,124,46,66,80,101,37,6,27,0,0,44,37,0,2,68,13,50,59,0,0,47,76,45,95,15,12,28,27,63,19,31,35,27,158,55,5,0,6,34,47,108,123,21,12,56,8,28,82,47,32,114,8,82,43,12,12,60,30,12,12,2,9,40,26,21,60,49,10,44,32,15,2,138,7,58,71,14,51,83,32,7,27,27,29,5,63,38,103,69,54,5,17,5,172,43,44,115,59,0,22,56,43,0,90,161,32,97,144,9,75,89,60,0,65,118,20,27,116,159,12,26,36,13,120,17,0,10,38,0,5,5,26,0,10,61,39,0,14,4,15,43,0,52,0,0,98,22,1,51,36,72,82,140,24,8,77,87,78,26,64,99,0,5,86,15,3,41,51,8,48,23,5,13,24,9,4,1,48,7,0,0,0,99,22,32,13,3,19,4,14,52,102,126,36,120,14,78,137,81,62,73,23,1,26,1,30,52,70,56,50,159,106,136,75,21,76,34,9,13,17,8,56,22,20,5,3,13,23,91,19,42,20,20,36,5,63,4,76,9,98,72,17,48,20,11,15,81,48,51,7,101,10,35,19,47,85,134,37,78,82,113,28,0,64,24,3,24,18,0,8,92,0,0,41,19,81,44,90,67,78,128,186

B-factor: mean 40.52, std 11.34, range [16.02, 115.76]